Protein AF-A0A182E6F6-F1 (afdb_monomer_lite)

Sequence (422 aa):
MPRLDRLDDTMLRGAQLVMQIMAKKMELNANLDKERKRAGSVIAKDSIGNGGTGMGGGQQVHFQQFSHNAEKARKSKERNDWFTDLAHGKPLAVLARKPPFFRKKEDALEYLCDYKVPVARALWFLKLIAVGGQGCSSNVNKQKKSTNDQLASEFASLFTKYVKLMLNQMSDSAKLESNIVYTERWPHFVYICKHAYEDGMVEKQEFLMDLLDIFNDRFVQPIENRQNDKSSVHPLVHHGSGLASSSNESHYVTLFRLFLLFICQYTDQITQNLVLSKRCAFLVCHRLELYRDEAEEREGRSVDCAELFDDMQQCIHQRGIILTLCGMLYAILIDCPAALIWNKYEVSPGRPPTMLHQLCGSPLDHLPCPFESLPLPPGHGTERLQEFVQLRLSEVRRRSRACENKWSLNYAQKKGFGSFIF

Structure (mmCIF, N/CA/C/O backbone):
data_AF-A0A182E6F6-F1
#
_entry.id   AF-A0A182E6F6-F1
#
loop_
_atom_site.group_PDB
_atom_site.id
_atom_site.type_symbol
_atom_site.label_atom_id
_atom_site.label_alt_id
_atom_site.label_comp_id
_atom_site.label_asym_id
_atom_site.label_entity_id
_atom_site.label_seq_id
_atom_site.pdbx_PDB_ins_code
_atom_site.Cartn_x
_atom_site.Cartn_y
_atom_site.Cartn_z
_atom_site.occupancy
_atom_site.B_iso_or_equiv
_atom_site.auth_seq_id
_atom_site.auth_comp_id
_atom_site.auth_asym_id
_atom_site.auth_atom_id
_atom_site.pdbx_PDB_model_num
ATOM 1 N N . MET A 1 1 ? -5.085 3.936 -19.614 1.00 31.03 1 MET A N 1
ATOM 2 C CA . MET A 1 1 ? -6.059 4.660 -18.769 1.00 31.03 1 MET A CA 1
ATOM 3 C C . MET A 1 1 ? -6.921 3.673 -17.983 1.00 31.03 1 MET A C 1
ATOM 5 O O . MET A 1 1 ? -7.889 3.161 -18.547 1.00 31.03 1 MET A O 1
ATOM 9 N N . PRO A 1 2 ? -6.631 3.352 -16.711 1.00 33.97 2 PRO A N 1
ATOM 10 C CA . PRO A 1 2 ? -7.702 2.895 -15.840 1.00 33.97 2 PRO A CA 1
ATOM 11 C C . PRO A 1 2 ? -8.577 4.123 -15.556 1.00 33.97 2 PRO A C 1
ATOM 13 O O . PRO A 1 2 ? -8.155 5.041 -14.864 1.00 33.97 2 PRO A O 1
ATOM 16 N N . ARG A 1 3 ? -9.759 4.183 -16.179 1.00 34.84 3 ARG A N 1
ATOM 17 C CA . ARG A 1 3 ? -10.808 5.158 -15.832 1.00 34.84 3 ARG A CA 1
ATOM 18 C C . ARG A 1 3 ? -11.135 5.018 -14.338 1.00 34.84 3 ARG A C 1
ATOM 20 O O . ARG A 1 3 ? -11.041 3.896 -13.839 1.00 34.84 3 ARG A O 1
ATOM 27 N N . LEU A 1 4 ? -11.517 6.106 -13.660 1.00 37.75 4 LEU A N 1
ATOM 28 C CA . LEU A 1 4 ? -11.906 6.107 -12.236 1.00 37.75 4 LEU A CA 1
ATOM 29 C C . LEU A 1 4 ? -12.820 4.913 -11.888 1.00 37.75 4 LEU A C 1
ATOM 31 O O . LEU A 1 4 ? -12.527 4.183 -10.946 1.00 37.75 4 LEU A O 1
ATOM 35 N N . ASP A 1 5 ? -13.795 4.618 -12.755 1.00 39.81 5 ASP A N 1
ATOM 36 C CA . ASP A 1 5 ? -14.716 3.477 -12.634 1.00 39.81 5 ASP A CA 1
ATOM 37 C C . ASP A 1 5 ? -14.001 2.115 -12.515 1.00 39.81 5 ASP A C 1
ATOM 39 O O . ASP A 1 5 ? -14.335 1.286 -11.674 1.00 39.81 5 ASP A O 1
ATOM 43 N N . ARG A 1 6 ? -12.937 1.882 -13.302 1.00 44.50 6 ARG A N 1
ATOM 44 C CA . ARG A 1 6 ? -12.145 0.637 -13.229 1.00 44.50 6 ARG A CA 1
ATOM 45 C C . ARG A 1 6 ? -11.299 0.565 -11.965 1.00 44.50 6 ARG A C 1
ATOM 47 O O . ARG A 1 6 ? -10.934 -0.530 -11.533 1.00 44.50 6 ARG A O 1
ATOM 54 N N . LEU A 1 7 ? -10.929 1.716 -11.413 1.00 50.41 7 LEU A N 1
ATOM 55 C CA . LEU A 1 7 ? -10.145 1.814 -10.192 1.00 50.41 7 LEU A CA 1
ATOM 56 C C . LEU A 1 7 ? -11.027 1.484 -8.972 1.00 50.41 7 LEU A C 1
ATOM 58 O O . LEU A 1 7 ? -10.551 0.839 -8.043 1.00 50.41 7 LEU A O 1
ATOM 62 N N . ASP A 1 8 ? -12.316 1.846 -9.002 1.00 53.88 8 ASP A N 1
ATOM 63 C CA . ASP A 1 8 ? -13.315 1.484 -7.981 1.00 53.88 8 ASP A CA 1
ATOM 64 C C . ASP A 1 8 ? -13.581 -0.014 -8.004 1.00 53.88 8 ASP A C 1
ATOM 66 O O . ASP A 1 8 ? -13.442 -0.676 -6.977 1.00 53.88 8 ASP A O 1
ATOM 70 N N . ASP A 1 9 ? -13.806 -0.580 -9.191 1.00 50.84 9 ASP A N 1
ATOM 71 C CA . ASP A 1 9 ? -13.926 -2.029 -9.363 1.00 50.84 9 ASP A CA 1
ATOM 72 C C . ASP A 1 9 ? -12.675 -2.773 -8.880 1.00 50.84 9 ASP A C 1
ATOM 74 O O . ASP A 1 9 ? -12.748 -3.929 -8.477 1.00 50.84 9 ASP A O 1
ATOM 78 N N . THR A 1 10 ? -11.493 -2.156 -8.958 1.00 52.84 10 THR A N 1
ATOM 79 C CA . THR A 1 10 ? -10.233 -2.762 -8.499 1.00 52.84 10 THR A CA 1
ATOM 80 C C . THR A 1 10 ? -10.099 -2.702 -6.977 1.00 52.84 10 THR A C 1
ATOM 82 O O . THR A 1 10 ? -9.675 -3.686 -6.381 1.00 52.84 10 THR A O 1
ATOM 85 N N . MET A 1 11 ? -10.510 -1.605 -6.332 1.00 55.91 11 MET A N 1
ATOM 86 C CA . MET A 1 11 ? -10.570 -1.508 -4.864 1.00 55.91 11 MET A CA 1
ATOM 87 C C . MET A 1 11 ? -11.626 -2.441 -4.288 1.00 55.91 11 MET A C 1
ATOM 89 O O . MET A 1 11 ? -11.360 -3.160 -3.329 1.00 55.91 11 MET A O 1
ATOM 93 N N . LEU A 1 12 ? -12.798 -2.497 -4.922 1.00 57.78 12 LEU A N 1
ATOM 94 C CA . LEU A 1 12 ? -13.862 -3.415 -4.549 1.00 57.78 12 LEU A CA 1
ATOM 95 C C . LEU A 1 12 ? -13.424 -4.867 -4.760 1.00 57.78 12 LEU A C 1
ATOM 97 O O . LEU A 1 12 ? -13.657 -5.695 -3.888 1.00 57.78 12 LEU A O 1
ATOM 101 N N . ARG A 1 13 ? -12.698 -5.171 -5.846 1.00 53.06 13 ARG A N 1
ATOM 102 C CA . ARG A 1 13 ? -12.038 -6.473 -6.036 1.00 53.06 13 ARG A CA 1
ATOM 103 C C . ARG A 1 13 ? -10.941 -6.744 -5.015 1.00 53.06 13 ARG A C 1
ATOM 105 O O . ARG A 1 13 ? -10.780 -7.893 -4.641 1.00 53.06 13 ARG A O 1
ATOM 112 N N . GLY A 1 14 ? -10.214 -5.733 -4.540 1.00 48.81 14 GLY A N 1
ATOM 113 C CA . GLY A 1 14 ? -9.255 -5.844 -3.437 1.00 48.81 14 GLY A CA 1
ATOM 114 C C . GLY A 1 14 ? -9.943 -6.218 -2.125 1.00 48.81 14 GLY A C 1
ATOM 115 O O . GLY A 1 14 ? -9.532 -7.161 -1.454 1.00 48.81 14 GLY A O 1
ATOM 116 N N . ALA A 1 15 ? -11.059 -5.562 -1.815 1.00 53.12 15 ALA A N 1
ATOM 117 C CA . ALA A 1 15 ? -11.913 -5.899 -0.683 1.00 53.12 15 ALA A CA 1
ATOM 118 C C . ALA A 1 15 ? -12.568 -7.290 -0.838 1.00 53.12 15 ALA A C 1
ATOM 120 O O . ALA A 1 15 ? -12.644 -8.061 0.115 1.00 53.12 15 ALA A O 1
ATOM 121 N N . GLN A 1 16 ? -12.961 -7.677 -2.053 1.00 53.38 16 GLN A N 1
ATOM 122 C CA . GLN A 1 16 ? -13.435 -9.030 -2.365 1.00 53.38 16 GLN A CA 1
ATOM 123 C C . GLN A 1 16 ? -12.310 -10.071 -2.326 1.00 53.38 16 GLN A C 1
ATOM 125 O O . GLN A 1 16 ? -12.569 -11.210 -1.967 1.00 53.38 16 GLN A O 1
ATOM 130 N N . LEU A 1 17 ? -11.069 -9.712 -2.656 1.00 47.72 17 LEU A N 1
ATOM 131 C CA . LEU A 1 17 ? -9.882 -10.557 -2.512 1.00 47.72 17 LEU A CA 1
ATOM 132 C C . LEU A 1 17 ? -9.590 -10.811 -1.039 1.00 47.72 17 LEU A C 1
ATOM 134 O O . LEU A 1 17 ? -9.292 -11.944 -0.681 1.00 47.72 17 LEU A O 1
ATOM 138 N N . VAL A 1 18 ? -9.769 -9.805 -0.178 1.00 51.47 18 VAL A N 1
ATOM 139 C CA . VAL A 1 18 ? -9.805 -10.004 1.276 1.00 51.47 18 VAL A CA 1
ATOM 140 C C . VAL A 1 18 ? -10.916 -11.003 1.628 1.00 51.47 18 VAL A C 1
ATOM 142 O O . VAL A 1 18 ? -10.630 -11.988 2.299 1.00 51.47 18 VAL A O 1
ATOM 145 N N . MET A 1 19 ? -12.124 -10.884 1.059 1.00 53.41 19 MET A N 1
ATOM 146 C CA . MET A 1 19 ? -13.199 -11.885 1.234 1.00 53.41 19 MET A CA 1
ATOM 147 C C . MET A 1 19 ? -12.900 -13.281 0.654 1.00 53.41 19 MET A C 1
ATOM 149 O O . MET A 1 19 ? -13.344 -14.290 1.199 1.00 53.41 19 MET A O 1
ATOM 153 N N . GLN A 1 20 ? -12.113 -13.395 -0.412 1.00 46.31 20 GLN A N 1
ATOM 154 C CA . GLN A 1 20 ? -11.675 -14.678 -0.968 1.00 46.31 20 GLN A CA 1
ATOM 155 C C . GLN A 1 20 ? -10.553 -15.302 -0.132 1.00 46.31 20 GLN A C 1
ATOM 157 O O . GLN A 1 20 ? -10.552 -16.515 0.074 1.00 46.31 20 GLN A O 1
ATOM 162 N N . ILE A 1 21 ? -9.642 -14.490 0.414 1.00 50.59 21 ILE A N 1
ATOM 163 C CA . ILE A 1 21 ? -8.690 -14.905 1.452 1.00 50.59 21 ILE A CA 1
ATOM 164 C C . ILE A 1 21 ? -9.476 -15.407 2.674 1.00 50.59 21 ILE A C 1
ATOM 166 O O . ILE A 1 21 ? -9.147 -16.464 3.209 1.00 50.59 21 ILE A O 1
ATOM 170 N N . MET A 1 22 ? -10.572 -14.737 3.046 1.00 51.16 22 MET A N 1
ATOM 171 C CA . MET A 1 22 ? -11.484 -15.162 4.116 1.00 51.16 22 MET A CA 1
ATOM 172 C C . MET A 1 22 ? -12.169 -16.508 3.808 1.00 51.16 22 MET A C 1
ATOM 174 O O . MET A 1 22 ? -12.229 -17.371 4.683 1.00 51.16 22 MET A O 1
ATOM 178 N N . ALA A 1 23 ? -12.610 -16.749 2.567 1.00 47.72 23 ALA A N 1
ATOM 179 C CA . ALA A 1 23 ? -13.181 -18.034 2.148 1.00 47.72 23 ALA A CA 1
ATOM 180 C C . ALA A 1 23 ? -12.142 -19.171 2.145 1.00 47.72 23 ALA A C 1
ATOM 182 O O . ALA A 1 23 ? -12.396 -20.257 2.666 1.00 47.72 23 ALA A O 1
ATOM 183 N N . LYS A 1 24 ? -10.933 -18.900 1.642 1.00 49.34 24 LYS A N 1
ATOM 184 C CA . LYS A 1 24 ? -9.816 -19.855 1.625 1.00 49.34 24 LYS A CA 1
ATOM 185 C C . LYS A 1 24 ? -9.313 -20.178 3.039 1.00 49.34 24 LYS A C 1
ATOM 187 O O . LYS A 1 24 ? -8.861 -21.290 3.299 1.00 49.34 24 LYS A O 1
ATOM 192 N N . LYS A 1 25 ? -9.429 -19.239 3.985 1.00 48.53 25 LYS A N 1
ATOM 193 C CA . LYS A 1 25 ? -9.076 -19.442 5.400 1.00 48.53 25 LYS A CA 1
ATOM 194 C C . LYS A 1 25 ? -10.143 -20.176 6.210 1.00 48.53 25 LYS A C 1
ATOM 196 O O . LYS A 1 25 ? -9.765 -20.861 7.157 1.00 48.53 25 LYS A O 1
ATOM 201 N N . MET A 1 26 ? -11.427 -20.133 5.830 1.00 49.28 26 MET A N 1
ATOM 202 C CA . MET A 1 26 ? -12.425 -21.079 6.366 1.00 49.28 26 MET A CA 1
ATOM 203 C C . MET A 1 26 ? -12.014 -22.529 6.075 1.00 49.28 26 MET A C 1
ATOM 205 O O . MET A 1 26 ? -12.099 -23.390 6.949 1.00 49.28 26 MET A O 1
ATOM 209 N N . GLU A 1 27 ? -11.488 -22.779 4.876 1.00 48.47 27 GLU A N 1
ATOM 210 C CA . GLU A 1 27 ? -10.982 -24.089 4.464 1.00 48.47 27 GLU A CA 1
ATOM 211 C C . GLU A 1 27 ? -9.662 -24.445 5.177 1.00 48.47 27 GLU A C 1
ATOM 213 O O . GLU A 1 27 ? -9.492 -25.562 5.669 1.00 48.47 27 GLU A O 1
ATOM 218 N N . LEU A 1 28 ? -8.748 -23.475 5.322 1.00 41.91 28 LEU A N 1
ATOM 219 C CA . LEU A 1 28 ? -7.449 -23.672 5.975 1.00 41.91 28 LEU A CA 1
ATOM 220 C C . LEU A 1 28 ? -7.558 -23.881 7.497 1.00 41.91 28 LEU A C 1
ATOM 222 O O . LEU A 1 28 ? -6.877 -24.752 8.027 1.00 41.91 28 LEU A O 1
ATOM 226 N N . ASN A 1 29 ? -8.426 -23.148 8.206 1.00 46.50 29 ASN A N 1
ATOM 227 C CA . ASN A 1 29 ? -8.657 -23.342 9.646 1.00 46.50 29 ASN A CA 1
ATOM 228 C C . ASN A 1 29 ? -9.334 -24.690 9.938 1.00 46.50 29 ASN A C 1
ATOM 230 O O . ASN A 1 29 ? -8.956 -25.367 10.892 1.00 46.50 29 ASN A O 1
ATOM 234 N N . ALA A 1 30 ? -10.254 -25.134 9.074 1.00 52.47 30 ALA A N 1
ATOM 235 C CA . ALA A 1 30 ? -10.837 -26.475 9.151 1.00 52.47 30 ALA A CA 1
ATOM 236 C C . ALA A 1 30 ? -9.800 -27.592 8.917 1.00 52.47 30 ALA A C 1
ATOM 238 O O . ALA A 1 30 ? -9.973 -28.716 9.396 1.00 52.47 30 ALA A O 1
ATOM 239 N N . ASN A 1 31 ? -8.717 -27.293 8.193 1.00 44.78 31 ASN A N 1
ATOM 240 C CA . ASN A 1 31 ? -7.610 -28.214 7.947 1.00 44.78 31 ASN A CA 1
ATOM 241 C C . ASN A 1 31 ? -6.534 -28.151 9.048 1.00 44.78 31 ASN A C 1
ATOM 243 O O . ASN A 1 31 ? -6.074 -29.203 9.487 1.00 44.78 31 ASN A O 1
ATOM 247 N N . LEU A 1 32 ? -6.225 -26.970 9.593 1.00 43.25 32 LEU A N 1
ATOM 248 C CA . LEU A 1 32 ? -5.314 -26.779 10.731 1.00 43.25 32 LEU A CA 1
ATOM 249 C C . LEU A 1 32 ? -5.833 -27.442 12.017 1.00 43.25 32 LEU A C 1
ATOM 251 O O . LEU A 1 32 ? -5.044 -28.004 12.775 1.00 43.25 32 LEU A O 1
ATOM 255 N N . ASP A 1 33 ? -7.150 -27.470 12.244 1.00 46.50 33 ASP A N 1
ATOM 256 C CA . ASP A 1 33 ? -7.752 -28.227 13.354 1.00 46.50 33 ASP A CA 1
ATOM 257 C C . ASP A 1 33 ? -7.677 -29.753 13.160 1.00 46.50 33 ASP A C 1
ATOM 259 O O . ASP A 1 33 ? -7.657 -30.511 14.135 1.00 46.50 33 ASP A O 1
ATOM 263 N N . LYS A 1 34 ? -7.575 -30.232 11.912 1.00 48.44 34 LYS A N 1
ATOM 264 C CA . LYS A 1 34 ? -7.293 -31.649 11.609 1.00 48.44 34 LYS A CA 1
ATOM 265 C C . LYS A 1 34 ? -5.809 -31.974 11.781 1.00 48.44 34 LYS A C 1
ATOM 267 O O . LYS A 1 34 ? -5.474 -33.079 12.199 1.00 48.44 34 LYS A O 1
ATOM 272 N N . GLU A 1 35 ? -4.931 -31.020 11.495 1.00 42.53 35 GLU A N 1
ATOM 273 C CA . GLU A 1 35 ? -3.476 -31.162 11.599 1.00 42.53 35 GLU A CA 1
ATOM 274 C C . GLU A 1 35 ? -2.979 -31.084 13.049 1.00 42.53 35 GLU A C 1
ATOM 276 O O . GLU A 1 35 ? -2.151 -31.895 13.463 1.00 42.53 35 GLU A O 1
ATOM 281 N N . ARG A 1 36 ? -3.578 -30.218 13.881 1.00 44.41 36 ARG A N 1
ATOM 282 C CA . ARG A 1 36 ? -3.319 -30.141 15.334 1.00 44.41 36 ARG A CA 1
ATOM 283 C C . ARG A 1 36 ? -3.696 -31.420 16.088 1.00 44.41 36 ARG A C 1
ATOM 285 O O . ARG A 1 36 ? -3.118 -31.697 17.133 1.00 44.41 36 ARG A O 1
ATOM 292 N N . LYS A 1 37 ? -4.604 -32.234 15.536 1.00 45.50 37 LYS A N 1
ATOM 293 C CA . LYS A 1 37 ? -4.919 -33.585 16.039 1.00 45.50 37 LYS A CA 1
ATOM 294 C C . LYS A 1 37 ? -3.899 -34.650 15.613 1.00 45.50 37 LYS A C 1
ATOM 296 O O . LYS A 1 37 ? -3.848 -35.703 16.236 1.00 45.50 37 LYS A O 1
ATOM 301 N N . ARG A 1 38 ? -3.095 -34.396 14.573 1.00 45.12 38 ARG A N 1
ATOM 302 C CA . ARG A 1 38 ? -2.078 -35.332 14.053 1.00 45.12 38 ARG A CA 1
ATOM 303 C C . ARG A 1 38 ? -0.670 -35.044 14.578 1.00 45.12 38 ARG A C 1
ATOM 305 O O . ARG A 1 38 ? 0.098 -35.977 14.763 1.00 45.12 38 ARG A O 1
ATOM 312 N N . ALA A 1 39 ? -0.348 -33.786 14.874 1.00 40.03 39 ALA A N 1
ATOM 313 C CA . ALA A 1 39 ? 0.990 -33.358 15.296 1.00 40.03 39 ALA A CA 1
ATOM 314 C C . ALA A 1 39 ? 1.307 -33.573 16.796 1.00 40.03 39 ALA A C 1
ATOM 316 O O . ALA A 1 39 ? 2.372 -33.182 17.263 1.00 40.03 39 ALA A O 1
ATOM 317 N N . GLY A 1 40 ? 0.410 -34.207 17.563 1.00 36.62 40 GLY A N 1
ATOM 318 C CA . GLY A 1 40 ? 0.625 -34.559 18.975 1.00 36.62 40 GLY A CA 1
ATOM 319 C C . GLY A 1 40 ? 1.527 -35.779 19.211 1.00 36.62 40 GLY A C 1
ATOM 320 O O . GLY A 1 40 ? 1.598 -36.271 20.333 1.00 36.62 40 GLY A O 1
ATOM 321 N N . SER A 1 41 ? 2.195 -36.297 18.179 1.00 34.16 41 SER A N 1
ATOM 322 C CA . SER A 1 41 ? 3.108 -37.429 18.303 1.00 34.16 41 SER A CA 1
ATOM 323 C C . SER A 1 41 ? 4.366 -37.182 17.476 1.00 34.16 41 SER A C 1
ATOM 325 O O . SER A 1 41 ? 4.279 -36.886 16.289 1.00 34.16 41 SER A O 1
ATOM 327 N N . VAL A 1 42 ? 5.516 -37.379 18.125 1.00 29.48 42 VAL A N 1
ATOM 328 C CA . VAL A 1 42 ? 6.889 -37.408 17.589 1.00 29.48 42 VAL A CA 1
ATOM 329 C C . VAL A 1 42 ? 7.655 -36.072 17.619 1.00 29.48 42 VAL A C 1
ATOM 331 O O . VAL A 1 42 ? 7.742 -35.324 16.651 1.00 29.48 42 VAL A O 1
ATOM 334 N N . ILE A 1 43 ? 8.308 -35.842 18.764 1.00 27.64 43 ILE A N 1
ATOM 335 C CA . ILE A 1 43 ? 9.544 -35.058 18.909 1.00 27.64 43 ILE A CA 1
ATOM 336 C C . ILE A 1 43 ? 10.711 -36.061 18.942 1.00 27.64 43 ILE A C 1
ATOM 338 O O . ILE A 1 43 ? 10.630 -37.015 19.715 1.00 27.64 43 ILE A O 1
ATOM 342 N N . ALA A 1 44 ? 11.783 -35.827 18.166 1.00 27.27 44 ALA A N 1
ATOM 343 C CA . ALA A 1 44 ? 13.178 -35.693 18.643 1.00 27.27 44 ALA A CA 1
ATOM 344 C C . ALA A 1 44 ? 14.278 -36.121 17.631 1.00 27.27 44 ALA A C 1
ATOM 346 O O . ALA A 1 44 ? 14.199 -37.193 17.040 1.00 27.27 44 ALA A O 1
ATOM 347 N N . LYS A 1 45 ? 15.359 -35.311 17.636 1.00 26.38 45 LYS A N 1
ATOM 348 C CA . LYS A 1 45 ? 16.810 -35.602 17.473 1.00 26.38 45 LYS A CA 1
ATOM 349 C C . LYS A 1 45 ? 17.584 -35.330 16.158 1.00 26.38 45 LYS A C 1
ATOM 351 O O . LYS A 1 45 ? 17.470 -36.051 15.178 1.00 26.38 45 LYS A O 1
ATOM 356 N N . ASP A 1 46 ? 18.476 -34.332 16.302 1.00 23.94 46 ASP A N 1
ATOM 357 C CA . ASP A 1 46 ? 19.956 -34.331 16.172 1.00 23.94 46 ASP A CA 1
ATOM 358 C C . ASP A 1 46 ? 20.704 -34.249 14.807 1.00 23.94 46 ASP A C 1
ATOM 360 O O . ASP A 1 46 ? 20.802 -35.211 14.058 1.00 23.94 46 ASP A O 1
ATOM 364 N N . SER A 1 47 ? 21.376 -33.091 14.627 1.00 25.78 47 SER A N 1
ATOM 365 C CA . SER A 1 47 ? 22.849 -32.869 14.534 1.00 25.78 47 SER A CA 1
ATOM 366 C C . SER A 1 47 ? 23.715 -33.084 13.257 1.00 25.78 47 SER A C 1
ATOM 368 O O . SER A 1 47 ? 23.966 -34.203 12.839 1.00 25.78 47 SER A O 1
ATOM 370 N N . ILE A 1 48 ? 24.347 -31.961 12.836 1.00 25.80 48 ILE A N 1
ATOM 371 C CA . ILE A 1 48 ? 25.795 -31.656 12.574 1.00 25.80 48 ILE A CA 1
ATOM 372 C C . ILE A 1 48 ? 26.585 -32.252 11.367 1.00 25.80 48 ILE A C 1
ATOM 374 O O . ILE A 1 48 ? 26.718 -33.459 11.221 1.00 25.80 48 ILE A O 1
ATOM 378 N N . GLY A 1 49 ? 27.312 -31.352 10.659 1.00 24.33 49 GLY A N 1
ATOM 379 C CA . GLY A 1 49 ? 28.624 -31.560 9.978 1.00 24.33 49 GLY A CA 1
ATOM 380 C C . GLY A 1 49 ? 28.704 -30.904 8.577 1.00 24.33 49 GLY A C 1
ATOM 381 O O . GLY A 1 49 ? 27.945 -31.312 7.714 1.00 24.33 49 GLY A O 1
ATOM 382 N N . ASN A 1 50 ? 29.395 -29.790 8.267 1.00 25.73 50 ASN A N 1
ATOM 383 C CA . ASN A 1 50 ? 30.801 -29.310 8.334 1.00 25.73 50 ASN A CA 1
ATOM 384 C C . ASN A 1 50 ? 31.608 -29.460 7.011 1.00 25.73 50 ASN A C 1
ATOM 386 O O . ASN A 1 50 ? 31.783 -30.569 6.524 1.00 25.73 50 ASN A O 1
ATOM 390 N N . GLY A 1 51 ? 32.207 -28.346 6.540 1.00 24.38 51 GLY A N 1
ATOM 391 C CA . GLY A 1 51 ? 33.535 -28.303 5.889 1.00 24.38 51 GLY A CA 1
ATOM 392 C C . GLY A 1 51 ? 33.639 -27.988 4.380 1.00 24.38 51 GLY A C 1
ATOM 393 O O . GLY A 1 51 ? 33.130 -28.738 3.558 1.00 24.38 51 GLY A O 1
ATOM 394 N N . GLY A 1 52 ? 34.418 -26.950 4.014 1.00 24.75 52 GLY A N 1
ATOM 395 C CA . GLY A 1 52 ? 35.009 -26.806 2.666 1.00 24.75 52 GLY A CA 1
ATOM 396 C C . GLY A 1 52 ? 35.465 -25.391 2.254 1.00 24.75 52 GLY A C 1
ATOM 397 O O . GLY A 1 52 ? 34.648 -24.557 1.891 1.00 24.75 52 GLY A O 1
ATOM 398 N N . THR A 1 53 ? 36.776 -25.141 2.286 1.00 25.80 53 THR A N 1
ATOM 399 C CA . THR A 1 53 ? 37.533 -23.894 2.005 1.00 25.80 53 THR A CA 1
ATOM 400 C C . THR A 1 53 ? 37.891 -23.651 0.523 1.00 25.80 53 THR A C 1
ATOM 402 O O . THR A 1 53 ? 38.099 -24.615 -0.207 1.00 25.80 53 THR A O 1
ATOM 405 N N . GLY A 1 54 ? 38.136 -22.389 0.114 1.00 26.53 54 GLY A N 1
ATOM 406 C CA . GLY A 1 54 ? 38.861 -22.043 -1.132 1.00 26.53 54 GLY A CA 1
ATOM 407 C C . GLY A 1 54 ? 39.128 -20.533 -1.335 1.00 26.53 54 GLY A C 1
ATOM 408 O O . GLY A 1 54 ? 38.211 -19.731 -1.213 1.00 26.53 54 GLY A O 1
ATOM 409 N N . MET A 1 55 ? 40.385 -20.154 -1.618 1.00 26.81 55 MET A N 1
ATOM 410 C CA . MET A 1 55 ? 40.952 -18.784 -1.708 1.00 26.81 55 MET A CA 1
ATOM 411 C C . MET A 1 55 ? 41.075 -18.205 -3.143 1.00 26.81 55 MET A C 1
ATOM 413 O O . MET A 1 55 ? 41.214 -18.965 -4.095 1.00 26.81 55 MET A O 1
ATOM 417 N N . GLY A 1 56 ? 41.230 -16.864 -3.232 1.00 25.95 56 GLY A N 1
ATOM 418 C CA . GLY A 1 56 ? 41.958 -16.096 -4.282 1.00 25.95 56 GLY A CA 1
ATOM 419 C C . GLY A 1 56 ? 41.084 -15.088 -5.064 1.00 25.95 56 GLY A C 1
ATOM 420 O O . GLY A 1 56 ? 39.955 -15.424 -5.378 1.00 25.95 56 GLY A O 1
ATOM 421 N N . GLY A 1 57 ? 41.442 -13.848 -5.444 1.00 25.17 57 GLY A N 1
ATOM 422 C CA . GLY A 1 57 ? 42.625 -12.974 -5.328 1.00 25.17 57 GLY A CA 1
ATOM 423 C C . GLY A 1 57 ? 42.622 -11.908 -6.469 1.00 25.17 57 GLY A C 1
ATOM 424 O O . GLY A 1 57 ? 42.489 -12.304 -7.618 1.00 25.17 57 GLY A O 1
ATOM 425 N N . GLY A 1 58 ? 42.794 -10.600 -6.161 1.00 24.23 58 GLY A N 1
ATOM 426 C CA . GLY A 1 58 ? 43.143 -9.456 -7.071 1.00 24.23 58 GLY A CA 1
ATOM 427 C C . GLY A 1 58 ? 42.047 -8.910 -8.026 1.00 24.23 58 GLY A C 1
ATOM 428 O O . GLY A 1 58 ? 41.196 -9.669 -8.453 1.00 24.23 58 GLY A O 1
ATOM 429 N N . GLN A 1 59 ? 41.961 -7.638 -8.465 1.00 26.97 59 GLN A N 1
ATOM 430 C CA . GLN A 1 59 ? 42.782 -6.414 -8.363 1.00 26.97 59 GLN A CA 1
ATOM 431 C C . GLN A 1 59 ? 41.928 -5.191 -8.837 1.00 26.97 59 GLN A C 1
ATOM 433 O O . GLN A 1 59 ? 41.061 -5.345 -9.694 1.00 26.97 59 GLN A O 1
ATOM 438 N N . GLN A 1 60 ? 42.150 -3.983 -8.291 1.00 30.03 60 GLN A N 1
ATOM 439 C CA . GLN A 1 60 ? 41.456 -2.720 -8.646 1.00 30.03 60 GLN A CA 1
ATOM 440 C C . GLN A 1 60 ? 42.107 -1.985 -9.834 1.00 30.03 60 GLN A C 1
ATOM 442 O O . GLN A 1 60 ? 43.333 -1.944 -9.917 1.00 30.03 60 GLN A O 1
ATOM 447 N N . VAL A 1 61 ? 41.308 -1.285 -10.658 1.00 25.45 61 VAL A N 1
ATOM 448 C CA . VAL A 1 61 ? 41.788 -0.228 -11.576 1.00 25.45 61 VAL A CA 1
ATOM 449 C C . VAL A 1 61 ? 40.822 0.969 -11.592 1.00 25.45 61 VAL A C 1
ATOM 451 O O . VAL A 1 61 ? 39.612 0.816 -11.740 1.00 25.45 61 VAL A O 1
ATOM 454 N N . HIS A 1 62 ? 41.393 2.165 -11.439 1.00 26.73 62 HIS A N 1
ATOM 455 C CA . HIS A 1 62 ? 40.772 3.494 -11.462 1.00 26.73 62 HIS A CA 1
ATOM 456 C C . HIS A 1 62 ? 40.800 4.081 -12.889 1.00 26.73 62 HIS A C 1
ATOM 458 O O . HIS A 1 62 ? 41.820 3.946 -13.560 1.00 26.73 62 HIS A O 1
ATOM 464 N N . PHE A 1 63 ? 39.769 4.820 -13.336 1.00 24.41 63 PHE A N 1
ATOM 465 C CA . PHE A 1 63 ? 39.956 5.823 -14.402 1.00 24.41 63 PHE A CA 1
ATOM 466 C C . PHE A 1 63 ? 38.974 7.008 -14.357 1.00 24.41 63 PHE A C 1
ATOM 468 O O . PHE A 1 63 ? 37.806 6.882 -13.998 1.00 24.41 63 PHE A O 1
ATOM 475 N N . GLN A 1 64 ? 39.529 8.167 -14.714 1.00 24.89 64 GLN A N 1
ATOM 476 C CA . GLN A 1 64 ? 39.065 9.548 -14.556 1.00 24.89 64 GLN A CA 1
ATOM 477 C C . GLN A 1 64 ? 38.129 10.031 -15.692 1.00 24.89 64 GLN A C 1
ATOM 479 O O . GLN A 1 64 ? 38.113 9.481 -16.791 1.00 24.89 64 GLN A O 1
ATOM 484 N N . GLN A 1 65 ? 37.363 11.094 -15.405 1.00 27.73 65 GLN A N 1
ATOM 485 C CA . GLN A 1 65 ? 36.450 11.854 -16.286 1.00 27.73 65 GLN A CA 1
ATOM 486 C C . GLN A 1 65 ? 37.154 12.644 -17.412 1.00 27.73 65 GLN A C 1
ATOM 488 O O . GLN A 1 65 ? 38.271 13.089 -17.200 1.00 27.73 65 GLN A O 1
ATOM 493 N N . PHE A 1 66 ? 36.462 12.917 -18.540 1.00 24.83 66 PHE A N 1
ATOM 494 C CA . PHE A 1 66 ? 36.026 14.264 -19.008 1.00 24.83 66 PHE A CA 1
ATOM 495 C C . PHE A 1 66 ? 35.230 14.224 -20.349 1.00 24.83 66 PHE A C 1
ATOM 497 O O . PHE A 1 66 ? 35.206 13.213 -21.041 1.00 24.83 66 PHE A O 1
ATOM 504 N N . SER A 1 67 ? 34.588 15.359 -20.690 1.00 25.77 67 SER A N 1
ATOM 505 C CA . SER A 1 67 ? 33.698 15.706 -21.832 1.00 25.77 67 SER A CA 1
ATOM 506 C C . SER A 1 67 ? 32.188 15.478 -21.622 1.00 25.77 67 SER A C 1
ATOM 508 O O . SER A 1 67 ? 31.707 14.347 -21.542 1.00 25.77 67 SER A O 1
ATOM 510 N N . HIS A 1 68 ? 31.415 16.570 -21.478 1.00 40.03 68 HIS A N 1
ATOM 511 C CA . HIS A 1 68 ? 30.114 16.521 -20.792 1.00 40.03 68 HIS A CA 1
ATOM 512 C C . HIS A 1 68 ? 28.863 17.067 -21.502 1.00 40.03 68 HIS A C 1
ATOM 514 O O . HIS A 1 68 ? 27.823 16.994 -20.861 1.00 40.03 68 HIS A O 1
ATOM 520 N N . ASN A 1 69 ? 28.858 17.485 -22.777 1.00 42.66 69 ASN A N 1
ATOM 521 C CA . ASN A 1 69 ? 27.590 17.902 -23.428 1.00 42.66 69 ASN A CA 1
ATOM 522 C C . ASN A 1 69 ? 27.184 17.060 -24.657 1.00 42.66 69 ASN A C 1
ATOM 524 O O . ASN A 1 69 ? 26.128 16.431 -24.611 1.00 42.66 69 ASN A O 1
ATOM 528 N N . ALA A 1 70 ? 28.017 16.909 -25.693 1.00 31.02 70 ALA A N 1
ATOM 529 C CA . ALA A 1 70 ? 27.702 16.010 -26.821 1.00 31.02 70 ALA A CA 1
ATOM 530 C C . ALA A 1 70 ? 27.719 14.524 -26.410 1.00 31.02 70 ALA A C 1
ATOM 532 O O . ALA A 1 70 ? 26.850 13.744 -26.794 1.00 31.02 70 ALA A O 1
ATOM 533 N N . GLU A 1 71 ? 28.656 14.156 -25.532 1.00 41.47 71 GLU A N 1
ATOM 534 C CA . GLU A 1 71 ? 28.755 12.806 -24.977 1.00 41.47 71 GLU A CA 1
ATOM 535 C C . GLU A 1 71 ? 27.551 12.460 -24.092 1.00 41.47 71 GLU A C 1
ATOM 537 O O . GLU A 1 71 ? 27.128 11.313 -24.068 1.00 41.47 71 GLU A O 1
ATOM 542 N N . LYS A 1 72 ? 26.947 13.434 -23.392 1.00 44.59 72 LYS A N 1
ATOM 543 C CA . LYS A 1 72 ? 25.710 13.199 -22.626 1.00 44.59 72 LYS A CA 1
ATOM 544 C C . LYS A 1 72 ? 24.519 12.945 -23.550 1.00 44.59 72 LYS A C 1
ATOM 546 O O . LYS A 1 72 ? 23.741 12.040 -23.265 1.00 44.59 72 LYS A O 1
ATOM 551 N N . ALA A 1 73 ? 24.401 13.684 -24.654 1.00 34.53 73 ALA A N 1
ATOM 552 C CA . ALA A 1 73 ? 23.348 13.472 -25.647 1.00 34.53 73 ALA A CA 1
ATOM 553 C C . ALA A 1 73 ? 23.514 12.127 -26.378 1.00 34.53 73 ALA A C 1
ATOM 555 O O . ALA A 1 73 ? 22.553 11.366 -26.482 1.00 34.53 73 ALA A O 1
ATOM 556 N N . ARG A 1 74 ? 24.744 11.771 -26.782 1.00 46.00 74 ARG A N 1
ATOM 557 C CA . ARG A 1 74 ? 25.059 10.460 -27.376 1.00 46.00 74 ARG A CA 1
ATOM 558 C C . ARG A 1 74 ? 24.826 9.318 -26.388 1.00 46.00 74 ARG A C 1
ATOM 560 O O . ARG A 1 74 ? 24.160 8.353 -26.739 1.00 46.00 74 ARG A O 1
ATOM 567 N N . LYS A 1 75 ? 25.267 9.461 -25.132 1.00 60.06 75 LYS A N 1
ATOM 568 C CA . LYS A 1 75 ? 24.964 8.507 -24.049 1.00 60.06 75 LYS A CA 1
ATOM 569 C C . LYS A 1 75 ? 23.465 8.404 -23.774 1.00 60.06 75 LYS A C 1
ATOM 571 O O . LYS A 1 75 ? 22.999 7.333 -23.412 1.00 60.06 75 LYS A O 1
ATOM 576 N N . SER A 1 76 ? 22.692 9.477 -23.950 1.00 71.00 76 SER A N 1
ATOM 577 C CA . SER A 1 76 ? 21.231 9.408 -23.844 1.00 71.00 76 SER A CA 1
ATOM 578 C C . SER A 1 76 ? 20.615 8.641 -25.007 1.00 71.00 76 SER A C 1
ATOM 580 O O . SER A 1 76 ? 19.756 7.805 -24.763 1.00 71.00 76 SER A O 1
ATOM 582 N N . LYS A 1 77 ? 21.094 8.850 -26.240 1.00 79.81 77 LYS A N 1
ATOM 583 C CA . LYS A 1 77 ? 20.658 8.077 -27.410 1.00 79.81 77 LYS A CA 1
ATOM 584 C C . LYS A 1 77 ? 21.008 6.592 -27.277 1.00 79.81 77 LYS A C 1
ATOM 586 O O . LYS A 1 77 ? 20.127 5.760 -27.414 1.00 79.81 77 LYS A O 1
ATOM 591 N N . GLU A 1 78 ? 22.247 6.264 -26.908 1.00 84.00 78 GLU A N 1
ATOM 592 C CA . GLU A 1 78 ? 22.671 4.877 -26.666 1.00 84.00 78 GLU A CA 1
ATOM 593 C C . GLU A 1 78 ? 21.819 4.195 -25.585 1.00 84.00 78 GLU A C 1
ATOM 595 O O . GLU A 1 78 ? 21.476 3.024 -25.720 1.00 84.00 78 GLU A O 1
ATOM 600 N N . ARG A 1 79 ? 21.444 4.922 -24.523 1.00 87.31 79 ARG A N 1
ATOM 601 C CA . ARG A 1 79 ? 20.526 4.404 -23.498 1.00 87.31 79 ARG A CA 1
ATOM 602 C C . ARG A 1 79 ? 19.118 4.202 -24.046 1.00 87.31 79 ARG A C 1
ATOM 604 O O . ARG A 1 79 ? 18.537 3.153 -23.795 1.00 87.31 79 ARG A O 1
ATOM 611 N N . ASN A 1 80 ? 18.590 5.164 -24.796 1.00 89.19 80 ASN A N 1
ATOM 612 C CA . ASN A 1 80 ? 17.270 5.063 -25.415 1.00 89.19 80 ASN A CA 1
ATOM 613 C C . ASN A 1 80 ? 17.183 3.843 -26.342 1.00 89.19 80 ASN A C 1
ATOM 615 O O . ASN A 1 80 ? 16.261 3.038 -26.218 1.00 89.19 80 ASN A O 1
ATOM 619 N N . ASP A 1 81 ? 18.183 3.659 -27.203 1.00 93.44 81 ASP A N 1
ATOM 620 C CA . ASP A 1 81 ? 18.270 2.517 -28.114 1.00 93.44 81 ASP A CA 1
ATOM 621 C C . ASP A 1 81 ? 18.375 1.199 -27.324 1.00 93.44 81 ASP A C 1
ATOM 623 O O . ASP A 1 81 ? 17.676 0.232 -27.620 1.00 93.44 81 ASP A O 1
ATOM 627 N N . TRP A 1 82 ? 19.174 1.169 -26.249 1.00 95.06 82 TRP A N 1
ATOM 628 C CA . TRP A 1 82 ? 19.320 -0.019 -25.404 1.00 95.06 82 TRP A CA 1
ATOM 629 C C . TRP A 1 82 ? 18.018 -0.406 -24.686 1.00 95.06 82 TRP A C 1
ATOM 631 O O . TRP A 1 82 ? 17.677 -1.587 -24.637 1.00 95.06 82 TRP A O 1
ATOM 641 N N . PHE A 1 83 ? 17.261 0.556 -24.144 1.00 94.81 83 PHE A N 1
ATOM 642 C CA . PHE A 1 83 ? 15.970 0.268 -23.502 1.00 94.81 83 PHE A CA 1
ATOM 643 C C . PHE A 1 83 ? 14.867 -0.046 -24.512 1.00 94.81 83 PHE A C 1
ATOM 645 O O . PHE A 1 83 ? 14.008 -0.877 -24.222 1.00 94.81 83 PHE A O 1
ATOM 652 N N . THR A 1 84 ? 14.938 0.520 -25.718 1.00 96.31 84 THR A N 1
ATOM 653 C CA . THR A 1 84 ? 14.096 0.114 -26.849 1.00 96.31 84 THR A CA 1
ATOM 654 C C . THR A 1 84 ? 14.353 -1.351 -27.192 1.00 96.31 84 THR A C 1
ATOM 656 O O . THR A 1 84 ? 13.418 -2.145 -27.261 1.00 96.31 84 THR A O 1
ATOM 659 N N . ASP A 1 85 ? 15.615 -1.747 -27.330 1.00 97.00 85 ASP A N 1
ATOM 660 C CA . ASP A 1 85 ? 16.007 -3.136 -27.563 1.00 97.00 85 ASP A CA 1
ATOM 661 C C . ASP A 1 85 ? 15.588 -4.064 -26.406 1.00 97.00 85 ASP A C 1
ATOM 663 O O . ASP A 1 85 ? 15.149 -5.203 -26.624 1.00 97.00 85 ASP A O 1
ATOM 667 N N . LEU A 1 86 ? 15.716 -3.593 -25.158 1.00 96.44 86 LEU A N 1
ATOM 668 C CA . LEU A 1 86 ? 15.253 -4.326 -23.986 1.00 96.44 86 LEU A CA 1
ATOM 669 C C . LEU A 1 86 ? 13.735 -4.522 -24.049 1.00 96.44 86 LEU A C 1
ATOM 671 O O . LEU A 1 86 ? 13.290 -5.643 -23.833 1.00 96.44 86 LEU A O 1
ATOM 675 N N . ALA A 1 87 ? 12.944 -3.509 -24.389 1.00 95.31 87 ALA A N 1
ATOM 676 C CA . ALA A 1 87 ? 11.492 -3.628 -24.497 1.00 95.31 87 ALA A CA 1
ATOM 677 C C . ALA A 1 87 ? 11.057 -4.578 -25.629 1.00 95.31 87 ALA A C 1
ATOM 679 O O . ALA A 1 87 ? 10.196 -5.430 -25.416 1.00 95.31 87 ALA A O 1
ATOM 680 N N . HIS A 1 88 ? 11.712 -4.514 -26.793 1.00 95.94 88 HIS A N 1
ATOM 681 C CA . HIS A 1 88 ? 11.342 -5.269 -28.000 1.00 95.94 88 HIS A CA 1
ATOM 682 C C . HIS A 1 88 ? 11.943 -6.682 -28.089 1.00 95.94 88 HIS A C 1
ATOM 684 O O . HIS A 1 88 ? 11.948 -7.302 -29.151 1.00 95.94 88 HIS A O 1
ATOM 690 N N . GLY A 1 89 ? 12.446 -7.227 -26.980 1.00 93.25 89 GLY A N 1
ATOM 691 C CA . GLY A 1 89 ? 12.797 -8.647 -26.918 1.00 93.25 89 GLY A CA 1
ATOM 692 C C . GLY A 1 89 ? 14.179 -9.016 -27.460 1.00 93.25 89 GLY A C 1
ATOM 693 O O . GLY A 1 89 ? 14.451 -10.205 -27.624 1.00 93.25 89 GLY A O 1
ATOM 694 N N . LYS A 1 90 ? 15.095 -8.056 -27.671 1.00 96.31 90 LYS A N 1
ATOM 695 C CA . LYS A 1 90 ? 16.480 -8.371 -28.072 1.00 96.31 90 LYS A CA 1
ATOM 696 C C . LYS A 1 90 ? 17.110 -9.393 -27.107 1.00 96.31 90 LYS A C 1
ATOM 698 O O . LYS A 1 90 ? 16.862 -9.304 -25.896 1.00 96.31 90 LYS A O 1
ATOM 703 N N . PRO A 1 91 ? 17.911 -10.367 -27.580 1.00 97.06 91 PRO A N 1
ATOM 704 C CA . PRO A 1 91 ? 18.458 -11.404 -26.709 1.00 97.06 91 PRO A CA 1
ATOM 705 C C . PRO A 1 91 ? 19.247 -10.831 -25.524 1.00 97.06 91 PRO A C 1
ATOM 707 O O . PRO A 1 91 ? 20.140 -9.999 -25.697 1.00 97.06 91 PRO A O 1
ATOM 710 N N . LEU A 1 92 ? 18.943 -11.311 -24.313 1.00 94.44 92 LEU A N 1
ATOM 711 C CA . LEU A 1 92 ? 19.524 -10.799 -23.063 1.00 94.44 92 LEU A CA 1
ATOM 712 C C . LEU A 1 92 ? 21.053 -10.942 -23.023 1.00 94.44 92 LEU A C 1
ATOM 714 O O . LEU A 1 92 ? 21.746 -10.046 -22.551 1.00 94.44 92 LEU A O 1
ATOM 718 N N . ALA A 1 93 ? 21.594 -12.015 -23.609 1.00 93.50 93 ALA A N 1
ATOM 719 C CA . ALA A 1 93 ? 23.037 -12.232 -23.730 1.00 93.50 93 ALA A CA 1
ATOM 720 C C . ALA A 1 93 ? 23.748 -11.158 -24.578 1.00 93.50 93 ALA A C 1
ATOM 722 O O . ALA A 1 93 ? 24.915 -10.856 -24.341 1.00 93.50 93 ALA A O 1
ATOM 723 N N . VAL A 1 94 ? 23.055 -10.560 -25.555 1.00 93.38 94 VAL A N 1
ATOM 724 C CA . VAL A 1 94 ? 23.594 -9.448 -26.355 1.00 93.38 94 VAL A CA 1
ATOM 725 C C . VAL A 1 94 ? 23.573 -8.162 -25.534 1.00 93.38 94 VAL A C 1
ATOM 727 O O . VAL A 1 94 ? 24.567 -7.439 -25.498 1.00 93.38 94 VAL A O 1
ATOM 730 N N . LEU A 1 95 ? 22.467 -7.906 -24.831 1.00 92.06 95 LEU A N 1
ATOM 731 C CA . LEU A 1 95 ? 22.289 -6.721 -23.988 1.00 92.06 95 LEU A CA 1
ATOM 732 C C . LEU A 1 95 ? 23.257 -6.687 -22.796 1.00 92.06 95 LEU A C 1
ATOM 734 O O . LEU A 1 95 ? 23.753 -5.617 -22.442 1.00 92.06 95 LEU A O 1
ATOM 738 N N . ALA A 1 96 ? 23.579 -7.852 -22.226 1.00 90.31 96 ALA A N 1
ATOM 739 C CA . ALA A 1 96 ? 24.491 -8.005 -21.092 1.00 90.31 96 ALA A CA 1
ATOM 740 C C . ALA A 1 96 ? 25.934 -7.561 -21.379 1.00 90.31 96 ALA A C 1
ATOM 742 O O . ALA A 1 96 ? 26.685 -7.301 -20.445 1.00 90.31 96 ALA A O 1
ATOM 743 N N . ARG A 1 97 ? 26.338 -7.465 -22.655 1.00 89.12 97 ARG A N 1
ATOM 744 C CA . ARG A 1 97 ? 27.710 -7.081 -23.034 1.00 89.12 97 ARG A CA 1
ATOM 745 C C . ARG A 1 97 ? 28.024 -5.617 -22.737 1.00 89.12 97 ARG A C 1
ATOM 747 O O . ARG A 1 97 ? 29.173 -5.284 -22.471 1.00 89.12 97 ARG A O 1
ATOM 754 N N . LYS A 1 98 ? 27.022 -4.738 -22.828 1.00 86.81 98 LYS A N 1
ATOM 755 C CA . LYS A 1 98 ? 27.179 -3.293 -22.612 1.00 86.81 98 LYS A CA 1
ATOM 756 C C . LYS A 1 98 ? 25.930 -2.730 -21.920 1.00 86.81 98 LYS A C 1
ATOM 758 O O . LYS A 1 98 ? 25.154 -2.025 -22.568 1.00 86.81 98 LYS A O 1
ATOM 763 N N . PRO A 1 99 ? 25.688 -3.069 -20.640 1.00 86.44 99 PRO A N 1
ATOM 764 C CA . PRO A 1 99 ? 24.546 -2.537 -19.913 1.00 86.44 99 PRO A CA 1
ATOM 765 C C . PRO A 1 99 ? 24.718 -1.029 -19.659 1.00 86.44 99 PRO A C 1
ATOM 767 O O . PRO A 1 99 ? 25.841 -0.554 -19.459 1.00 86.44 99 PRO A O 1
ATOM 770 N N . PRO A 1 100 ? 23.623 -0.254 -19.655 1.00 86.25 100 PRO A N 1
ATOM 771 C CA . PRO A 1 100 ? 23.666 1.169 -19.364 1.00 86.25 100 PRO A CA 1
ATOM 772 C C . PRO A 1 100 ? 24.027 1.426 -17.897 1.00 86.25 100 PRO A C 1
ATOM 774 O O . PRO A 1 100 ? 23.538 0.758 -16.988 1.00 86.25 100 PRO A O 1
ATOM 777 N N . PHE A 1 101 ? 24.863 2.439 -17.668 1.00 83.44 101 PHE A N 1
ATOM 778 C CA . PHE A 1 101 ? 25.255 2.869 -16.328 1.00 83.44 101 PHE A CA 1
ATOM 779 C C . PHE A 1 101 ? 24.350 3.990 -15.807 1.00 83.44 101 PHE A C 1
ATOM 781 O O . PHE A 1 101 ? 24.054 4.956 -16.520 1.00 83.44 101 PHE A O 1
ATOM 788 N N . PHE A 1 102 ? 23.995 3.895 -14.526 1.00 81.06 102 PHE A N 1
ATOM 789 C CA . PHE A 1 102 ? 23.154 4.852 -13.823 1.00 81.06 102 PHE A CA 1
ATOM 790 C C . PHE A 1 102 ? 23.831 5.321 -12.536 1.00 81.06 102 PHE A C 1
ATOM 792 O O . PHE A 1 102 ? 24.221 4.511 -11.701 1.00 81.06 102 PHE A O 1
ATOM 799 N N . ARG A 1 103 ? 23.958 6.645 -12.369 1.00 80.19 103 ARG A N 1
ATOM 800 C CA . ARG A 1 103 ? 24.447 7.240 -11.111 1.00 80.19 103 ARG A CA 1
ATOM 801 C C . ARG A 1 103 ? 23.386 7.173 -10.016 1.00 80.19 103 ARG A C 1
ATOM 803 O O . ARG A 1 103 ? 23.711 6.909 -8.866 1.00 80.19 103 ARG A O 1
ATOM 810 N N . LYS A 1 104 ? 22.137 7.440 -10.393 1.00 83.81 104 LYS A N 1
ATOM 811 C CA . LYS A 1 104 ? 20.948 7.287 -9.559 1.00 83.81 104 LYS A CA 1
ATOM 812 C C . LYS A 1 104 ? 20.195 6.069 -10.068 1.00 83.81 104 LYS A C 1
ATOM 814 O O . LYS A 1 104 ? 19.849 6.023 -11.246 1.00 83.81 104 LYS A O 1
ATOM 819 N N . LYS A 1 105 ? 19.999 5.062 -9.219 1.00 85.12 105 LYS A N 1
ATOM 820 C CA . LYS A 1 105 ? 19.328 3.814 -9.618 1.00 85.12 105 LYS A CA 1
ATOM 821 C C . LYS A 1 105 ? 17.841 4.060 -9.945 1.00 85.12 105 LYS A C 1
ATOM 823 O O . LYS A 1 105 ? 17.260 3.308 -10.716 1.00 85.12 105 LYS A O 1
ATOM 828 N N . GLU A 1 106 ? 17.250 5.136 -9.425 1.00 89.75 106 GLU A N 1
ATOM 829 C CA . GLU A 1 106 ? 15.884 5.602 -9.700 1.00 89.75 106 GLU A CA 1
ATOM 830 C C . GLU A 1 106 ? 15.685 5.962 -11.177 1.00 89.75 106 GLU A C 1
ATOM 832 O O . GLU A 1 106 ? 14.657 5.623 -11.758 1.00 89.75 106 GLU A O 1
ATOM 837 N N . ASP A 1 107 ? 16.701 6.559 -11.812 1.00 88.44 107 ASP A N 1
ATOM 838 C CA . ASP A 1 107 ? 16.681 6.853 -13.247 1.00 88.44 107 ASP A CA 1
ATOM 839 C C . ASP A 1 107 ? 16.511 5.550 -14.053 1.00 88.44 107 ASP A C 1
ATOM 841 O O . ASP A 1 107 ? 15.860 5.531 -15.090 1.00 88.44 107 ASP A O 1
ATOM 845 N N . ALA A 1 108 ? 17.060 4.427 -13.577 1.00 91.31 108 ALA A N 1
ATOM 846 C CA . ALA A 1 108 ? 16.907 3.141 -14.251 1.00 91.31 108 ALA A CA 1
ATOM 847 C C . ALA A 1 108 ? 15.448 2.642 -14.208 1.00 91.31 108 ALA A C 1
ATOM 849 O O . ALA A 1 108 ? 14.960 2.097 -15.197 1.00 91.31 108 ALA A O 1
ATOM 850 N N . LEU A 1 109 ? 14.740 2.867 -13.092 1.00 94.25 109 LEU A N 1
ATOM 851 C CA . LEU A 1 109 ? 13.310 2.557 -12.958 1.00 94.25 109 LEU A CA 1
ATOM 852 C C . LEU A 1 109 ? 12.450 3.426 -13.881 1.00 94.25 109 LEU A C 1
ATOM 854 O O . LEU A 1 109 ? 11.487 2.928 -14.464 1.00 94.25 109 LEU A O 1
ATOM 858 N N . GLU A 1 110 ? 12.827 4.692 -14.063 1.00 92.06 110 GLU A N 1
ATOM 859 C CA . GLU A 1 110 ? 12.154 5.604 -14.988 1.00 92.06 110 GLU A CA 1
ATOM 860 C C . GLU A 1 110 ? 12.215 5.094 -16.432 1.00 92.06 110 GLU A C 1
ATOM 862 O O . GLU A 1 110 ? 11.177 4.989 -17.082 1.00 92.06 110 GLU A O 1
ATOM 867 N N . TYR A 1 111 ? 13.388 4.657 -16.904 1.00 93.69 111 TYR A N 1
ATOM 868 C CA . TYR A 1 111 ? 13.523 4.075 -18.246 1.00 93.69 111 TYR A CA 1
ATOM 869 C C . TYR A 1 111 ? 12.730 2.770 -18.401 1.00 93.69 111 TYR A C 1
ATOM 871 O O . TYR A 1 111 ? 12.117 2.546 -19.443 1.00 93.69 111 TYR A O 1
ATOM 879 N N . LEU A 1 112 ? 12.692 1.909 -17.378 1.00 95.31 112 LEU A N 1
ATOM 880 C CA . LEU A 1 112 ? 11.853 0.705 -17.427 1.00 95.31 112 LEU A CA 1
ATOM 881 C C . LEU A 1 112 ? 10.374 1.058 -17.644 1.00 95.31 112 LEU A C 1
ATOM 883 O O . LEU A 1 112 ? 9.696 0.401 -18.434 1.00 95.31 112 LEU A O 1
ATOM 887 N N . CYS A 1 113 ? 9.903 2.120 -16.987 1.00 92.75 113 CYS A N 1
ATOM 888 C CA . CYS A 1 113 ? 8.533 2.606 -17.104 1.00 92.75 113 CYS A CA 1
ATOM 889 C C . CYS A 1 113 ? 8.245 3.292 -18.441 1.00 92.75 113 CYS A C 1
ATOM 891 O O . CYS A 1 113 ? 7.226 2.992 -19.063 1.00 92.75 113 CYS A O 1
ATOM 893 N N . ASP A 1 114 ? 9.129 4.177 -18.896 1.00 90.81 114 ASP A N 1
ATOM 894 C CA . ASP A 1 114 ? 8.937 4.952 -20.126 1.00 90.81 114 ASP A CA 1
ATOM 895 C C . ASP A 1 114 ? 8.931 4.061 -21.369 1.00 90.81 114 ASP A C 1
ATOM 897 O O . ASP A 1 114 ? 8.111 4.245 -22.266 1.00 90.81 114 ASP A O 1
ATOM 901 N N . TYR A 1 115 ? 9.789 3.039 -21.388 1.00 94.62 115 TYR A N 1
ATOM 902 C CA . TYR A 1 115 ? 9.875 2.078 -22.490 1.00 94.62 115 TYR A CA 1
ATOM 903 C C . TYR A 1 115 ? 8.954 0.865 -22.313 1.00 94.62 115 TYR A C 1
ATOM 905 O O . TYR A 1 115 ? 8.991 -0.048 -23.136 1.00 94.62 115 TYR A O 1
ATOM 913 N N . LYS A 1 116 ? 8.127 0.837 -21.255 1.00 93.12 116 LYS A N 1
ATOM 914 C CA . LYS A 1 116 ? 7.154 -0.236 -20.973 1.00 93.12 116 LYS A CA 1
ATOM 915 C C . LYS A 1 116 ? 7.782 -1.629 -21.028 1.00 93.12 116 LYS A C 1
ATOM 917 O O . LYS A 1 116 ? 7.218 -2.564 -21.601 1.00 93.12 116 LYS A O 1
ATOM 922 N N . VAL A 1 117 ? 8.973 -1.759 -20.452 1.00 96.50 117 VAL A N 1
ATOM 923 C CA . VAL A 1 117 ? 9.764 -2.985 -20.540 1.00 96.50 117 VAL A CA 1
ATOM 924 C C . VAL A 1 117 ? 8.992 -4.158 -19.914 1.00 96.50 117 VAL A C 1
ATOM 926 O O . VAL A 1 117 ? 8.543 -4.053 -18.774 1.00 96.50 117 VAL A O 1
ATOM 929 N N . PRO A 1 118 ? 8.860 -5.316 -20.592 1.00 97.31 118 PRO A N 1
ATOM 930 C CA . PRO A 1 118 ? 8.185 -6.475 -20.011 1.00 97.31 118 PRO A CA 1
ATOM 931 C C . PRO A 1 118 ? 8.795 -6.882 -18.665 1.00 97.31 118 PRO A C 1
ATOM 933 O O . PRO A 1 118 ? 10.018 -6.972 -18.544 1.00 97.31 118 PRO A O 1
ATOM 936 N N . VAL A 1 119 ? 7.959 -7.188 -17.667 1.00 95.75 119 VAL A N 1
ATOM 937 C CA . VAL A 1 119 ? 8.396 -7.372 -16.268 1.00 95.75 119 VAL A CA 1
ATOM 938 C C . VAL A 1 119 ? 9.555 -8.344 -16.113 1.00 95.75 119 VAL A C 1
ATOM 940 O O . VAL A 1 119 ? 10.547 -7.995 -15.486 1.00 95.75 119 VAL A O 1
ATOM 943 N N . ALA A 1 120 ? 9.493 -9.528 -16.725 1.00 96.44 120 ALA A N 1
ATOM 944 C CA . ALA A 1 120 ? 10.574 -10.512 -16.621 1.00 96.44 120 ALA A CA 1
ATOM 945 C C . ALA A 1 120 ? 11.935 -9.942 -17.074 1.00 96.44 120 ALA A C 1
ATOM 947 O O . ALA A 1 120 ? 12.977 -10.236 -16.490 1.00 96.44 120 ALA A O 1
ATOM 948 N N . ARG A 1 121 ? 11.923 -9.075 -18.092 1.00 97.75 121 ARG A N 1
ATOM 949 C CA . ARG A 1 121 ? 13.116 -8.419 -18.639 1.00 97.75 121 ARG A CA 1
ATOM 950 C C . ARG A 1 121 ? 13.543 -7.225 -17.789 1.00 97.75 121 ARG A C 1
ATOM 952 O O . ARG A 1 121 ? 14.741 -7.004 -17.631 1.00 97.75 121 ARG A O 1
ATOM 959 N N . ALA A 1 122 ? 12.588 -6.510 -17.196 1.00 97.44 122 ALA A N 1
ATOM 960 C CA . ALA A 1 122 ? 12.849 -5.469 -16.209 1.00 97.44 122 ALA A CA 1
ATOM 961 C C . ALA A 1 122 ? 13.547 -6.043 -14.964 1.00 97.44 122 ALA A C 1
ATOM 963 O O . ALA A 1 122 ? 14.603 -5.548 -14.576 1.00 97.44 122 ALA A O 1
ATOM 964 N N . LEU A 1 123 ? 13.024 -7.137 -14.397 1.00 96.31 123 LEU A N 1
ATOM 965 C CA . LEU A 1 123 ? 13.630 -7.827 -13.254 1.00 96.31 123 LEU A CA 1
ATOM 966 C C . LEU A 1 123 ? 15.026 -8.350 -13.588 1.00 96.31 123 LEU A C 1
ATOM 968 O O . LEU A 1 123 ? 15.959 -8.159 -12.810 1.00 96.31 123 LEU A O 1
ATOM 972 N N . TRP A 1 124 ? 15.198 -8.956 -14.767 1.00 95.94 124 TRP A N 1
ATOM 973 C CA . TRP A 1 124 ? 16.516 -9.371 -15.242 1.00 95.94 124 TRP A CA 1
ATOM 974 C C . TRP A 1 124 ? 17.504 -8.200 -15.299 1.00 95.94 124 TRP A C 1
ATOM 976 O O . TRP A 1 124 ? 18.627 -8.324 -14.815 1.00 95.94 124 TRP A O 1
ATOM 986 N N . PHE A 1 125 ? 17.093 -7.057 -15.852 1.00 95.44 125 PHE A N 1
ATOM 987 C CA . PHE A 1 125 ? 17.953 -5.881 -15.945 1.00 95.44 125 PHE A CA 1
ATOM 988 C C . PHE A 1 125 ? 18.317 -5.332 -14.562 1.00 95.44 125 PHE A C 1
ATOM 990 O O . PHE A 1 125 ? 19.483 -5.030 -14.319 1.00 95.44 125 PHE A O 1
ATOM 997 N N . LEU A 1 126 ? 17.354 -5.258 -13.640 1.00 93.75 126 LEU A N 1
ATOM 998 C CA . LEU A 1 126 ? 17.603 -4.840 -12.262 1.00 93.75 126 LEU A CA 1
ATOM 999 C C . LEU A 1 126 ? 18.623 -5.761 -11.578 1.00 93.75 126 LEU A C 1
ATOM 1001 O O . LEU A 1 126 ? 19.593 -5.270 -11.000 1.00 93.75 126 LEU A O 1
ATOM 1005 N N . LYS A 1 127 ? 18.476 -7.086 -11.719 1.00 91.19 127 LYS A N 1
ATOM 1006 C CA . LYS A 1 127 ? 19.464 -8.067 -11.235 1.00 91.19 127 LYS A CA 1
ATOM 1007 C C . LYS A 1 127 ? 20.836 -7.846 -11.879 1.00 91.19 127 LYS A C 1
ATOM 1009 O O . LYS A 1 127 ? 21.849 -7.849 -11.182 1.00 91.19 127 LYS A O 1
ATOM 1014 N N . LEU A 1 128 ? 20.875 -7.596 -13.189 1.00 89.06 128 LEU A N 1
ATOM 1015 C CA . LEU A 1 128 ? 22.114 -7.344 -13.922 1.00 89.06 128 LEU A CA 1
ATOM 1016 C C . LEU A 1 128 ? 22.856 -6.112 -13.391 1.00 89.06 128 LEU A C 1
ATOM 1018 O O . LEU A 1 128 ? 24.061 -6.192 -13.187 1.00 89.06 128 LEU A O 1
ATOM 1022 N N . ILE A 1 129 ? 22.175 -4.989 -13.149 1.00 85.62 129 ILE A N 1
ATOM 1023 C CA . ILE A 1 129 ? 22.835 -3.770 -12.646 1.00 85.62 129 ILE A CA 1
ATOM 1024 C C . ILE A 1 129 ? 23.137 -3.820 -11.147 1.00 85.62 129 ILE A C 1
ATOM 1026 O O . ILE A 1 129 ? 24.012 -3.092 -10.688 1.00 85.62 129 ILE A O 1
ATOM 1030 N N . ALA A 1 130 ? 22.450 -4.672 -10.384 1.00 83.12 130 ALA A N 1
ATOM 1031 C CA . ALA A 1 130 ? 22.782 -4.924 -8.985 1.00 83.12 130 ALA A CA 1
ATOM 1032 C C . ALA A 1 130 ? 24.076 -5.735 -8.843 1.00 83.12 130 ALA A C 1
ATOM 1034 O O . ALA A 1 130 ? 24.894 -5.426 -7.984 1.00 83.12 130 ALA A O 1
ATOM 1035 N N . VAL A 1 131 ? 24.286 -6.725 -9.717 1.00 76.75 131 VAL A N 1
ATOM 1036 C CA . VAL A 1 131 ? 25.490 -7.574 -9.718 1.00 76.75 131 VAL A CA 1
ATOM 1037 C C . VAL A 1 131 ? 26.643 -6.936 -10.503 1.00 76.75 131 VAL A C 1
ATOM 1039 O O . VAL A 1 131 ? 27.797 -7.019 -10.097 1.00 76.75 131 VAL A O 1
ATOM 1042 N N . GLY A 1 132 ? 26.343 -6.292 -11.633 1.00 64.88 132 GLY A N 1
ATOM 1043 C CA . GLY A 1 132 ? 27.319 -5.660 -12.528 1.00 64.88 132 GLY A CA 1
ATOM 1044 C C . GLY A 1 132 ? 27.639 -4.197 -12.200 1.00 64.88 132 GLY A C 1
ATOM 1045 O O . GLY A 1 132 ? 28.551 -3.620 -12.792 1.00 64.88 132 GLY A O 1
ATOM 1046 N N . GLY A 1 133 ? 26.893 -3.574 -11.283 1.00 56.47 133 GLY A N 1
ATOM 1047 C CA . GLY A 1 133 ? 27.140 -2.220 -10.795 1.00 56.47 133 GLY A CA 1
ATOM 1048 C C . GLY A 1 133 ? 28.207 -2.204 -9.702 1.00 56.47 133 GLY A C 1
ATOM 1049 O O . GLY A 1 133 ? 28.180 -3.010 -8.778 1.00 56.47 133 GLY A O 1
ATOM 1050 N N . GLN A 1 134 ? 29.143 -1.260 -9.802 1.00 54.06 134 GLN A N 1
ATOM 1051 C CA . GLN A 1 134 ? 30.227 -0.997 -8.847 1.00 54.06 134 GLN A CA 1
ATOM 1052 C C . GLN A 1 134 ? 29.689 -0.635 -7.446 1.00 54.06 134 GLN A C 1
ATOM 1054 O O . GLN A 1 134 ? 29.621 0.536 -7.081 1.00 54.06 134 GLN A O 1
ATOM 1059 N N . GLY A 1 135 ? 29.275 -1.642 -6.678 1.00 45.81 135 GLY A N 1
ATOM 1060 C CA . GLY A 1 135 ? 28.653 -1.467 -5.364 1.00 45.81 135 GLY A CA 1
ATOM 1061 C C . GLY A 1 135 ? 28.787 -2.651 -4.410 1.00 45.81 135 GLY A C 1
ATOM 1062 O O . GLY A 1 135 ? 28.561 -2.468 -3.220 1.00 45.81 135 GLY A O 1
ATOM 1063 N N . CYS A 1 136 ? 29.262 -3.820 -4.853 1.00 46.06 136 CYS A N 1
ATOM 1064 C CA . CYS A 1 136 ? 29.706 -4.859 -3.921 1.00 46.06 136 CYS A CA 1
ATOM 1065 C C . CYS A 1 136 ? 31.105 -4.518 -3.364 1.00 46.06 136 CYS A C 1
ATOM 1067 O O . CYS A 1 136 ? 32.054 -5.283 -3.497 1.00 46.06 136 CYS A O 1
ATOM 1069 N N . SER A 1 137 ? 31.247 -3.358 -2.715 1.00 45.56 137 SER A N 1
ATOM 1070 C CA . SER A 1 137 ? 32.344 -3.120 -1.767 1.00 45.56 137 SER A CA 1
ATOM 1071 C C . SER A 1 137 ? 32.019 -3.847 -0.465 1.00 45.56 137 SER A C 1
ATOM 1073 O O . SER A 1 137 ? 31.867 -3.239 0.592 1.00 45.56 137 SER A O 1
ATOM 1075 N N . SER A 1 138 ? 31.888 -5.172 -0.520 1.00 45.00 138 SER A N 1
ATOM 1076 C CA . SER A 1 138 ? 31.947 -5.962 0.697 1.00 45.00 138 SER A CA 1
ATOM 1077 C C . SER A 1 138 ? 33.405 -5.968 1.143 1.00 45.00 138 SER A C 1
ATOM 1079 O O . SER A 1 138 ? 34.218 -6.747 0.648 1.00 45.00 138 SER A O 1
ATOM 1081 N N . ASN A 1 139 ? 33.746 -5.109 2.105 1.00 40.75 139 ASN A N 1
ATOM 1082 C CA . ASN A 1 139 ? 34.788 -5.451 3.065 1.00 40.75 139 ASN A CA 1
ATOM 1083 C C . ASN A 1 139 ? 34.279 -6.695 3.807 1.00 40.75 139 ASN A C 1
ATOM 1085 O O . ASN A 1 139 ? 33.617 -6.591 4.839 1.00 40.75 139 ASN A O 1
ATOM 1089 N N . VAL A 1 140 ? 34.559 -7.870 3.235 1.00 47.81 140 VAL A N 1
ATOM 1090 C CA . VAL A 1 140 ? 34.111 -9.202 3.688 1.00 47.81 140 VAL A CA 1
ATOM 1091 C C . VAL A 1 140 ? 34.468 -9.457 5.163 1.00 47.81 140 VAL A C 1
ATOM 1093 O O . VAL A 1 140 ? 33.866 -10.293 5.824 1.00 47.81 140 VAL A O 1
ATOM 1096 N N . ASN A 1 141 ? 35.369 -8.659 5.736 1.00 44.81 141 ASN A N 1
ATOM 1097 C CA . ASN A 1 141 ? 35.873 -8.841 7.090 1.00 44.81 141 ASN A CA 1
ATOM 1098 C C . ASN A 1 141 ? 34.978 -8.297 8.224 1.00 44.81 141 ASN A C 1
ATOM 1100 O O . ASN A 1 141 ? 35.400 -8.388 9.375 1.00 44.81 141 ASN A O 1
ATOM 1104 N N . LYS A 1 142 ? 33.778 -7.732 7.975 1.00 49.84 142 LYS A N 1
ATOM 1105 C CA . LYS A 1 142 ? 32.915 -7.208 9.070 1.00 49.84 142 LYS A CA 1
ATOM 1106 C C . LYS A 1 142 ? 31.388 -7.390 8.947 1.00 49.84 142 LYS A C 1
ATOM 1108 O O . LYS A 1 142 ? 30.677 -6.863 9.801 1.00 49.84 142 LYS A O 1
ATOM 1113 N N . GLN A 1 143 ? 30.839 -8.107 7.962 1.00 53.50 143 GLN A N 1
ATOM 1114 C CA . GLN A 1 143 ? 29.373 -8.193 7.799 1.00 53.50 143 GLN A CA 1
ATOM 1115 C C . GLN A 1 143 ? 28.779 -9.549 8.208 1.00 53.50 143 GLN A C 1
ATOM 1117 O O . GLN A 1 143 ? 29.199 -10.599 7.742 1.00 53.50 143 GLN A O 1
ATOM 1122 N N . LYS A 1 144 ? 27.755 -9.498 9.073 1.00 57.19 144 LYS A N 1
ATOM 1123 C CA . LYS A 1 144 ? 26.953 -10.645 9.542 1.00 57.19 144 LYS A CA 1
ATOM 1124 C C . LYS A 1 144 ? 25.817 -11.052 8.579 1.00 57.19 144 LYS A C 1
ATOM 1126 O O . LYS A 1 144 ? 25.134 -12.029 8.859 1.00 57.19 144 LYS A O 1
ATOM 1131 N N . LYS A 1 145 ? 25.566 -10.292 7.505 1.00 66.69 145 LYS A N 1
ATOM 1132 C CA . LYS A 1 145 ? 24.393 -10.419 6.617 1.00 66.69 145 LYS A CA 1
ATOM 1133 C C . LYS A 1 145 ? 24.835 -10.893 5.224 1.00 66.69 145 LYS A C 1
ATOM 1135 O O . LYS A 1 145 ? 25.887 -10.463 4.755 1.00 66.69 145 LYS A O 1
ATOM 1140 N N . SER A 1 146 ? 24.077 -11.799 4.598 1.00 83.25 146 SER A N 1
ATOM 1141 C CA . SER A 1 146 ? 24.417 -12.373 3.284 1.00 83.25 146 SER A CA 1
ATOM 1142 C C . SER A 1 146 ? 24.398 -11.302 2.187 1.00 83.25 146 SER A C 1
ATOM 1144 O O . SER A 1 146 ? 23.600 -10.366 2.249 1.00 83.25 146 SER A O 1
ATOM 1146 N N . THR A 1 147 ? 25.229 -11.450 1.148 1.00 83.88 147 THR A N 1
ATOM 1147 C CA . THR A 1 147 ? 25.228 -10.568 -0.037 1.00 83.88 147 THR A CA 1
ATOM 1148 C C . THR A 1 147 ? 23.836 -10.456 -0.660 1.00 83.88 147 THR A C 1
ATOM 1150 O O . THR A 1 147 ? 23.418 -9.363 -1.033 1.00 83.88 147 THR A O 1
ATOM 1153 N N . ASN A 1 148 ? 23.087 -11.561 -0.713 1.00 84.38 148 ASN A N 1
ATOM 1154 C CA . ASN A 1 148 ? 21.721 -11.560 -1.241 1.00 84.38 148 ASN A CA 1
ATOM 1155 C C . ASN A 1 148 ? 20.780 -10.702 -0.387 1.00 84.38 148 ASN A C 1
ATOM 1157 O O . ASN A 1 148 ? 20.008 -9.920 -0.934 1.00 84.38 148 ASN A O 1
ATOM 1161 N N . ASP A 1 149 ? 20.886 -10.786 0.939 1.00 87.25 149 ASP A N 1
ATOM 1162 C CA . ASP A 1 149 ? 20.042 -10.002 1.843 1.00 87.25 149 ASP A CA 1
ATOM 1163 C C . ASP A 1 149 ? 20.385 -8.504 1.781 1.00 87.25 149 ASP A C 1
ATOM 1165 O O . ASP A 1 149 ? 19.518 -7.656 1.991 1.00 87.25 149 ASP A O 1
ATOM 1169 N N . GLN A 1 150 ? 21.650 -8.164 1.507 1.00 88.69 150 GLN A N 1
ATOM 1170 C CA . GLN A 1 150 ? 22.076 -6.780 1.291 1.00 88.69 150 GLN A CA 1
ATOM 1171 C C . GLN A 1 150 ? 21.484 -6.216 -0.004 1.00 88.69 150 GLN A C 1
ATOM 1173 O O . GLN A 1 150 ? 20.946 -5.112 0.004 1.00 88.69 150 GLN A O 1
ATOM 1178 N N . LEU A 1 151 ? 21.530 -6.981 -1.100 1.00 90.25 151 LEU A N 1
ATOM 1179 C CA . LEU A 1 151 ? 20.907 -6.580 -2.363 1.00 90.25 151 LE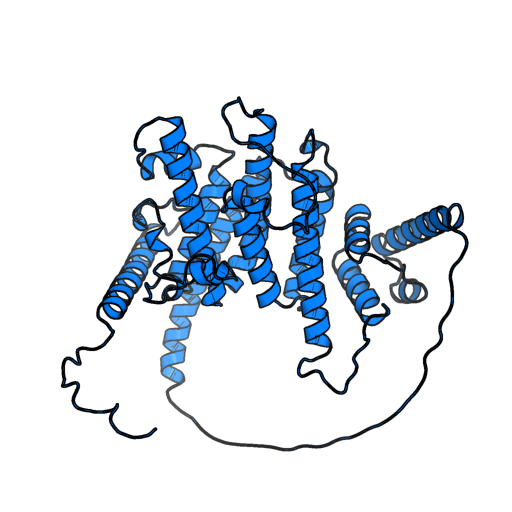U A CA 1
ATOM 1180 C C . LEU A 1 151 ? 19.388 -6.439 -2.221 1.00 90.25 151 LEU A C 1
ATOM 1182 O O . LEU A 1 151 ? 18.815 -5.475 -2.723 1.00 90.25 151 LEU A O 1
ATOM 1186 N N . ALA A 1 152 ? 18.745 -7.359 -1.497 1.00 93.00 152 ALA A N 1
ATOM 1187 C CA . ALA A 1 152 ? 17.310 -7.307 -1.244 1.00 93.00 152 ALA A CA 1
ATOM 1188 C C . ALA A 1 152 ? 16.899 -6.054 -0.449 1.00 93.00 152 ALA A C 1
ATOM 1190 O O . ALA A 1 152 ? 15.886 -5.424 -0.759 1.00 93.00 152 ALA A O 1
ATOM 1191 N N . SER A 1 153 ? 17.711 -5.663 0.537 1.00 93.06 153 SER A N 1
ATOM 1192 C CA . SER A 1 153 ? 17.545 -4.427 1.314 1.00 93.06 153 SER A CA 1
ATOM 1193 C C . SER A 1 153 ? 17.764 -3.174 0.451 1.00 93.06 153 SER A C 1
ATOM 1195 O O . SER A 1 153 ? 16.947 -2.254 0.457 1.00 93.06 153 SER A O 1
ATOM 1197 N N . GLU A 1 154 ? 18.792 -3.160 -0.408 1.00 92.75 154 GLU A N 1
ATOM 1198 C CA . GLU A 1 154 ? 19.003 -2.059 -1.360 1.00 92.75 154 GLU A CA 1
ATOM 1199 C C . GLU A 1 154 ? 17.832 -1.884 -2.335 1.00 92.75 154 GLU A C 1
ATOM 1201 O O . GLU A 1 154 ? 17.464 -0.752 -2.656 1.00 92.75 154 GLU A O 1
ATOM 1206 N N . PHE A 1 155 ? 17.241 -2.981 -2.813 1.00 95.00 155 PHE A N 1
ATOM 1207 C CA . PHE A 1 155 ? 16.057 -2.923 -3.667 1.00 95.00 155 PHE A CA 1
ATOM 1208 C C . PHE A 1 155 ? 14.812 -2.453 -2.914 1.00 95.00 155 PHE A C 1
ATOM 1210 O O . PHE A 1 155 ? 14.048 -1.673 -3.485 1.00 95.00 155 PHE A O 1
ATOM 1217 N N . ALA A 1 156 ? 14.629 -2.863 -1.653 1.00 96.44 156 ALA A N 1
ATOM 1218 C CA . ALA A 1 156 ? 13.557 -2.351 -0.799 1.00 96.44 156 ALA A CA 1
ATOM 1219 C C . ALA A 1 156 ? 13.626 -0.822 -0.706 1.00 96.44 156 ALA A C 1
ATOM 1221 O O . ALA A 1 156 ? 12.677 -0.144 -1.103 1.00 96.44 156 ALA A O 1
ATOM 1222 N N . SER A 1 157 ? 14.793 -0.294 -0.322 1.00 95.88 157 SER A N 1
ATOM 1223 C CA . SER A 1 157 ? 15.042 1.146 -0.219 1.00 95.88 157 SER A CA 1
ATOM 1224 C C . SER A 1 157 ? 14.896 1.876 -1.560 1.00 95.88 157 SER A C 1
ATOM 1226 O O . SER A 1 157 ? 14.288 2.945 -1.640 1.00 95.88 157 SER A O 1
ATOM 1228 N N . LEU A 1 158 ? 15.417 1.301 -2.651 1.00 96.00 158 LEU A N 1
ATOM 1229 C CA . LEU A 1 158 ? 15.296 1.882 -3.989 1.00 96.00 158 LEU A CA 1
ATOM 1230 C C . LEU A 1 158 ? 13.827 2.036 -4.402 1.00 96.00 158 LEU A C 1
ATOM 1232 O O . LEU A 1 158 ? 13.428 3.082 -4.918 1.00 96.00 158 LEU A O 1
ATOM 1236 N N . PHE A 1 159 ? 13.021 0.999 -4.186 1.00 97.94 159 PHE A N 1
ATOM 1237 C CA . PHE A 1 159 ? 11.625 0.993 -4.601 1.00 97.94 159 PHE A CA 1
ATOM 1238 C C . PHE A 1 159 ? 10.782 1.929 -3.745 1.00 97.94 159 PHE A C 1
ATOM 1240 O O . PHE A 1 159 ? 9.997 2.699 -4.297 1.00 97.94 159 PHE A O 1
ATOM 1247 N N . THR A 1 160 ? 10.962 1.928 -2.424 1.00 97.50 160 THR A N 1
ATOM 1248 C CA . THR A 1 160 ? 10.208 2.808 -1.517 1.00 97.50 160 THR A CA 1
ATOM 1249 C C . THR A 1 160 ? 10.571 4.274 -1.749 1.00 97.50 160 THR A C 1
ATOM 1251 O O . THR A 1 160 ? 9.691 5.139 -1.783 1.00 97.50 160 THR A O 1
ATOM 1254 N N . LYS A 1 161 ? 11.843 4.570 -2.042 1.00 96.75 161 LYS A N 1
ATOM 1255 C CA . LYS A 1 161 ? 12.281 5.906 -2.463 1.00 96.75 161 LYS A CA 1
ATOM 1256 C C . LYS A 1 161 ? 11.661 6.337 -3.791 1.00 96.75 161 LYS A C 1
ATOM 1258 O O . LYS A 1 161 ? 11.251 7.491 -3.919 1.00 96.75 161 LYS A O 1
ATOM 1263 N N . TYR A 1 162 ? 11.549 5.432 -4.763 1.00 97.19 162 TYR A N 1
ATOM 1264 C CA . TYR A 1 162 ? 10.893 5.744 -6.032 1.00 97.19 162 TYR A CA 1
ATOM 1265 C C . TYR A 1 162 ? 9.382 5.960 -5.862 1.00 97.19 162 TYR A C 1
ATOM 1267 O O . TYR A 1 162 ? 8.847 6.904 -6.436 1.00 97.19 162 TYR A O 1
ATOM 1275 N N . VAL A 1 163 ? 8.708 5.198 -4.988 1.00 97.50 163 VAL A N 1
ATOM 1276 C CA . VAL A 1 163 ? 7.307 5.462 -4.597 1.00 97.50 163 VAL A CA 1
ATOM 1277 C C . VAL A 1 163 ? 7.159 6.887 -4.054 1.00 97.50 163 VAL A C 1
ATOM 1279 O O . VAL A 1 163 ? 6.300 7.628 -4.531 1.00 97.50 163 VAL A O 1
ATOM 1282 N N . LYS A 1 164 ? 8.018 7.303 -3.109 1.00 95.94 164 LYS A N 1
ATOM 1283 C CA . LYS A 1 164 ? 8.021 8.677 -2.565 1.00 95.94 164 LYS A CA 1
ATOM 1284 C C . LYS A 1 164 ? 8.210 9.721 -3.672 1.00 95.94 164 LYS A C 1
ATOM 1286 O O . LYS A 1 164 ? 7.451 10.684 -3.739 1.00 95.94 164 LYS A O 1
ATOM 1291 N N . LEU A 1 165 ? 9.177 9.506 -4.567 1.00 94.25 165 LEU A N 1
ATOM 1292 C CA . LEU A 1 165 ? 9.448 10.399 -5.697 1.00 94.25 165 LEU A CA 1
ATOM 1293 C C . LEU A 1 165 ? 8.219 10.558 -6.604 1.00 94.25 165 LEU A C 1
ATOM 1295 O O . LEU A 1 165 ? 7.831 11.682 -6.914 1.00 94.25 165 LEU A O 1
ATOM 1299 N N . MET A 1 166 ? 7.592 9.450 -7.003 1.00 94.31 166 MET A N 1
ATOM 1300 C CA . MET A 1 166 ? 6.425 9.462 -7.886 1.00 94.31 166 MET A CA 1
ATOM 1301 C C . MET A 1 166 ? 5.227 10.152 -7.233 1.00 94.31 166 MET A C 1
ATOM 1303 O O . MET A 1 166 ? 4.553 10.958 -7.872 1.00 94.31 166 MET A O 1
ATOM 1307 N N . LEU A 1 167 ? 4.974 9.878 -5.949 1.00 94.31 167 LEU A N 1
ATOM 1308 C CA . LEU A 1 167 ? 3.902 10.525 -5.197 1.00 94.31 167 LEU A CA 1
ATOM 1309 C C . LEU A 1 167 ? 4.111 12.041 -5.079 1.00 94.31 167 LEU A C 1
ATOM 1311 O O . LEU A 1 167 ? 3.134 12.783 -5.165 1.00 94.31 167 LEU A O 1
ATOM 1315 N N . ASN A 1 168 ? 5.351 12.506 -4.913 1.00 91.19 168 ASN A N 1
ATOM 1316 C CA . ASN A 1 168 ? 5.669 13.937 -4.891 1.00 91.19 168 ASN A CA 1
ATOM 1317 C C . ASN A 1 168 ? 5.482 14.569 -6.277 1.00 91.19 168 ASN A C 1
ATOM 1319 O O . ASN A 1 168 ? 4.752 15.543 -6.408 1.00 91.19 168 ASN A O 1
ATOM 1323 N N . GLN A 1 169 ? 6.019 13.949 -7.333 1.00 89.00 169 GLN A N 1
ATOM 1324 C CA . GLN A 1 169 ? 5.863 14.436 -8.711 1.00 89.00 169 GLN A CA 1
ATOM 1325 C C . GLN A 1 169 ? 4.398 14.538 -9.153 1.00 89.00 169 GLN A C 1
ATOM 1327 O O . GLN A 1 169 ? 4.045 15.428 -9.925 1.00 89.00 169 GLN A O 1
ATOM 1332 N N . MET A 1 170 ? 3.540 13.621 -8.697 1.00 90.75 170 MET A N 1
ATOM 1333 C CA . MET A 1 170 ? 2.105 13.708 -8.956 1.00 90.75 170 MET A CA 1
ATOM 1334 C C . MET A 1 170 ? 1.418 14.776 -8.092 1.00 90.75 170 MET A C 1
ATOM 1336 O O . MET A 1 170 ? 0.502 15.433 -8.576 1.00 90.75 170 MET A O 1
ATOM 1340 N N . SER A 1 171 ? 1.866 14.969 -6.846 1.00 87.81 171 SER A N 1
ATOM 1341 C CA . SER A 1 171 ? 1.345 16.001 -5.936 1.00 87.81 171 SER A CA 1
ATOM 1342 C C . SER A 1 171 ? 1.599 17.415 -6.448 1.00 87.81 171 SER A C 1
ATOM 1344 O O . SER A 1 171 ? 0.707 18.253 -6.385 1.00 87.81 171 SER A O 1
ATOM 1346 N N . ASP A 1 172 ? 2.797 17.657 -6.984 1.00 86.50 172 ASP A N 1
ATOM 1347 C CA . ASP A 1 172 ? 3.250 18.974 -7.452 1.00 86.50 172 ASP A CA 1
ATOM 1348 C C . ASP A 1 172 ? 2.732 19.311 -8.862 1.00 86.50 172 ASP A C 1
ATOM 1350 O O . ASP A 1 172 ? 3.065 20.342 -9.449 1.00 86.50 172 ASP A O 1
ATOM 1354 N N . SER A 1 173 ? 1.932 18.420 -9.450 1.00 85.62 173 SER A N 1
ATOM 1355 C CA . SER A 1 173 ? 1.403 18.596 -10.793 1.00 85.62 173 SER A CA 1
ATOM 1356 C C . SER A 1 173 ? 0.265 19.607 -10.817 1.00 85.62 173 SER A C 1
ATOM 1358 O O . SER A 1 173 ? -0.655 19.522 -10.012 1.00 85.62 173 SER A O 1
ATOM 1360 N N . ALA A 1 174 ? 0.264 20.504 -11.806 1.00 86.56 174 ALA A N 1
ATOM 1361 C CA . ALA A 1 174 ? -0.860 21.415 -12.028 1.00 86.56 174 ALA A CA 1
ATOM 1362 C C . ALA A 1 174 ? -2.135 20.679 -12.480 1.00 86.56 174 ALA A C 1
ATOM 1364 O O . ALA A 1 174 ? -3.239 21.086 -12.134 1.00 86.56 174 ALA A O 1
ATOM 1365 N N . LYS A 1 175 ? -1.984 19.596 -13.255 1.00 87.50 175 LYS A N 1
ATOM 1366 C CA . LYS A 1 175 ? -3.096 18.775 -13.743 1.00 87.50 175 LYS A CA 1
ATOM 1367 C C . LYS A 1 175 ? -2.704 17.303 -13.771 1.00 87.50 175 LYS A C 1
ATOM 1369 O O . LYS A 1 175 ? -1.925 16.881 -14.634 1.00 87.50 175 LYS A O 1
ATOM 1374 N N . LEU A 1 176 ? -3.279 16.522 -12.859 1.00 85.50 176 LEU A N 1
ATOM 1375 C CA . LEU A 1 176 ? -2.909 15.125 -12.659 1.00 85.50 176 LEU A CA 1
ATOM 1376 C C . LEU A 1 176 ? -3.111 14.259 -13.913 1.00 85.50 176 LEU A C 1
ATOM 1378 O O . LEU A 1 176 ? -2.256 13.429 -14.213 1.00 85.50 176 LEU A O 1
ATOM 1382 N N . GLU A 1 177 ? -4.159 14.486 -14.714 1.00 85.38 177 GLU A N 1
ATOM 1383 C CA . GLU A 1 177 ? -4.424 13.675 -15.916 1.00 85.38 177 GLU A CA 1
ATOM 1384 C C . GLU A 1 177 ? -3.406 13.892 -17.042 1.00 85.38 177 GLU A C 1
ATOM 1386 O O . GLU A 1 177 ? -3.347 13.102 -17.980 1.00 85.38 177 GLU A O 1
ATOM 1391 N N . SER A 1 178 ? -2.615 14.964 -16.971 1.00 87.19 178 SER A N 1
ATOM 1392 C CA . SER A 1 178 ? -1.521 15.229 -17.913 1.00 87.19 178 SER A CA 1
ATOM 1393 C C . SER A 1 178 ? -0.165 14.729 -17.410 1.00 87.19 178 SER A C 1
ATOM 1395 O O . SER A 1 178 ? 0.824 14.756 -18.142 1.00 87.19 178 SER A O 1
ATOM 1397 N N . ASN A 1 179 ? -0.100 14.275 -16.156 1.00 88.62 179 ASN A N 1
ATOM 1398 C CA . ASN A 1 179 ? 1.138 13.853 -15.533 1.00 88.62 179 ASN A CA 1
ATOM 1399 C C . ASN A 1 179 ? 1.525 12.439 -15.991 1.00 88.62 179 ASN A C 1
ATOM 1401 O O . ASN A 1 179 ? 0.856 11.465 -15.649 1.00 88.62 179 ASN A O 1
ATOM 1405 N N . ILE A 1 180 ? 2.654 12.316 -16.696 1.00 89.94 180 ILE A N 1
ATOM 1406 C CA . ILE A 1 180 ? 3.174 11.029 -17.193 1.00 89.94 180 ILE A CA 1
ATOM 1407 C C . ILE A 1 180 ? 3.413 10.002 -16.076 1.00 89.94 180 ILE A C 1
ATOM 1409 O O . ILE A 1 180 ? 3.283 8.796 -16.292 1.00 89.94 180 ILE A O 1
ATOM 1413 N N . VAL A 1 181 ? 3.734 10.457 -14.862 1.00 91.12 181 VAL A N 1
ATOM 1414 C CA . VAL A 1 181 ? 3.904 9.581 -13.700 1.00 91.12 181 VAL A CA 1
ATOM 1415 C C . VAL A 1 181 ? 2.581 8.909 -13.362 1.00 91.12 181 VAL A C 1
ATOM 1417 O O . VAL A 1 181 ? 2.550 7.696 -13.187 1.00 91.12 181 VAL A O 1
ATOM 1420 N N . TYR A 1 182 ? 1.494 9.679 -13.336 1.00 89.44 182 TYR A N 1
ATOM 1421 C CA . TYR A 1 182 ? 0.151 9.183 -13.056 1.00 89.44 182 TYR A CA 1
ATOM 1422 C C . TYR A 1 182 ? -0.385 8.297 -14.186 1.00 89.44 182 TYR A C 1
ATOM 1424 O O . TYR A 1 182 ? -0.854 7.185 -13.937 1.00 89.44 182 TYR A O 1
ATOM 1432 N N . THR A 1 183 ? -0.303 8.764 -15.434 1.00 86.25 183 THR A N 1
ATOM 1433 C CA . THR A 1 183 ? -0.951 8.094 -16.569 1.00 86.25 183 THR A CA 1
ATOM 1434 C C . THR A 1 183 ? -0.189 6.869 -17.057 1.00 86.25 183 THR A C 1
ATOM 1436 O O . THR A 1 183 ? -0.810 5.876 -17.442 1.00 86.25 183 THR A O 1
ATOM 1439 N N . GLU A 1 184 ? 1.146 6.918 -17.024 1.00 84.88 184 GLU A N 1
ATOM 1440 C CA . GLU A 1 184 ? 1.996 5.938 -17.694 1.00 84.88 184 GLU A CA 1
ATOM 1441 C C . GLU A 1 184 ? 2.946 5.196 -16.750 1.00 84.88 184 GLU A C 1
ATOM 1443 O O . GLU A 1 184 ? 3.020 3.964 -16.822 1.00 84.88 184 GLU A O 1
ATOM 1448 N N . ARG A 1 185 ? 3.689 5.894 -15.883 1.00 90.50 185 ARG A N 1
ATOM 1449 C CA . ARG A 1 185 ? 4.766 5.251 -15.108 1.00 90.50 185 ARG A CA 1
ATOM 1450 C C . ARG A 1 185 ? 4.239 4.458 -13.917 1.00 90.50 185 ARG A C 1
ATOM 1452 O O . ARG A 1 185 ? 4.641 3.313 -13.741 1.00 90.50 185 ARG A O 1
ATOM 1459 N N . TRP A 1 186 ? 3.318 5.019 -13.132 1.00 94.44 186 TRP A N 1
ATOM 1460 C CA . TRP A 1 186 ? 2.780 4.396 -11.916 1.00 94.44 186 TRP A CA 1
ATOM 1461 C C . TRP A 1 186 ? 2.165 3.017 -12.176 1.00 94.44 186 TRP A C 1
ATOM 1463 O O . TRP A 1 186 ? 2.591 2.063 -11.522 1.00 94.44 186 TRP A O 1
ATOM 1473 N N . PRO A 1 187 ? 1.260 2.837 -13.162 1.00 90.44 187 PRO A N 1
ATOM 1474 C CA . PRO A 1 187 ? 0.667 1.524 -13.415 1.00 90.44 187 PRO A CA 1
ATOM 1475 C C . PRO A 1 187 ? 1.705 0.454 -13.773 1.00 90.44 187 PRO A C 1
ATOM 1477 O O . PRO A 1 187 ? 1.578 -0.698 -13.365 1.00 90.44 187 PRO A O 1
ATOM 1480 N N . HIS A 1 188 ? 2.743 0.831 -14.525 1.00 91.88 188 HIS A N 1
ATOM 1481 C CA . HIS A 1 188 ? 3.794 -0.097 -14.930 1.00 91.88 188 HIS A CA 1
ATOM 1482 C C . HIS A 1 188 ? 4.744 -0.421 -13.772 1.00 91.88 188 HIS A C 1
ATOM 1484 O O . HIS A 1 188 ? 5.053 -1.589 -13.525 1.00 91.88 188 HIS A O 1
ATOM 1490 N N . PHE A 1 189 ? 5.153 0.603 -13.020 1.00 96.50 189 PHE A N 1
ATOM 1491 C CA . PHE A 1 189 ? 6.011 0.455 -11.853 1.00 96.50 189 PHE A CA 1
ATOM 1492 C C . PHE A 1 189 ? 5.381 -0.451 -10.793 1.00 96.50 189 PHE A C 1
ATOM 1494 O O . PHE A 1 189 ? 6.057 -1.350 -10.301 1.00 96.50 189 PHE A O 1
ATOM 1501 N N . VAL A 1 190 ? 4.090 -0.277 -10.483 1.00 93.31 190 VAL A N 1
ATOM 1502 C CA . VAL A 1 190 ? 3.368 -1.133 -9.524 1.00 93.31 190 VAL A CA 1
ATOM 1503 C C . VAL A 1 190 ? 3.491 -2.611 -9.904 1.00 93.31 190 VAL A C 1
ATOM 1505 O O . VAL A 1 190 ? 3.747 -3.451 -9.042 1.00 93.31 190 VAL A O 1
ATOM 1508 N N . TYR A 1 191 ? 3.382 -2.927 -11.196 1.00 92.62 191 TYR A N 1
ATOM 1509 C CA . TYR A 1 191 ? 3.469 -4.298 -11.690 1.00 92.62 191 TYR A CA 1
ATOM 1510 C C . TYR A 1 191 ? 4.896 -4.869 -11.578 1.00 92.62 191 TYR A C 1
ATOM 1512 O O . TYR A 1 191 ? 5.064 -5.996 -11.110 1.00 92.62 191 TYR A O 1
ATOM 1520 N N . ILE A 1 192 ? 5.928 -4.082 -11.915 1.00 96.25 192 ILE A N 1
ATOM 1521 C CA . ILE A 1 192 ? 7.341 -4.453 -11.692 1.00 96.25 192 ILE A CA 1
ATOM 1522 C C . ILE A 1 192 ? 7.608 -4.683 -10.201 1.00 96.25 192 ILE A C 1
ATOM 1524 O O . ILE A 1 192 ? 8.185 -5.702 -9.825 1.00 96.25 192 ILE A O 1
ATOM 1528 N N . CYS A 1 193 ? 7.175 -3.745 -9.359 1.00 97.00 193 CYS A N 1
ATOM 1529 C CA . CYS A 1 193 ? 7.389 -3.762 -7.919 1.00 97.00 193 CYS A CA 1
ATOM 1530 C C . CYS A 1 193 ? 6.785 -5.019 -7.281 1.00 97.00 193 CYS A C 1
ATOM 1532 O O . CYS A 1 193 ? 7.466 -5.728 -6.540 1.00 97.00 193 CYS A O 1
ATOM 1534 N N . LYS A 1 194 ? 5.546 -5.357 -7.659 1.00 94.50 194 LYS A N 1
ATOM 1535 C CA . LYS A 1 194 ? 4.851 -6.556 -7.188 1.00 94.50 194 LYS A CA 1
ATOM 1536 C C . LYS A 1 194 ? 5.598 -7.845 -7.545 1.00 94.50 194 LYS A C 1
ATOM 1538 O O . LYS A 1 194 ? 5.806 -8.682 -6.672 1.00 94.50 194 LYS A O 1
ATOM 1543 N N . HIS A 1 195 ? 6.060 -7.984 -8.788 1.00 96.50 195 HIS A N 1
ATOM 1544 C CA . HIS A 1 195 ? 6.773 -9.195 -9.213 1.00 96.50 195 HIS A CA 1
ATOM 1545 C C . HIS A 1 195 ? 8.162 -9.305 -8.590 1.00 96.50 195 HIS A C 1
ATOM 1547 O O . HIS A 1 195 ? 8.575 -10.395 -8.224 1.00 96.50 195 HIS A O 1
ATOM 1553 N N . ALA A 1 196 ? 8.881 -8.196 -8.430 1.00 96.88 196 ALA A N 1
ATOM 1554 C CA . ALA A 1 196 ? 10.154 -8.186 -7.712 1.00 96.88 196 ALA A CA 1
ATOM 1555 C C . ALA A 1 196 ? 9.989 -8.604 -6.240 1.00 96.88 196 ALA A C 1
ATOM 1557 O O . ALA A 1 196 ? 10.822 -9.336 -5.708 1.00 96.88 196 ALA A O 1
ATOM 1558 N N . TYR A 1 197 ? 8.906 -8.163 -5.590 1.00 96.50 197 TYR A N 1
ATOM 1559 C CA . TYR A 1 197 ? 8.566 -8.572 -4.229 1.00 96.50 197 TYR A CA 1
ATOM 1560 C C . TYR A 1 197 ? 8.278 -10.082 -4.139 1.00 96.50 197 TYR A C 1
ATOM 1562 O 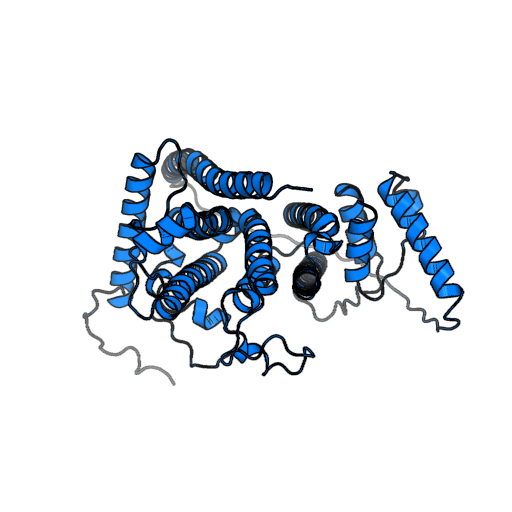O . TYR A 1 197 ? 8.734 -10.752 -3.212 1.00 96.50 197 TYR A O 1
ATOM 1570 N N . GLU A 1 198 ? 7.541 -10.636 -5.105 1.00 94.56 198 GLU A N 1
ATOM 1571 C CA . GLU A 1 198 ? 7.214 -12.069 -5.165 1.00 94.56 198 GLU A CA 1
ATOM 1572 C C . GLU A 1 198 ? 8.417 -12.946 -5.541 1.00 94.56 198 GLU A C 1
ATOM 1574 O O . GLU A 1 198 ? 8.573 -14.033 -4.989 1.00 94.56 198 GLU A O 1
ATOM 1579 N N . ASP A 1 199 ? 9.301 -12.446 -6.404 1.00 92.75 199 ASP A N 1
ATOM 1580 C CA . ASP A 1 199 ? 10.551 -13.092 -6.828 1.00 92.75 199 ASP A CA 1
ATOM 1581 C C . ASP A 1 199 ? 11.640 -13.071 -5.734 1.00 92.75 199 ASP A C 1
ATOM 1583 O O . ASP A 1 199 ? 12.705 -13.663 -5.897 1.00 92.75 199 ASP A O 1
ATOM 1587 N N . GLY A 1 200 ? 11.391 -12.400 -4.602 1.00 93.38 200 GLY A N 1
ATOM 1588 C CA . GLY A 1 200 ? 12.335 -12.307 -3.484 1.00 93.38 200 GLY A CA 1
ATOM 1589 C C . GLY A 1 200 ? 13.493 -11.336 -3.727 1.00 93.38 200 GLY A C 1
ATOM 1590 O O . GLY A 1 200 ? 14.480 -11.366 -2.998 1.00 93.38 200 GLY A O 1
ATOM 1591 N N . MET A 1 201 ? 13.379 -10.453 -4.727 1.00 94.69 201 MET A N 1
ATOM 1592 C CA . MET A 1 201 ? 14.372 -9.401 -4.984 1.00 94.69 201 MET A CA 1
ATOM 1593 C C . MET A 1 201 ? 14.363 -8.298 -3.928 1.00 94.69 201 MET A C 1
ATOM 1595 O O . MET A 1 201 ? 15.277 -7.485 -3.906 1.00 94.69 201 MET A O 1
ATOM 1599 N N . VAL A 1 202 ? 13.314 -8.226 -3.116 1.00 95.75 202 VAL A N 1
ATOM 1600 C CA . VAL A 1 202 ? 13.071 -7.158 -2.150 1.00 95.75 202 VAL A CA 1
ATOM 1601 C C . VAL A 1 202 ? 12.986 -7.776 -0.761 1.00 95.75 202 VAL A C 1
ATOM 1603 O O . VAL A 1 202 ? 12.269 -8.759 -0.563 1.00 95.75 202 VAL A O 1
ATOM 1606 N N . GLU A 1 203 ? 13.692 -7.193 0.208 1.00 95.94 203 GLU A N 1
ATOM 1607 C CA . GLU A 1 203 ? 13.528 -7.576 1.610 1.00 95.94 203 GLU A CA 1
ATOM 1608 C C . GLU A 1 203 ? 12.117 -7.165 2.054 1.00 95.94 203 GLU A C 1
ATOM 1610 O O . GLU A 1 203 ? 11.752 -5.987 2.050 1.00 95.94 203 GLU A O 1
ATOM 1615 N N . LYS A 1 204 ? 11.286 -8.166 2.358 1.00 95.50 204 LYS A N 1
ATOM 1616 C CA . LYS A 1 204 ? 9.840 -7.989 2.507 1.00 95.50 204 LYS A CA 1
ATOM 1617 C C . LYS A 1 204 ? 9.462 -7.152 3.722 1.00 95.50 204 LYS A C 1
ATOM 1619 O O . LYS A 1 204 ? 8.504 -6.385 3.643 1.00 95.50 204 LYS A O 1
ATOM 1624 N N . GLN A 1 205 ? 10.143 -7.340 4.848 1.00 94.88 205 GLN A N 1
ATOM 1625 C CA . GLN A 1 205 ? 9.800 -6.674 6.097 1.00 94.88 205 GLN A CA 1
ATOM 1626 C C . GLN A 1 205 ? 10.175 -5.190 6.045 1.00 94.88 205 GLN A C 1
ATOM 1628 O O . GLN A 1 205 ? 9.337 -4.353 6.360 1.00 94.88 205 GLN A O 1
ATOM 1633 N N . GLU A 1 206 ? 11.392 -4.867 5.618 1.00 95.06 206 GLU A N 1
ATOM 1634 C CA . GLU A 1 206 ? 11.905 -3.511 5.417 1.00 95.06 206 GLU A CA 1
ATOM 1635 C C . GLU A 1 206 ? 11.034 -2.749 4.420 1.00 95.06 206 GLU A C 1
ATOM 1637 O O . GLU A 1 206 ? 10.542 -1.668 4.730 1.00 95.06 206 GLU A O 1
ATOM 1642 N N . PHE A 1 207 ? 10.730 -3.363 3.274 1.00 98.25 207 PHE A N 1
ATOM 1643 C CA . PHE A 1 207 ? 9.861 -2.759 2.271 1.00 98.25 207 PHE A CA 1
ATOM 1644 C C . PHE A 1 207 ? 8.480 -2.392 2.829 1.00 98.25 207 PHE A C 1
ATOM 1646 O O . PHE A 1 207 ? 8.006 -1.276 2.629 1.00 98.25 207 PHE A O 1
ATOM 1653 N N . LEU A 1 208 ? 7.826 -3.305 3.554 1.00 98.12 208 LEU A N 1
ATOM 1654 C CA . LEU A 1 208 ? 6.508 -3.030 4.130 1.00 98.12 208 LEU A CA 1
ATOM 1655 C C . LEU A 1 208 ? 6.569 -2.023 5.284 1.00 98.12 208 LEU A C 1
ATOM 1657 O O . LEU A 1 208 ? 5.642 -1.228 5.428 1.00 98.12 208 LEU A O 1
ATOM 1661 N N . MET A 1 209 ? 7.645 -2.015 6.077 1.00 96.06 209 MET A N 1
ATOM 1662 C CA . MET A 1 209 ? 7.859 -0.987 7.100 1.00 96.06 209 MET A CA 1
ATOM 1663 C C . MET A 1 209 ? 7.955 0.406 6.475 1.00 96.06 209 MET A C 1
ATOM 1665 O O . MET A 1 209 ? 7.254 1.308 6.933 1.00 96.06 209 MET A O 1
ATOM 1669 N N . ASP A 1 210 ? 8.736 0.547 5.405 1.00 97.44 210 ASP A N 1
ATOM 1670 C CA . ASP A 1 210 ? 8.891 1.795 4.657 1.00 97.44 210 ASP A CA 1
ATOM 1671 C C . ASP A 1 210 ? 7.576 2.248 4.007 1.00 97.44 210 ASP A C 1
ATOM 1673 O O . ASP A 1 210 ? 7.274 3.442 3.976 1.00 97.44 210 ASP A O 1
ATOM 1677 N N . LEU A 1 211 ? 6.766 1.319 3.480 1.00 98.06 211 LEU A N 1
ATOM 1678 C CA . LEU A 1 211 ? 5.441 1.664 2.958 1.00 98.06 211 LEU A CA 1
ATOM 1679 C C . LEU A 1 211 ? 4.523 2.193 4.066 1.00 98.06 211 LEU A C 1
ATOM 1681 O O . LEU A 1 211 ? 3.801 3.160 3.840 1.00 98.06 211 LEU A O 1
ATOM 1685 N N . LEU A 1 212 ? 4.557 1.611 5.266 1.00 97.38 212 LEU A N 1
ATOM 1686 C CA . LEU A 1 212 ? 3.791 2.130 6.403 1.00 97.38 212 LEU A CA 1
ATOM 1687 C C . LEU A 1 212 ? 4.316 3.492 6.879 1.00 97.38 212 LEU A C 1
ATOM 1689 O O . LEU A 1 212 ? 3.516 4.327 7.295 1.00 97.38 212 LEU A O 1
ATOM 1693 N N . ASP A 1 213 ? 5.618 3.759 6.753 1.00 95.69 213 ASP A N 1
ATOM 1694 C CA . ASP A 1 213 ? 6.177 5.094 6.997 1.00 95.69 213 ASP A CA 1
ATOM 1695 C C . ASP A 1 213 ? 5.666 6.105 5.962 1.00 95.69 213 ASP A C 1
ATOM 1697 O O . ASP A 1 213 ? 5.216 7.185 6.330 1.00 95.69 213 ASP A O 1
ATOM 1701 N N . ILE A 1 214 ? 5.609 5.740 4.674 1.00 96.00 214 ILE A N 1
ATOM 1702 C CA . ILE A 1 214 ? 4.979 6.581 3.639 1.00 96.00 214 ILE A CA 1
ATOM 1703 C C . ILE A 1 214 ? 3.505 6.834 3.964 1.00 96.00 214 ILE A C 1
ATOM 1705 O O . ILE A 1 214 ? 3.033 7.961 3.800 1.00 96.00 214 ILE A O 1
ATOM 1709 N N . PHE A 1 215 ? 2.779 5.806 4.420 1.00 96.38 215 PHE A N 1
ATOM 1710 C CA . PHE A 1 215 ? 1.379 5.951 4.808 1.00 96.38 215 PHE A CA 1
ATOM 1711 C C . PHE A 1 215 ? 1.245 6.985 5.936 1.00 96.38 215 PHE A C 1
ATOM 1713 O O . PHE A 1 215 ? 0.513 7.968 5.798 1.00 96.38 215 PHE A O 1
ATOM 1720 N N . ASN A 1 216 ? 2.017 6.797 7.006 1.00 94.06 216 ASN A N 1
ATOM 1721 C CA . ASN A 1 216 ? 2.058 7.701 8.144 1.00 94.06 216 ASN A CA 1
ATOM 1722 C C . ASN A 1 216 ? 2.391 9.133 7.717 1.00 94.06 216 ASN A C 1
ATOM 1724 O O . ASN A 1 216 ? 1.600 10.046 7.930 1.00 94.06 216 ASN A O 1
ATOM 1728 N N . ASP A 1 217 ? 3.538 9.325 7.077 1.00 90.88 217 ASP A N 1
ATOM 1729 C CA . ASP A 1 217 ? 4.100 10.649 6.828 1.00 90.88 217 ASP A CA 1
ATOM 1730 C C . ASP A 1 217 ? 3.256 11.451 5.843 1.00 90.88 217 ASP A C 1
ATOM 1732 O O . ASP A 1 217 ? 3.156 12.673 5.968 1.00 90.88 217 ASP A O 1
ATOM 1736 N N . ARG A 1 218 ? 2.652 10.778 4.853 1.00 89.88 218 ARG A N 1
ATOM 1737 C CA . ARG A 1 218 ? 1.947 11.440 3.753 1.00 89.88 218 ARG A CA 1
ATOM 1738 C C . ARG A 1 218 ? 0.454 11.621 3.998 1.00 89.88 218 ARG A C 1
ATOM 1740 O O . ARG A 1 218 ? -0.091 12.618 3.526 1.00 89.88 218 ARG A O 1
ATOM 1747 N N . PHE A 1 219 ? -0.191 10.679 4.684 1.00 92.31 219 PHE A N 1
ATOM 1748 C CA . PHE A 1 219 ? -1.654 10.628 4.760 1.00 92.31 219 PHE A CA 1
ATOM 1749 C C . PHE A 1 219 ? -2.218 10.646 6.181 1.00 92.31 219 PHE A C 1
ATOM 1751 O O . PHE A 1 219 ? -3.426 10.812 6.321 1.00 92.31 219 PHE A O 1
ATOM 1758 N N . VAL A 1 220 ? -1.384 10.502 7.214 1.00 89.88 220 VAL A N 1
ATOM 1759 C CA . VAL A 1 220 ? -1.836 10.488 8.614 1.00 89.88 220 VAL A CA 1
ATOM 1760 C C . VAL A 1 220 ? -1.249 11.652 9.418 1.00 89.88 220 VAL A C 1
ATOM 1762 O O . VAL A 1 220 ? -1.983 12.347 10.103 1.00 89.88 220 VAL A O 1
ATOM 1765 N N . GLN A 1 221 ? 0.056 11.910 9.336 1.00 79.50 221 GLN A N 1
ATOM 1766 C CA . GLN A 1 221 ? 0.687 12.998 10.086 1.00 79.50 221 GLN A CA 1
ATOM 1767 C C . GLN A 1 221 ? 0.256 14.385 9.571 1.00 79.50 221 GLN A C 1
ATOM 1769 O O . GLN A 1 221 ? 0.278 14.608 8.352 1.00 79.50 221 GLN A O 1
ATOM 1774 N N . PRO A 1 222 ? -0.036 15.343 10.477 1.00 57.31 222 PRO A N 1
ATOM 1775 C CA . PRO A 1 222 ? -0.248 16.744 10.124 1.00 57.31 222 PRO A CA 1
ATOM 1776 C C . PRO A 1 222 ? 0.981 17.339 9.422 1.00 57.31 222 PRO A C 1
ATOM 1778 O O . PRO A 1 222 ? 2.125 17.074 9.800 1.00 57.31 222 PRO A O 1
ATOM 1781 N N . ILE A 1 223 ? 0.752 18.175 8.407 1.00 47.88 223 ILE A N 1
ATOM 1782 C CA . ILE A 1 223 ? 1.805 18.759 7.553 1.00 47.88 223 ILE A CA 1
ATOM 1783 C C . ILE A 1 223 ? 2.824 19.586 8.364 1.00 47.88 223 ILE A C 1
ATOM 1785 O O . ILE A 1 223 ? 4.002 19.626 8.005 1.00 47.88 223 ILE A O 1
ATOM 1789 N N . GLU A 1 224 ? 2.407 20.188 9.481 1.00 42.81 224 GLU A N 1
ATOM 1790 C CA . GLU A 1 224 ? 3.236 21.067 10.320 1.00 42.81 224 GLU A CA 1
ATOM 1791 C C . GLU A 1 224 ? 4.482 20.371 10.902 1.00 42.81 224 GLU A C 1
ATOM 1793 O O . GLU A 1 224 ? 5.547 20.981 10.995 1.00 42.81 224 GLU A O 1
ATOM 1798 N N . ASN A 1 225 ? 4.419 19.063 11.174 1.00 40.59 225 ASN A N 1
ATOM 1799 C CA . ASN A 1 225 ? 5.562 18.298 11.689 1.00 40.59 225 ASN A CA 1
ATOM 1800 C C . ASN A 1 225 ? 6.659 18.019 10.638 1.00 40.59 225 ASN A C 1
ATOM 1802 O O . ASN A 1 225 ? 7.737 17.540 10.996 1.00 40.59 225 ASN A O 1
ATOM 1806 N N . ARG A 1 226 ? 6.442 18.334 9.349 1.00 48.59 226 ARG A N 1
ATOM 1807 C CA . ARG A 1 226 ? 7.425 18.086 8.271 1.00 48.59 226 ARG A CA 1
ATOM 1808 C C . ARG A 1 226 ? 8.543 19.133 8.184 1.00 48.59 226 ARG A C 1
ATOM 1810 O O . ARG A 1 226 ? 9.541 18.890 7.514 1.00 48.59 226 ARG A O 1
ATOM 1817 N N . GLN A 1 227 ? 8.411 20.286 8.846 1.00 39.94 227 GLN A N 1
ATOM 1818 C CA . GLN A 1 227 ? 9.378 21.394 8.737 1.00 39.94 227 GLN A CA 1
ATOM 1819 C C . GLN A 1 227 ? 10.656 21.216 9.574 1.00 39.94 227 GLN A C 1
ATOM 1821 O O . GLN A 1 227 ? 11.644 21.909 9.329 1.00 39.94 227 GLN A O 1
ATOM 1826 N N . ASN A 1 228 ? 10.684 20.274 10.523 1.00 36.62 228 ASN A N 1
ATOM 1827 C CA . ASN A 1 228 ? 11.855 20.061 11.380 1.00 36.62 228 ASN A CA 1
ATOM 1828 C C . ASN A 1 228 ? 12.947 19.172 10.759 1.00 36.62 228 ASN A C 1
ATOM 1830 O O . ASN A 1 228 ? 14.060 19.136 11.287 1.00 36.62 228 ASN A O 1
ATOM 1834 N N . ASP A 1 229 ? 12.688 18.515 9.624 1.00 37.44 229 ASP A N 1
ATOM 1835 C CA . ASP A 1 229 ? 13.685 17.687 8.939 1.00 37.44 229 ASP A CA 1
ATOM 1836 C C . ASP A 1 229 ? 14.368 18.471 7.801 1.00 37.44 229 ASP A C 1
ATOM 1838 O O . ASP A 1 229 ? 13.955 18.466 6.640 1.00 37.44 229 ASP A O 1
ATOM 1842 N N . LYS A 1 230 ? 15.445 19.191 8.146 1.00 37.44 230 LYS A N 1
ATOM 1843 C CA . LYS A 1 230 ? 16.226 20.082 7.255 1.00 37.44 230 LYS A CA 1
ATOM 1844 C C . LYS A 1 230 ? 16.958 19.370 6.097 1.00 37.44 230 LYS A C 1
ATOM 1846 O O . LYS A 1 230 ? 17.797 19.982 5.440 1.00 37.44 230 LYS A O 1
ATOM 1851 N N . SER A 1 231 ? 16.669 18.096 5.836 1.00 39.50 231 SER A N 1
ATOM 1852 C CA . SER A 1 231 ? 17.233 17.317 4.727 1.00 39.50 231 SER A CA 1
ATOM 1853 C C . SER A 1 231 ? 16.349 17.289 3.469 1.00 39.50 231 SER A C 1
ATOM 1855 O O . SER A 1 231 ? 16.824 16.891 2.404 1.00 39.50 231 SER A O 1
ATOM 1857 N N . SER A 1 232 ? 15.100 17.766 3.549 1.00 33.03 232 SER A N 1
ATOM 1858 C CA . SER A 1 232 ? 14.179 17.845 2.408 1.00 33.03 232 SER A CA 1
ATOM 1859 C C . SER A 1 232 ? 13.711 19.284 2.197 1.00 33.03 232 SER A C 1
ATOM 1861 O O . SER A 1 232 ? 13.056 19.891 3.036 1.00 33.03 232 SER A O 1
ATOM 1863 N N . VAL A 1 233 ? 14.119 19.858 1.073 1.00 35.59 233 VAL A N 1
ATOM 1864 C CA . VAL A 1 233 ? 13.923 21.266 0.735 1.00 35.59 233 VAL A CA 1
ATOM 1865 C C . VAL A 1 233 ? 12.499 21.519 0.204 1.00 35.59 233 VAL A C 1
ATOM 1867 O O . VAL A 1 233 ? 12.094 20.900 -0.775 1.00 35.59 233 VAL A O 1
ATOM 1870 N N . HIS A 1 234 ? 11.850 22.526 0.805 1.00 35.41 234 HIS A N 1
ATOM 1871 C CA . HIS A 1 234 ? 10.737 23.379 0.336 1.00 35.41 234 HIS A CA 1
ATOM 1872 C C . HIS A 1 234 ? 9.259 22.952 0.527 1.00 35.41 234 HIS A C 1
ATOM 1874 O O . HIS A 1 234 ? 8.939 21.771 0.614 1.00 35.41 234 HIS A O 1
ATOM 1880 N N . PRO A 1 235 ? 8.357 23.949 0.713 1.00 35.72 235 PRO A N 1
ATOM 1881 C CA . PRO A 1 235 ? 7.237 23.876 1.637 1.00 35.72 235 PRO A CA 1
ATOM 1882 C C . PRO A 1 235 ? 5.915 23.682 0.896 1.00 35.72 235 PRO A C 1
ATOM 1884 O O . PRO A 1 235 ? 5.549 24.491 0.044 1.00 35.72 235 PRO A O 1
ATOM 1887 N N . LEU A 1 236 ? 5.156 22.656 1.275 1.00 37.84 236 LEU A N 1
ATOM 1888 C CA . LEU A 1 236 ? 3.751 22.565 0.902 1.00 37.84 236 LEU A CA 1
ATOM 1889 C C . LEU A 1 236 ? 2.878 22.995 2.085 1.00 37.84 236 LEU A C 1
ATOM 1891 O O . LEU A 1 236 ? 2.791 22.297 3.087 1.00 37.84 236 LEU A O 1
ATOM 1895 N N . VAL A 1 237 ? 2.203 24.123 1.864 1.00 43.12 237 VAL A N 1
ATOM 1896 C CA . VAL A 1 237 ? 0.940 24.572 2.470 1.00 43.12 237 VAL A CA 1
ATOM 1897 C C . VAL A 1 237 ? 0.997 25.090 3.916 1.00 43.12 237 VAL A C 1
ATOM 1899 O O . VAL A 1 237 ? 0.876 24.346 4.884 1.00 43.12 237 VAL A O 1
ATOM 1902 N N . HIS A 1 238 ? 1.056 26.422 4.036 1.00 28.56 238 HIS A N 1
ATOM 1903 C CA . HIS A 1 238 ? 0.463 27.151 5.159 1.00 28.56 238 HIS A CA 1
ATOM 1904 C C . HIS A 1 238 ? -1.030 26.787 5.251 1.00 28.56 238 HIS A C 1
ATOM 1906 O O . HIS A 1 238 ? -1.801 27.183 4.379 1.00 28.56 238 HIS A O 1
ATOM 1912 N N . HIS A 1 239 ? -1.443 26.062 6.291 1.00 43.53 239 HIS A N 1
ATOM 1913 C CA . HIS A 1 239 ? -2.853 25.940 6.666 1.00 43.53 239 HIS A CA 1
ATOM 1914 C C . HIS A 1 239 ? -3.169 27.020 7.699 1.00 43.53 239 HIS A C 1
ATOM 1916 O O . HIS A 1 239 ? -3.161 26.800 8.901 1.00 43.53 239 HIS A O 1
ATOM 1922 N N . GLY A 1 240 ? -3.400 28.228 7.199 1.00 28.02 240 GLY A N 1
ATOM 1923 C CA . GLY A 1 240 ? -4.020 29.304 7.953 1.00 28.02 240 GLY A CA 1
ATOM 1924 C C . GLY A 1 240 ? -5.056 29.949 7.054 1.00 28.02 240 GLY A C 1
ATOM 1925 O O . GLY A 1 240 ? -4.682 30.669 6.137 1.00 28.02 240 GLY A O 1
ATOM 1926 N N . SER A 1 241 ? -6.333 29.643 7.300 1.00 31.45 241 SER A N 1
ATOM 1927 C CA . SER A 1 241 ? -7.500 30.419 6.863 1.00 31.45 241 SER A CA 1
ATOM 1928 C C . SER A 1 241 ? -7.407 31.011 5.444 1.00 31.45 241 SER A C 1
ATOM 1930 O O . SER A 1 241 ? -7.143 32.201 5.268 1.00 31.45 241 SER A O 1
ATOM 1932 N N . GLY A 1 242 ? -7.695 30.205 4.423 1.00 28.08 242 GLY A N 1
ATOM 1933 C CA . GLY A 1 242 ? -7.865 30.714 3.063 1.00 28.08 242 GLY A CA 1
ATOM 1934 C C . GLY A 1 242 ? -8.057 29.604 2.041 1.00 28.08 242 GLY A C 1
ATOM 1935 O O . GLY A 1 242 ? -7.075 29.033 1.586 1.00 28.08 242 GLY A O 1
ATOM 1936 N N . LEU A 1 243 ? -9.324 29.312 1.721 1.00 35.25 243 LEU A N 1
ATOM 1937 C CA . LEU A 1 243 ? -9.828 28.625 0.519 1.00 35.25 243 LEU A CA 1
ATOM 1938 C C . LEU A 1 243 ? -8.768 27.822 -0.258 1.00 35.25 243 LEU A C 1
ATOM 1940 O O . LEU A 1 243 ? -8.148 28.328 -1.197 1.00 35.25 243 LEU A O 1
ATOM 1944 N N . ALA A 1 244 ? -8.588 26.552 0.109 1.00 37.03 244 ALA A N 1
ATOM 1945 C CA . ALA A 1 244 ? -7.853 25.620 -0.732 1.00 37.03 244 ALA A CA 1
ATOM 1946 C C . ALA A 1 244 ? -8.517 25.564 -2.118 1.00 37.03 244 ALA A C 1
ATOM 1948 O O . ALA A 1 244 ? -9.734 25.423 -2.241 1.00 37.03 244 ALA A O 1
ATOM 1949 N N . SER A 1 245 ? -7.712 25.675 -3.175 1.00 44.62 245 SER A N 1
ATOM 1950 C CA . SER A 1 245 ? -8.155 25.337 -4.527 1.00 44.62 245 SER A CA 1
ATOM 1951 C C . SER A 1 245 ? -8.687 23.900 -4.519 1.00 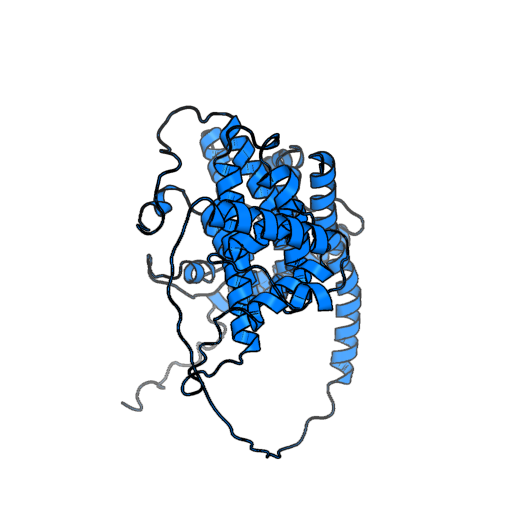44.62 245 SER A C 1
ATOM 1953 O O . SER A 1 245 ? -7.948 22.988 -4.137 1.00 44.62 245 SER A O 1
ATOM 1955 N N . SER A 1 246 ? -9.919 23.683 -4.988 1.00 55.56 246 SER A N 1
ATOM 1956 C CA . SER A 1 246 ? -10.541 22.354 -5.124 1.00 55.56 246 SER A CA 1
ATOM 1957 C C . SER A 1 246 ? -9.659 21.341 -5.874 1.00 55.56 246 SER A C 1
ATOM 1959 O O . SER A 1 246 ? -9.772 20.132 -5.672 1.00 55.56 246 SER A O 1
ATOM 1961 N N . SER A 1 247 ? -8.717 21.823 -6.696 1.00 56.69 247 SER A N 1
ATOM 1962 C CA . SER A 1 247 ? -7.729 20.996 -7.393 1.00 56.69 247 SER A CA 1
ATOM 1963 C C . SER A 1 247 ? -6.799 20.234 -6.443 1.00 56.69 247 SER A C 1
ATOM 1965 O O . SER A 1 247 ? -6.544 19.051 -6.659 1.00 56.69 247 SER A O 1
ATOM 1967 N N . ASN A 1 248 ? -6.302 20.867 -5.377 1.00 63.34 248 ASN A N 1
ATOM 1968 C CA . ASN A 1 248 ? -5.273 20.272 -4.517 1.00 63.34 248 ASN A CA 1
ATOM 1969 C C . ASN A 1 248 ? -5.855 19.182 -3.612 1.00 63.34 248 ASN A C 1
ATOM 1971 O O . ASN A 1 248 ? -5.230 18.140 -3.409 1.00 63.34 248 ASN A O 1
ATOM 1975 N N . GLU A 1 249 ? -7.081 19.389 -3.138 1.00 70.38 249 GLU A N 1
ATOM 1976 C CA . GLU A 1 249 ? -7.846 18.386 -2.399 1.00 70.38 249 GLU A CA 1
ATOM 1977 C C . GLU A 1 249 ? -8.158 17.169 -3.288 1.00 70.38 249 GLU A C 1
ATOM 1979 O O . GLU A 1 249 ? -7.925 16.023 -2.895 1.00 70.38 249 GLU A O 1
ATOM 1984 N N . SER A 1 250 ? -8.560 17.403 -4.545 1.00 75.06 250 SER A N 1
ATOM 1985 C CA . SER A 1 250 ? -8.819 16.324 -5.509 1.00 75.06 250 SER A CA 1
ATOM 1986 C C . SER A 1 250 ? -7.572 15.476 -5.815 1.00 75.06 250 SER A C 1
ATOM 1988 O O . SER A 1 250 ? -7.654 14.246 -5.940 1.00 75.06 250 SER A O 1
ATOM 1990 N N . HIS A 1 251 ? -6.391 16.108 -5.871 1.00 84.31 251 HIS A N 1
ATOM 1991 C CA . HIS A 1 251 ? -5.119 15.411 -6.036 1.00 84.31 251 HIS A CA 1
ATOM 1992 C C . HIS A 1 251 ? -4.803 14.564 -4.804 1.00 84.31 251 HIS A C 1
ATOM 1994 O O . HIS A 1 251 ? -4.451 13.395 -4.953 1.00 84.31 251 HIS A O 1
ATOM 2000 N N . TYR A 1 252 ? -4.970 15.103 -3.593 1.00 89.12 252 TYR A N 1
ATOM 2001 C CA . TYR A 1 252 ? -4.726 14.353 -2.360 1.00 89.12 252 TYR A CA 1
ATOM 2002 C C . TYR A 1 252 ? -5.551 13.061 -2.309 1.00 89.12 252 TYR A C 1
ATOM 2004 O O . TYR A 1 252 ? -4.974 11.979 -2.157 1.00 89.12 252 TYR A O 1
ATOM 2012 N N . VAL A 1 253 ? -6.869 13.157 -2.521 1.00 88.94 253 VAL A N 1
ATOM 2013 C CA . VAL A 1 253 ? -7.784 12.004 -2.490 1.00 88.94 253 VAL A CA 1
ATOM 2014 C C . VAL A 1 253 ? -7.381 10.963 -3.534 1.00 88.94 253 VAL A C 1
ATOM 2016 O O . VAL A 1 253 ? -7.274 9.774 -3.226 1.00 88.94 253 VAL A O 1
ATOM 2019 N N . THR A 1 254 ? -7.06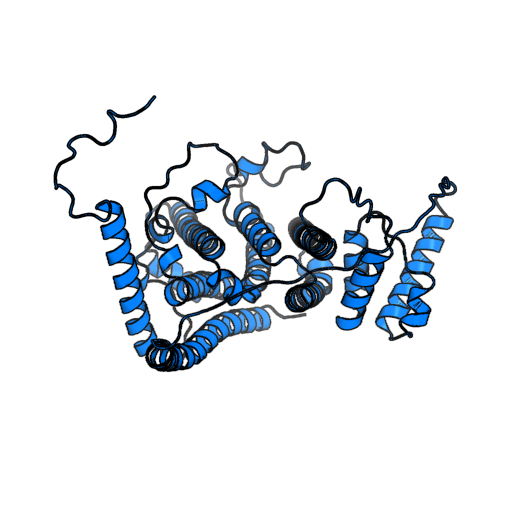5 11.399 -4.757 1.00 90.25 254 THR A N 1
ATOM 2020 C CA . THR A 1 254 ? -6.632 10.495 -5.832 1.00 90.25 254 THR A CA 1
ATOM 2021 C C . THR A 1 254 ? -5.322 9.788 -5.489 1.00 90.25 254 THR A C 1
ATOM 2023 O O . THR A 1 254 ? -5.191 8.580 -5.683 1.00 90.25 254 THR A O 1
ATOM 2026 N N . LEU A 1 255 ? -4.344 10.510 -4.943 1.00 92.25 255 LEU A N 1
ATOM 2027 C CA . LEU A 1 255 ? -3.044 9.946 -4.587 1.00 92.25 255 LEU A CA 1
ATOM 2028 C C . LEU A 1 255 ? -3.141 8.998 -3.396 1.00 92.25 255 LEU A C 1
ATOM 2030 O O . LEU A 1 255 ? -2.457 7.974 -3.382 1.00 92.25 255 LEU A O 1
ATOM 2034 N N . PHE A 1 256 ? -4.007 9.301 -2.429 1.00 93.81 256 PHE A N 1
ATOM 2035 C CA . PHE A 1 256 ? -4.280 8.392 -1.326 1.00 93.81 256 PHE A CA 1
ATOM 2036 C C . PHE A 1 256 ? -4.909 7.098 -1.829 1.00 93.81 256 PHE A C 1
ATOM 2038 O O . PHE A 1 256 ? -4.458 6.009 -1.483 1.00 93.81 256 PHE A O 1
ATOM 2045 N N . ARG A 1 257 ? -5.866 7.212 -2.749 1.00 90.38 257 ARG A N 1
ATOM 2046 C CA . ARG A 1 257 ? -6.507 6.072 -3.398 1.00 90.38 257 ARG A CA 1
ATOM 2047 C C . ARG A 1 257 ? -5.516 5.184 -4.157 1.00 90.38 257 ARG A C 1
ATOM 2049 O O . ARG A 1 257 ? -5.541 3.966 -3.993 1.00 90.38 257 ARG A O 1
ATOM 2056 N N . LEU A 1 258 ? -4.617 5.777 -4.949 1.00 91.81 258 LEU A N 1
ATOM 2057 C CA . LEU A 1 258 ? -3.551 5.044 -5.650 1.00 91.81 258 LEU A CA 1
ATOM 2058 C C . LEU A 1 258 ? -2.611 4.330 -4.679 1.00 91.81 258 LEU A C 1
ATOM 2060 O O . LEU A 1 258 ? -2.248 3.176 -4.907 1.00 91.81 258 LEU A O 1
ATOM 2064 N N . PHE A 1 259 ? -2.209 5.016 -3.611 1.00 95.81 259 PHE A N 1
ATOM 2065 C CA . PHE A 1 259 ? -1.312 4.459 -2.612 1.00 95.81 259 PHE A CA 1
ATOM 2066 C C . PHE A 1 259 ? -1.971 3.312 -1.833 1.00 95.81 259 PHE A C 1
ATOM 2068 O O . PHE A 1 259 ? -1.355 2.260 -1.674 1.00 95.81 259 PHE A O 1
ATOM 2075 N N . LEU A 1 260 ? -3.233 3.465 -1.418 1.00 93.69 260 LEU A N 1
ATOM 2076 C CA . LEU A 1 260 ? -3.987 2.404 -0.750 1.00 93.69 260 LEU A CA 1
ATOM 2077 C C . LEU A 1 260 ? -4.131 1.162 -1.632 1.00 93.69 260 LEU A C 1
ATOM 2079 O O . LEU A 1 260 ? -3.895 0.051 -1.169 1.00 93.69 260 LEU A O 1
ATOM 2083 N N . LEU A 1 261 ? -4.431 1.349 -2.918 1.00 88.88 261 LEU A N 1
ATOM 2084 C CA . LEU A 1 261 ? -4.462 0.266 -3.905 1.00 88.88 261 LEU A CA 1
ATOM 2085 C C . LEU A 1 261 ? -3.121 -0.440 -4.084 1.00 88.88 261 LEU A C 1
ATOM 2087 O O . LEU A 1 261 ? -3.060 -1.620 -4.430 1.00 88.88 261 LEU A O 1
ATOM 2091 N N . PHE A 1 262 ? -2.030 0.294 -3.915 1.00 94.38 262 PHE A N 1
ATOM 2092 C CA . PHE A 1 262 ? -0.701 -0.275 -3.992 1.00 94.38 262 PHE A CA 1
ATOM 2093 C C . PHE A 1 262 ? -0.374 -1.089 -2.738 1.00 94.38 262 PHE A C 1
ATOM 2095 O O . PHE A 1 262 ? -0.004 -2.256 -2.855 1.00 94.38 262 PHE A O 1
ATOM 2102 N N . ILE A 1 263 ? -0.562 -0.522 -1.544 1.00 94.94 263 ILE A N 1
ATOM 2103 C CA . ILE A 1 263 ? -0.218 -1.198 -0.287 1.00 94.94 263 ILE A CA 1
ATOM 2104 C C . ILE A 1 263 ? -1.147 -2.387 0.015 1.00 94.94 263 ILE A C 1
ATOM 2106 O O . ILE A 1 263 ? -0.685 -3.397 0.548 1.00 94.94 263 ILE A O 1
ATOM 2110 N N . CYS A 1 264 ? -2.425 -2.337 -0.389 1.00 90.38 264 CYS A N 1
ATOM 2111 C CA . CYS A 1 264 ? -3.374 -3.426 -0.135 1.00 90.38 264 CYS A CA 1
ATOM 2112 C C . CYS A 1 264 ? -3.023 -4.726 -0.885 1.00 90.38 264 CYS A C 1
ATOM 2114 O O . CYS A 1 264 ? -3.465 -5.806 -0.498 1.00 90.38 264 CYS A O 1
ATOM 2116 N N . GLN A 1 265 ? -2.173 -4.666 -1.919 1.00 91.12 265 GLN A N 1
ATOM 2117 C CA . GLN A 1 265 ? -1.640 -5.858 -2.601 1.00 91.12 265 GLN A CA 1
ATOM 2118 C C . GLN A 1 265 ? -0.723 -6.709 -1.708 1.00 91.12 265 GLN A C 1
ATOM 2120 O O . GLN A 1 265 ? -0.362 -7.832 -2.079 1.00 91.12 265 GLN A O 1
ATOM 2125 N N . TYR A 1 266 ? -0.334 -6.173 -0.549 1.00 94.19 266 TYR A N 1
ATOM 2126 C CA . TYR A 1 266 ? 0.531 -6.820 0.428 1.00 94.19 266 TYR A CA 1
ATOM 2127 C C . TYR A 1 266 ? -0.188 -7.133 1.746 1.00 94.19 266 TYR A C 1
ATOM 2129 O O . TYR A 1 266 ? 0.463 -7.572 2.692 1.00 94.19 266 TYR A O 1
ATOM 2137 N N . THR A 1 267 ? -1.516 -6.960 1.823 1.00 90.31 267 THR A N 1
ATOM 2138 C CA . THR A 1 267 ? -2.287 -7.179 3.060 1.00 90.31 267 THR A CA 1
ATOM 2139 C C . THR A 1 267 ? -2.076 -8.574 3.646 1.00 90.31 267 THR A C 1
ATOM 2141 O O . THR A 1 267 ? -1.857 -8.685 4.846 1.00 90.31 267 THR A O 1
ATOM 2144 N N . ASP A 1 268 ? -2.033 -9.631 2.828 1.00 87.81 268 ASP A N 1
ATOM 2145 C CA . ASP A 1 268 ? -1.745 -10.990 3.317 1.00 87.81 268 ASP A CA 1
ATOM 2146 C C . ASP A 1 268 ? -0.403 -11.060 4.072 1.00 87.81 268 ASP A C 1
ATOM 2148 O O . ASP A 1 268 ? -0.334 -11.561 5.192 1.00 87.81 268 ASP A O 1
ATOM 2152 N N . GLN A 1 269 ? 0.649 -10.454 3.521 1.00 93.75 269 GLN A N 1
ATOM 2153 C CA . GLN A 1 269 ? 1.975 -10.433 4.142 1.00 93.75 269 GLN A CA 1
ATOM 2154 C C . GLN A 1 269 ? 2.013 -9.535 5.388 1.00 93.75 269 GLN A C 1
ATOM 2156 O O . GLN A 1 269 ? 2.657 -9.883 6.376 1.00 93.75 269 GLN A O 1
ATOM 2161 N N . ILE A 1 270 ? 1.277 -8.416 5.380 1.00 95.81 270 ILE A N 1
ATOM 2162 C CA . ILE A 1 270 ? 1.097 -7.558 6.560 1.00 95.81 270 ILE A CA 1
ATOM 2163 C C . ILE A 1 270 ? 0.440 -8.358 7.691 1.00 95.81 270 ILE A C 1
ATOM 2165 O O . ILE A 1 270 ? 0.956 -8.350 8.809 1.00 95.81 270 ILE A O 1
ATOM 2169 N N . THR A 1 271 ? -0.639 -9.097 7.404 1.00 93.88 271 THR A N 1
ATOM 2170 C CA . THR A 1 271 ? -1.373 -9.894 8.406 1.00 93.88 271 THR A CA 1
ATOM 2171 C C . THR A 1 271 ? -0.571 -11.060 8.984 1.00 93.88 271 THR A C 1
ATOM 2173 O O . THR A 1 271 ? -0.827 -11.502 10.100 1.00 93.88 271 THR A O 1
ATOM 2176 N N . GLN A 1 272 ? 0.443 -11.548 8.271 1.00 93.25 272 GLN A N 1
ATOM 2177 C CA . GLN A 1 272 ? 1.321 -12.616 8.758 1.00 93.25 272 GLN A CA 1
ATOM 2178 C C . GLN A 1 272 ? 2.395 -12.115 9.737 1.00 93.25 272 GLN A C 1
ATOM 2180 O O . GLN A 1 272 ? 3.066 -12.922 10.380 1.00 93.25 272 GLN A O 1
ATOM 2185 N N . ASN A 1 273 ? 2.556 -10.798 9.894 1.00 95.50 273 ASN A N 1
ATOM 2186 C CA . ASN A 1 273 ? 3.540 -10.199 10.787 1.00 95.50 273 ASN A CA 1
ATOM 2187 C C . ASN A 1 273 ? 2.857 -9.313 11.836 1.00 95.50 273 ASN A C 1
ATOM 2189 O O . ASN A 1 273 ? 2.223 -8.310 11.511 1.00 95.50 273 ASN A O 1
ATOM 2193 N N . LEU A 1 274 ? 3.044 -9.654 13.114 1.00 95.25 274 LEU A N 1
ATOM 2194 C CA . LEU A 1 274 ? 2.405 -8.961 14.235 1.00 95.25 274 LEU A CA 1
ATOM 2195 C C . LEU A 1 274 ? 2.739 -7.463 14.292 1.00 95.25 274 LEU A C 1
ATOM 2197 O O . LEU A 1 274 ? 1.859 -6.646 14.558 1.00 95.25 274 LEU A O 1
ATOM 2201 N N . VAL A 1 275 ? 4.000 -7.099 14.042 1.00 95.69 275 VAL A N 1
ATOM 2202 C CA . VAL A 1 275 ? 4.459 -5.706 14.114 1.00 95.69 275 VAL A CA 1
ATOM 2203 C C . VAL A 1 275 ? 3.867 -4.903 12.959 1.00 95.69 275 VAL A C 1
ATOM 2205 O O . VAL A 1 275 ? 3.278 -3.852 13.197 1.00 95.69 275 VAL A O 1
ATOM 2208 N N . LEU A 1 276 ? 3.947 -5.417 11.726 1.00 97.00 276 LEU A N 1
ATOM 2209 C CA . LEU A 1 276 ? 3.350 -4.765 10.553 1.00 97.00 276 LEU A CA 1
ATOM 2210 C C . LEU A 1 276 ? 1.833 -4.619 10.704 1.00 97.00 276 LEU A C 1
ATOM 2212 O O . LEU A 1 276 ? 1.298 -3.542 10.455 1.00 97.00 276 LEU A O 1
ATOM 2216 N N . SER A 1 277 ? 1.154 -5.669 11.170 1.00 97.38 277 SER A N 1
ATOM 2217 C CA . SER A 1 277 ? -0.287 -5.654 11.435 1.00 97.38 277 SER A CA 1
ATOM 2218 C C . SER A 1 277 ? -0.672 -4.589 12.455 1.00 97.38 277 SER A C 1
ATOM 2220 O O . SER A 1 277 ? -1.606 -3.830 12.217 1.00 97.38 277 SER A O 1
ATOM 2222 N N . LYS A 1 278 ? 0.054 -4.488 13.576 1.00 97.00 278 LYS A N 1
ATOM 2223 C CA . LYS A 1 278 ? -0.259 -3.513 14.631 1.00 97.00 278 LYS A CA 1
ATOM 2224 C C . LYS A 1 278 ? -0.072 -2.080 14.148 1.00 97.00 278 LYS A C 1
ATOM 2226 O O . LYS A 1 278 ? -0.964 -1.259 14.336 1.00 97.00 278 LYS A O 1
ATOM 2231 N N . ARG A 1 279 ? 1.036 -1.807 13.454 1.00 96.62 279 ARG A N 1
ATOM 2232 C CA . ARG A 1 279 ? 1.287 -0.500 12.833 1.00 96.62 279 ARG A CA 1
ATOM 2233 C C . ARG A 1 279 ? 0.231 -0.147 11.793 1.00 96.62 279 ARG A C 1
ATOM 2235 O O . ARG A 1 279 ? -0.281 0.964 11.790 1.00 96.62 279 ARG A O 1
ATOM 2242 N N . CYS A 1 280 ? -0.099 -1.090 10.914 1.00 97.50 280 CYS A N 1
ATOM 2243 C CA . CYS A 1 280 ? -1.100 -0.881 9.878 1.00 97.50 280 CYS A CA 1
ATOM 2244 C C . CYS A 1 280 ? -2.477 -0.596 10.484 1.00 97.50 280 CYS A C 1
ATOM 2246 O O . CYS A 1 280 ? -3.107 0.378 10.087 1.00 97.50 280 CYS A O 1
ATOM 2248 N N . ALA A 1 281 ? -2.900 -1.371 11.488 1.00 97.06 281 ALA A N 1
ATOM 2249 C CA . ALA A 1 281 ? -4.142 -1.121 12.213 1.00 97.06 281 ALA A CA 1
ATOM 2250 C C . ALA A 1 281 ? -4.150 0.266 12.864 1.00 97.06 281 ALA A C 1
ATOM 2252 O O . ALA A 1 281 ? -5.133 0.983 12.725 1.00 97.06 281 ALA A O 1
ATOM 2253 N N . PHE A 1 282 ? -3.052 0.669 13.514 1.00 96.38 282 PHE A N 1
ATOM 2254 C CA . PHE A 1 282 ? -2.936 1.995 14.125 1.00 96.38 282 PHE A CA 1
ATOM 2255 C C . PHE A 1 282 ? -3.125 3.106 13.085 1.00 96.38 282 PHE A C 1
ATOM 2257 O O . PHE A 1 282 ? -3.938 4.003 13.282 1.00 96.38 282 PHE A O 1
ATOM 2264 N N . LEU A 1 283 ? -2.421 3.022 11.952 1.00 96.94 283 LEU A N 1
ATOM 2265 C CA . LEU A 1 283 ? -2.508 4.020 10.882 1.00 96.94 283 LEU A CA 1
ATOM 2266 C C . LEU A 1 283 ? -3.893 4.067 10.235 1.00 96.94 283 LEU A C 1
ATOM 2268 O O . LEU A 1 283 ? -4.374 5.148 9.910 1.00 96.94 283 LEU A O 1
ATOM 2272 N N . VAL A 1 284 ? -4.544 2.914 10.071 1.00 96.94 284 VAL A N 1
ATOM 2273 C CA . VAL A 1 284 ? -5.921 2.840 9.574 1.00 96.94 284 VAL A CA 1
ATOM 2274 C C . VAL A 1 284 ? -6.886 3.495 10.562 1.00 96.94 284 VAL A C 1
ATOM 2276 O O . VAL A 1 284 ? -7.624 4.387 10.154 1.00 96.94 284 VAL A O 1
ATOM 2279 N N . CYS A 1 285 ? -6.863 3.111 11.843 1.00 96.00 285 CYS A N 1
ATOM 2280 C CA . CYS A 1 285 ? -7.740 3.689 12.865 1.00 96.00 285 CYS A CA 1
ATOM 2281 C C . CYS A 1 285 ? -7.547 5.202 12.981 1.00 96.00 285 CYS A C 1
ATOM 2283 O O . CYS A 1 285 ? -8.519 5.943 12.915 1.00 96.00 285 CYS A O 1
ATOM 2285 N N . HIS A 1 286 ? -6.300 5.668 13.047 1.00 94.38 286 HIS A N 1
ATOM 2286 C CA . HIS A 1 286 ? -6.013 7.093 13.162 1.00 94.38 286 HIS A CA 1
ATOM 2287 C C . HIS A 1 286 ? -6.387 7.870 11.887 1.00 94.38 286 HIS A C 1
ATOM 2289 O O . HIS A 1 286 ? -6.848 9.002 11.958 1.00 94.38 286 HIS A O 1
ATOM 2295 N N . ARG A 1 287 ? -6.291 7.265 10.694 1.00 95.00 287 ARG A N 1
ATOM 2296 C CA . ARG A 1 287 ? -6.817 7.898 9.474 1.00 95.00 287 ARG A CA 1
ATOM 2297 C C . ARG A 1 287 ? -8.344 8.012 9.486 1.00 95.00 287 ARG A C 1
ATOM 2299 O O . ARG A 1 287 ? -8.870 9.000 8.979 1.00 95.00 287 ARG A O 1
ATOM 2306 N N . LEU A 1 288 ? -9.047 7.020 10.035 1.00 94.56 288 LEU A N 1
ATOM 2307 C CA . LEU A 1 288 ? -10.500 7.085 10.231 1.00 94.56 288 LEU A CA 1
ATOM 2308 C C . LEU A 1 288 ? -10.871 8.161 11.256 1.00 94.56 288 LEU A C 1
ATOM 2310 O O . LEU A 1 288 ? -11.813 8.911 11.028 1.00 94.56 288 LEU A O 1
ATOM 2314 N N . GLU A 1 289 ? -10.101 8.274 12.337 1.00 93.06 289 GLU A N 1
ATOM 2315 C CA . GLU A 1 289 ? -10.231 9.338 13.336 1.00 93.06 289 GLU A CA 1
ATOM 2316 C C . GLU A 1 289 ? -10.114 10.725 12.701 1.00 93.06 289 GLU A C 1
ATOM 2318 O O . GLU A 1 289 ? -11.006 11.550 12.852 1.00 93.06 289 GLU A O 1
ATOM 2323 N N . LEU A 1 290 ? -9.089 10.939 11.877 1.00 92.50 290 LEU A N 1
ATOM 2324 C CA . LEU A 1 290 ? -8.906 12.207 11.177 1.00 92.50 290 LEU A CA 1
ATOM 2325 C C . LEU A 1 290 ? -10.052 12.522 10.199 1.00 92.50 290 LEU A C 1
ATOM 2327 O O . LEU A 1 290 ? -10.342 13.689 9.977 1.00 92.50 290 LEU A O 1
ATOM 2331 N N . TYR A 1 291 ? -10.722 11.522 9.606 1.00 92.81 291 TYR A N 1
ATOM 2332 C CA . TYR A 1 291 ? -11.924 11.790 8.801 1.00 92.81 291 TYR A CA 1
ATOM 2333 C C . TYR A 1 291 ? -13.085 12.315 9.645 1.00 92.81 291 TYR A C 1
ATOM 2335 O O . TYR A 1 291 ? -13.796 13.206 9.181 1.00 92.81 291 TYR A O 1
ATOM 2343 N N . ARG A 1 292 ? -13.266 11.783 10.863 1.00 93.00 292 ARG A N 1
ATOM 2344 C CA . ARG A 1 292 ? -14.228 12.329 11.828 1.00 93.00 292 ARG A CA 1
ATOM 2345 C C . ARG A 1 292 ? -13.841 13.760 12.178 1.00 93.00 292 ARG A C 1
ATOM 2347 O O . ARG A 1 292 ? -14.668 14.646 12.015 1.00 93.00 292 ARG A O 1
ATOM 2354 N N . ASP A 1 293 ? -12.596 13.991 12.585 1.00 90.38 293 ASP A N 1
ATOM 2355 C CA . ASP A 1 293 ? -12.141 15.310 13.037 1.00 90.38 293 ASP A CA 1
ATOM 2356 C C . ASP A 1 293 ? -12.284 16.374 11.926 1.00 90.38 293 ASP A C 1
ATOM 2358 O O . ASP A 1 293 ? -12.807 17.461 12.165 1.00 90.38 293 ASP A O 1
ATOM 2362 N N . GLU A 1 294 ? -11.922 16.042 10.679 1.00 90.06 294 GLU A N 1
ATOM 2363 C CA . GLU A 1 294 ? -12.112 16.918 9.511 1.00 90.06 294 GLU A CA 1
ATOM 2364 C C . GLU A 1 294 ? -13.596 17.188 9.196 1.00 90.06 294 GLU A C 1
ATOM 2366 O O . GLU A 1 294 ? -13.923 18.235 8.631 1.00 90.06 294 GLU A O 1
ATOM 2371 N N . ALA A 1 295 ? -14.497 16.242 9.482 1.00 89.56 295 ALA A N 1
ATOM 2372 C CA . ALA A 1 295 ? -15.937 16.425 9.304 1.00 89.56 295 ALA A CA 1
ATOM 2373 C C . ALA A 1 295 ? -16.528 17.303 10.418 1.00 89.56 295 ALA A C 1
ATOM 2375 O O . ALA A 1 295 ? -17.291 18.224 10.128 1.00 89.56 295 ALA A O 1
ATOM 2376 N N . GLU A 1 296 ? -16.120 17.083 11.669 1.00 92.44 296 GLU A N 1
ATOM 2377 C CA . GLU A 1 296 ? -16.528 17.903 12.813 1.00 92.44 296 GLU A CA 1
ATOM 2378 C C . GLU A 1 296 ? -16.065 19.358 12.663 1.00 92.44 296 GLU A C 1
ATOM 2380 O O . GLU A 1 296 ? -16.831 20.280 12.947 1.00 92.44 296 GLU A O 1
ATOM 2385 N N . GLU A 1 297 ? -14.853 19.584 12.143 1.00 90.94 297 GLU A N 1
ATOM 2386 C CA . GLU A 1 297 ? -14.353 20.927 11.828 1.00 90.94 297 GLU A CA 1
ATOM 2387 C C . GLU A 1 297 ? -15.187 21.607 10.730 1.00 90.94 297 GLU A C 1
ATOM 2389 O O . GLU A 1 297 ? -15.528 22.786 10.847 1.00 90.94 297 GLU A O 1
ATOM 2394 N N . ARG A 1 298 ? -15.563 20.866 9.678 1.00 89.56 298 ARG A N 1
ATOM 2395 C CA . ARG A 1 298 ? -16.389 21.384 8.574 1.00 89.56 298 ARG A CA 1
ATOM 2396 C C . ARG A 1 298 ? -17.811 21.733 9.007 1.00 89.56 298 ARG A C 1
ATOM 2398 O O . ARG A 1 298 ? -18.368 22.713 8.516 1.00 89.56 298 ARG A O 1
ATOM 2405 N N . GLU A 1 299 ? -18.402 20.942 9.895 1.00 90.75 299 GLU A N 1
ATOM 2406 C CA . GLU A 1 299 ? -19.784 21.132 10.343 1.00 90.75 299 GLU A CA 1
ATOM 2407 C C . GLU A 1 299 ? -19.909 21.997 11.604 1.00 90.75 299 GLU A C 1
ATOM 2409 O O . GLU A 1 299 ? -21.003 22.466 11.926 1.00 90.75 299 GLU A O 1
ATOM 2414 N N . GLY A 1 300 ? -18.808 22.220 12.328 1.00 92.06 300 GLY A N 1
ATOM 2415 C CA . GLY A 1 300 ? -18.786 22.971 13.584 1.00 92.06 300 GLY A CA 1
ATOM 2416 C C . GLY A 1 300 ? -19.538 22.282 14.729 1.00 92.06 300 GLY A C 1
ATOM 2417 O O . GLY A 1 300 ? -19.930 22.936 15.697 1.00 92.06 300 GLY A O 1
ATOM 2418 N N . ARG A 1 301 ? -19.781 20.973 14.615 1.00 92.94 301 ARG A N 1
ATOM 2419 C CA . ARG A 1 301 ? -20.510 20.148 15.587 1.00 92.94 301 ARG A CA 1
ATOM 2420 C C . ARG A 1 301 ? -19.967 18.726 15.578 1.00 92.94 301 ARG A C 1
ATOM 2422 O O . ARG A 1 301 ? -19.295 18.331 14.633 1.00 92.94 301 ARG A O 1
ATOM 2429 N N . SER A 1 302 ? -20.320 17.948 16.598 1.00 92.44 302 SER A N 1
ATOM 2430 C CA . SER A 1 302 ? -20.006 16.520 16.584 1.00 92.44 302 SER A CA 1
ATOM 2431 C C . SER A 1 302 ? -20.798 15.791 15.493 1.00 92.44 302 SER A C 1
ATOM 2433 O O . SER A 1 302 ? -21.972 16.107 15.242 1.00 92.44 302 SER A O 1
ATOM 2435 N N . VAL A 1 303 ? -20.132 14.836 14.846 1.00 93.00 303 VAL A N 1
ATOM 2436 C CA . VAL A 1 303 ? -20.632 14.072 13.697 1.00 93.00 303 VAL A CA 1
ATOM 2437 C C . VAL A 1 303 ? -20.812 12.609 14.095 1.00 93.00 303 VAL A C 1
ATOM 2439 O O . VAL A 1 303 ? -19.948 12.020 14.749 1.00 93.00 303 VAL A O 1
ATOM 2442 N N . ASP A 1 304 ? -21.926 12.001 13.682 1.00 93.44 304 ASP A N 1
ATOM 2443 C CA . ASP A 1 304 ? -22.098 10.556 13.818 1.00 93.44 304 ASP A CA 1
ATOM 2444 C C . ASP A 1 304 ? -21.192 9.836 12.811 1.00 93.44 304 ASP A C 1
ATOM 2446 O O . ASP A 1 304 ? -21.313 9.992 11.597 1.00 93.44 304 ASP A O 1
ATOM 2450 N N . CYS A 1 305 ? -20.267 9.029 13.323 1.00 91.81 305 CYS A N 1
ATOM 2451 C CA . CYS A 1 305 ? -19.311 8.300 12.498 1.00 91.81 305 CYS A CA 1
ATOM 2452 C C . CYS A 1 305 ? -19.979 7.256 11.598 1.00 91.81 305 CYS A C 1
ATOM 2454 O O . CYS A 1 305 ? -19.434 6.948 10.540 1.00 91.81 305 CYS A O 1
ATOM 2456 N N . ALA A 1 306 ? -21.130 6.705 12.000 1.00 89.12 306 ALA A N 1
ATOM 2457 C CA . ALA A 1 306 ? -21.871 5.773 11.156 1.00 89.12 306 ALA A CA 1
ATOM 2458 C C . ALA A 1 306 ? -22.425 6.487 9.913 1.00 89.12 306 ALA A C 1
ATOM 2460 O O . ALA A 1 306 ? -22.175 6.043 8.795 1.00 89.12 306 ALA A O 1
ATOM 2461 N N . GLU A 1 307 ? -23.083 7.635 10.111 1.00 91.38 307 GLU A N 1
ATOM 2462 C CA . GLU A 1 307 ? -23.593 8.489 9.030 1.00 91.38 307 GLU A CA 1
ATOM 2463 C C . GLU A 1 307 ? -22.454 8.977 8.121 1.00 91.38 307 GLU A C 1
ATOM 2465 O O . GLU A 1 307 ? -22.513 8.799 6.905 1.00 91.38 307 GLU A O 1
ATOM 2470 N N . LEU A 1 308 ? -21.354 9.466 8.708 1.00 93.81 308 LEU A N 1
ATOM 2471 C CA . LEU A 1 308 ? -20.169 9.892 7.959 1.00 93.81 308 LEU A CA 1
ATOM 2472 C C . LEU A 1 308 ? -19.629 8.779 7.051 1.00 93.81 308 LEU A C 1
ATOM 2474 O O . LEU A 1 308 ? -19.324 9.009 5.881 1.00 93.81 308 LEU A O 1
ATOM 2478 N N . PHE A 1 309 ? -19.477 7.561 7.574 1.00 93.62 309 PHE A N 1
ATOM 2479 C CA . PHE A 1 309 ? -18.943 6.450 6.790 1.00 93.62 309 PHE A CA 1
ATOM 2480 C C . PHE A 1 309 ? -19.927 5.929 5.739 1.00 93.62 309 PHE A C 1
ATOM 2482 O O . PHE A 1 309 ? -19.483 5.435 4.697 1.00 93.62 309 PHE A O 1
ATOM 2489 N N . ASP A 1 310 ? -21.233 6.058 5.962 1.00 91.62 310 ASP A N 1
ATOM 2490 C CA . ASP A 1 310 ? -22.251 5.771 4.951 1.00 91.62 310 ASP A CA 1
ATOM 2491 C C . ASP A 1 310 ? -22.226 6.806 3.816 1.00 91.62 310 ASP A C 1
ATOM 2493 O O . ASP A 1 310 ? -22.239 6.423 2.642 1.00 91.62 310 ASP A O 1
ATOM 2497 N N . ASP A 1 311 ? -22.051 8.090 4.123 1.00 92.50 311 ASP A N 1
ATOM 2498 C CA . ASP A 1 311 ? -21.868 9.140 3.114 1.00 92.50 311 ASP A CA 1
ATOM 2499 C C . ASP A 1 311 ? -20.597 8.914 2.284 1.00 92.50 311 ASP A C 1
ATOM 2501 O O . ASP A 1 311 ? -20.610 8.978 1.046 1.00 92.50 311 ASP A O 1
ATOM 2505 N N . MET A 1 312 ? -19.491 8.549 2.942 1.00 92.56 312 MET A N 1
ATOM 2506 C CA . MET A 1 312 ? -18.246 8.187 2.258 1.00 92.56 312 MET A CA 1
ATOM 2507 C C . MET A 1 312 ? -18.432 6.986 1.319 1.00 92.56 312 MET A C 1
ATOM 2509 O O . MET A 1 312 ? -17.828 6.952 0.244 1.00 92.56 312 MET A O 1
ATOM 2513 N N . GLN A 1 313 ? -19.258 6.000 1.688 1.00 89.81 313 GLN A N 1
ATOM 2514 C CA . GLN A 1 313 ? -19.580 4.854 0.830 1.00 89.81 313 GLN A CA 1
ATOM 2515 C C . GLN A 1 313 ? -20.432 5.238 -0.384 1.00 89.81 313 GLN A C 1
ATOM 2517 O O . GLN A 1 313 ? -20.312 4.602 -1.434 1.00 89.81 313 GLN A O 1
ATOM 2522 N N . GLN A 1 314 ? -21.284 6.254 -0.262 1.00 90.12 314 GLN A N 1
ATOM 2523 C CA . GLN A 1 314 ? -22.107 6.753 -1.365 1.00 90.12 314 GLN A CA 1
ATOM 2524 C C . GLN A 1 314 ? -21.297 7.636 -2.330 1.00 90.12 314 GLN A C 1
ATOM 2526 O O . GLN A 1 314 ? -21.597 7.703 -3.524 1.00 90.12 314 GLN A O 1
ATOM 2531 N N . CYS A 1 315 ? -20.217 8.256 -1.851 1.00 88.06 315 CYS A N 1
ATOM 2532 C CA . CYS A 1 315 ? -19.326 9.081 -2.658 1.00 88.06 315 CYS A CA 1
ATOM 2533 C C . CYS A 1 315 ? -18.359 8.248 -3.523 1.00 88.06 315 CYS A C 1
ATOM 2535 O O . CYS A 1 315 ? -17.470 7.567 -3.013 1.00 88.06 315 CYS A O 1
ATOM 2537 N N . ILE A 1 316 ? -18.431 8.377 -4.856 1.00 84.19 316 ILE A N 1
ATOM 2538 C CA . ILE A 1 316 ? -17.559 7.648 -5.807 1.00 84.19 316 ILE A CA 1
ATOM 2539 C C . ILE A 1 316 ? -16.052 7.876 -5.577 1.00 84.19 316 ILE A C 1
ATOM 2541 O O . ILE A 1 316 ? -15.225 7.011 -5.861 1.00 84.19 316 ILE A O 1
ATOM 2545 N N . HIS A 1 317 ? -15.666 9.032 -5.037 1.00 82.44 317 HIS A N 1
ATOM 2546 C CA . HIS A 1 317 ? -14.260 9.356 -4.800 1.00 82.44 317 HIS A CA 1
ATOM 2547 C C . HIS A 1 317 ? -13.714 8.739 -3.506 1.00 82.44 317 HIS A C 1
ATOM 2549 O O . HIS A 1 317 ? -12.518 8.453 -3.433 1.00 82.44 317 HIS A O 1
ATOM 2555 N N . GLN A 1 318 ? -14.578 8.502 -2.516 1.00 87.75 318 GLN A N 1
ATOM 2556 C CA . GLN A 1 318 ? -14.199 8.070 -1.168 1.00 87.75 318 GLN A CA 1
ATOM 2557 C C . GLN A 1 318 ? -14.579 6.615 -0.874 1.00 87.75 318 GLN A C 1
ATOM 2559 O O . GLN A 1 318 ? -13.893 5.964 -0.086 1.00 87.75 318 GLN A O 1
ATOM 2564 N N . ARG A 1 319 ? -15.582 6.060 -1.565 1.00 88.88 319 ARG A N 1
ATOM 2565 C CA . ARG A 1 319 ? -16.085 4.694 -1.369 1.00 88.88 319 ARG A CA 1
ATOM 2566 C C . ARG A 1 319 ? -14.977 3.648 -1.378 1.00 88.88 319 ARG A C 1
ATOM 2568 O O . ARG A 1 319 ? -14.893 2.813 -0.482 1.00 88.88 319 ARG A O 1
ATOM 2575 N N . GLY A 1 320 ? -14.107 3.687 -2.385 1.00 85.81 320 GLY A N 1
ATOM 2576 C CA . GLY A 1 320 ? -12.993 2.747 -2.477 1.00 85.81 320 GLY A CA 1
ATOM 2577 C C . GLY A 1 320 ? -12.010 2.873 -1.307 1.00 85.81 320 GLY A C 1
ATOM 2578 O O . GLY A 1 320 ? -11.514 1.861 -0.810 1.00 85.81 320 GLY A O 1
ATOM 2579 N N . ILE A 1 321 ? -11.757 4.101 -0.842 1.00 91.25 321 ILE A N 1
ATOM 2580 C CA . ILE A 1 321 ? -10.844 4.402 0.268 1.00 91.25 321 ILE A CA 1
ATOM 2581 C C . ILE A 1 321 ? -11.394 3.820 1.568 1.00 91.25 321 ILE A C 1
ATOM 2583 O O . ILE A 1 321 ? -10.705 3.015 2.197 1.00 91.25 321 ILE A O 1
ATOM 2587 N N . ILE A 1 322 ? -12.634 4.166 1.933 1.00 93.19 322 ILE A N 1
ATOM 2588 C CA . ILE A 1 322 ? -13.238 3.721 3.194 1.00 93.19 322 ILE A CA 1
ATOM 2589 C C . ILE A 1 322 ? -13.352 2.193 3.241 1.00 93.19 322 ILE A C 1
ATOM 2591 O O . ILE A 1 322 ? -12.892 1.571 4.196 1.00 93.19 322 ILE A O 1
ATOM 2595 N N . LEU A 1 323 ? -13.820 1.560 2.158 1.00 90.25 323 LEU A N 1
ATOM 2596 C CA . LEU A 1 323 ? -13.923 0.099 2.085 1.00 90.25 323 LEU A CA 1
ATOM 2597 C C . LEU A 1 323 ? -12.555 -0.597 2.146 1.00 90.25 323 LEU A C 1
ATOM 2599 O O . LEU A 1 323 ? -12.456 -1.697 2.687 1.00 90.25 323 LEU A O 1
ATOM 2603 N N . THR A 1 324 ? -11.494 0.019 1.615 1.00 90.06 324 THR A N 1
ATOM 2604 C CA . THR A 1 324 ? -10.142 -0.560 1.671 1.00 90.06 324 THR A CA 1
ATOM 2605 C C . THR A 1 324 ? -9.541 -0.429 3.065 1.00 90.06 324 THR A C 1
ATOM 2607 O O . THR A 1 324 ? -8.991 -1.404 3.570 1.00 90.06 324 THR A O 1
ATOM 2610 N N . LEU A 1 325 ? -9.685 0.730 3.716 1.00 94.44 325 LEU A N 1
ATOM 2611 C CA . LEU A 1 325 ? -9.249 0.939 5.099 1.00 94.44 325 LEU A CA 1
ATOM 2612 C C . LEU A 1 325 ? -9.944 -0.048 6.047 1.00 94.44 325 LEU A C 1
ATOM 2614 O O . LEU A 1 325 ? -9.274 -0.821 6.733 1.00 94.44 325 LEU A O 1
ATOM 2618 N N . CYS A 1 326 ? -11.278 -0.100 6.013 1.00 92.81 326 CYS A N 1
ATOM 2619 C CA . CYS A 1 326 ? -12.059 -1.043 6.811 1.00 92.81 326 CYS A CA 1
ATOM 2620 C C . CYS A 1 326 ? -11.712 -2.495 6.457 1.00 92.81 326 CYS A C 1
ATOM 2622 O O . CYS A 1 326 ? -11.475 -3.303 7.350 1.00 92.81 326 CYS A O 1
ATOM 2624 N N . GLY A 1 327 ? -11.582 -2.827 5.168 1.00 88.81 327 GLY A N 1
ATOM 2625 C CA . GLY A 1 327 ? -11.192 -4.162 4.710 1.00 88.81 327 GLY A CA 1
ATOM 2626 C C . GLY A 1 327 ? -9.826 -4.618 5.234 1.00 88.81 327 GLY A C 1
ATOM 2627 O O . GLY A 1 327 ? -9.686 -5.761 5.668 1.00 88.81 327 GLY A O 1
ATOM 2628 N N . MET A 1 328 ? -8.824 -3.733 5.260 1.00 92.25 328 MET A N 1
ATOM 2629 C CA . MET A 1 328 ? -7.517 -4.023 5.864 1.00 92.25 328 MET A CA 1
ATOM 2630 C C . MET A 1 328 ? -7.637 -4.277 7.371 1.00 92.25 328 MET A C 1
ATOM 2632 O O . MET A 1 328 ? -7.008 -5.201 7.887 1.00 92.25 328 MET A O 1
ATOM 2636 N N . LEU A 1 329 ? -8.473 -3.508 8.073 1.00 93.00 329 LEU A N 1
ATOM 2637 C CA . LEU A 1 329 ? -8.693 -3.685 9.506 1.00 93.00 329 LEU A CA 1
ATOM 2638 C C . LEU A 1 329 ? -9.442 -4.994 9.824 1.00 93.00 329 LEU A C 1
ATOM 2640 O O . LEU A 1 329 ? -9.052 -5.709 10.749 1.00 93.00 329 LEU A O 1
ATOM 2644 N N . TYR A 1 330 ? -10.443 -5.365 9.019 1.00 91.00 330 TYR A N 1
ATOM 2645 C CA . TYR A 1 330 ? -11.100 -6.675 9.092 1.00 91.00 330 TYR A CA 1
ATOM 2646 C C . TYR A 1 330 ? -10.116 -7.822 8.836 1.00 91.00 330 TYR A C 1
ATOM 2648 O O . TYR A 1 330 ? -10.116 -8.798 9.587 1.00 91.00 330 TYR A O 1
ATOM 2656 N N . ALA A 1 331 ? -9.240 -7.702 7.831 1.00 88.50 331 ALA A N 1
ATOM 2657 C CA . ALA A 1 331 ? -8.205 -8.702 7.568 1.00 88.50 331 ALA A CA 1
ATOM 2658 C C . ALA A 1 331 ? -7.291 -8.889 8.791 1.00 88.50 331 ALA A C 1
ATOM 2660 O O . ALA A 1 331 ? -7.05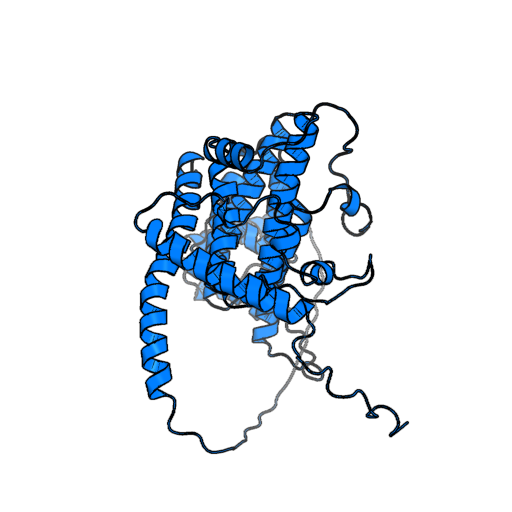8 -10.016 9.224 1.00 88.50 331 ALA A O 1
ATOM 2661 N N . ILE A 1 332 ? -6.844 -7.792 9.413 1.00 93.19 332 ILE A N 1
ATOM 2662 C CA . ILE A 1 332 ? -6.020 -7.838 10.628 1.00 93.19 332 ILE A CA 1
ATOM 2663 C C . ILE A 1 332 ? -6.779 -8.473 11.798 1.00 93.19 332 ILE A C 1
ATOM 2665 O O . ILE A 1 332 ? -6.214 -9.327 12.475 1.00 93.19 332 ILE A O 1
ATOM 2669 N N . LEU A 1 333 ? -8.050 -8.128 12.029 1.00 91.50 333 LEU A N 1
ATOM 2670 C CA . LEU A 1 333 ? -8.861 -8.752 13.083 1.00 91.50 333 LEU A CA 1
ATOM 2671 C C . LEU A 1 333 ? -8.956 -10.277 12.912 1.00 91.50 333 LEU A C 1
ATOM 2673 O O . LEU A 1 333 ? -8.913 -11.022 13.892 1.00 91.50 333 LEU A O 1
ATOM 2677 N N . ILE A 1 334 ? -9.108 -10.740 11.674 1.00 85.56 334 ILE A N 1
ATOM 2678 C CA . ILE A 1 334 ? -9.303 -12.154 11.348 1.00 85.56 334 ILE A CA 1
ATOM 2679 C C . ILE A 1 334 ? -7.989 -12.935 11.446 1.00 85.56 334 ILE A C 1
ATOM 2681 O O . ILE A 1 334 ? -7.956 -14.015 12.046 1.00 85.56 334 ILE A O 1
ATOM 2685 N N . ASP A 1 335 ? -6.923 -12.381 10.874 1.00 85.31 335 ASP A N 1
ATOM 2686 C CA . ASP A 1 335 ? -5.664 -13.082 10.623 1.00 85.31 335 ASP A CA 1
ATOM 2687 C C . ASP A 1 335 ? -4.598 -12.823 11.682 1.00 85.31 335 ASP A C 1
ATOM 2689 O O . ASP A 1 335 ? -3.805 -13.708 12.004 1.00 85.31 335 ASP A O 1
ATOM 2693 N N . CYS A 1 336 ? -4.605 -11.625 12.261 1.00 92.94 336 CYS A N 1
ATOM 2694 C CA . CYS A 1 336 ? -3.675 -11.204 13.297 1.00 92.94 336 CYS A CA 1
ATOM 2695 C C . CYS A 1 336 ? -4.392 -10.472 14.446 1.00 92.94 336 CYS A C 1
ATOM 2697 O O . CYS A 1 336 ? -4.002 -9.356 14.798 1.00 92.94 336 CYS A O 1
ATOM 2699 N N . PRO A 1 337 ? -5.407 -11.077 15.101 1.00 91.81 337 PRO A N 1
ATOM 2700 C CA . PRO A 1 337 ? -6.143 -10.420 16.188 1.00 91.81 337 PRO A CA 1
ATOM 2701 C C . PRO A 1 337 ? -5.225 -9.950 17.324 1.00 91.81 337 PRO A C 1
ATOM 2703 O O . PRO A 1 337 ? -5.526 -8.979 18.011 1.00 91.81 337 PRO A O 1
ATOM 2706 N N . ALA A 1 338 ? -4.069 -10.600 17.501 1.00 92.44 338 ALA A N 1
ATOM 2707 C CA . ALA A 1 338 ? -3.060 -10.206 18.477 1.00 92.44 338 ALA A CA 1
ATOM 2708 C C . ALA A 1 338 ? -2.520 -8.778 18.275 1.00 92.44 338 ALA A C 1
ATOM 2710 O O . ALA A 1 338 ? -2.133 -8.139 19.252 1.00 92.44 338 ALA A O 1
ATOM 2711 N N . ALA A 1 339 ? -2.527 -8.260 17.044 1.00 95.56 339 ALA A N 1
ATOM 2712 C CA . ALA A 1 339 ? -2.114 -6.893 16.737 1.00 95.56 339 ALA A CA 1
ATOM 2713 C C . ALA A 1 339 ? -3.030 -5.844 17.391 1.00 95.56 339 ALA A C 1
ATOM 2715 O O . ALA A 1 339 ? -2.564 -4.785 17.820 1.00 95.56 339 ALA A O 1
ATOM 2716 N N . LEU A 1 340 ? -4.319 -6.172 17.522 1.00 95.44 340 LEU A N 1
ATOM 2717 C CA . LEU A 1 340 ? -5.364 -5.307 18.074 1.00 95.44 340 LEU A CA 1
ATOM 2718 C C . LEU A 1 340 ? -5.482 -5.399 19.600 1.00 95.44 340 LEU A C 1
ATOM 2720 O O . LEU A 1 340 ? -6.320 -4.730 20.192 1.00 95.44 340 LEU A O 1
ATOM 2724 N N . ILE A 1 341 ? -4.683 -6.247 20.252 1.00 94.00 341 ILE A N 1
ATOM 2725 C CA . ILE A 1 341 ? -4.727 -6.387 21.708 1.00 94.00 341 ILE A CA 1
ATOM 2726 C C . ILE A 1 341 ? -4.043 -5.183 22.349 1.00 94.00 341 ILE A C 1
ATOM 2728 O O . ILE A 1 341 ? -2.928 -4.801 21.965 1.00 94.00 341 ILE A O 1
ATOM 2732 N N . TRP A 1 342 ? -4.712 -4.622 23.353 1.00 93.19 342 TRP A N 1
ATOM 2733 C CA . TRP A 1 342 ? -4.156 -3.560 24.172 1.00 93.19 342 TRP A CA 1
ATOM 2734 C C . TRP A 1 342 ? -2.894 -4.025 24.897 1.00 93.19 342 TRP A C 1
ATOM 2736 O O . TRP A 1 342 ? -2.811 -5.146 25.407 1.00 93.19 342 TRP A O 1
ATOM 2746 N N . ASN A 1 343 ? -1.906 -3.144 24.979 1.00 87.38 343 ASN A N 1
ATOM 2747 C CA . ASN A 1 343 ? -0.695 -3.404 25.732 1.00 87.38 343 ASN A CA 1
ATOM 2748 C C . ASN A 1 343 ? -0.251 -2.154 26.498 1.00 87.38 343 ASN A C 1
ATOM 2750 O O . ASN A 1 343 ? -0.455 -1.034 26.043 1.00 87.38 343 ASN A O 1
ATOM 2754 N N . LYS A 1 344 ? 0.408 -2.368 27.640 1.00 83.06 344 LYS A N 1
ATOM 2755 C CA . LYS A 1 344 ? 0.881 -1.301 28.534 1.00 83.06 344 LYS A CA 1
ATOM 2756 C C . LYS A 1 344 ? 2.241 -0.715 28.120 1.00 83.06 344 LYS A C 1
ATOM 2758 O O . LYS A 1 344 ? 2.957 -0.167 28.953 1.00 83.06 344 LYS A O 1
ATOM 2763 N N . TYR A 1 345 ? 2.686 -0.927 26.884 1.00 82.19 345 TYR A N 1
ATOM 2764 C CA . TYR A 1 345 ? 3.933 -0.314 26.446 1.00 82.19 345 TYR A CA 1
ATOM 2765 C C . TYR A 1 345 ? 3.720 1.194 26.327 1.00 82.19 345 TYR A C 1
ATOM 2767 O O . TYR A 1 345 ? 2.757 1.643 25.710 1.00 82.19 345 TYR A O 1
ATOM 2775 N N . GLU A 1 346 ? 4.616 1.957 26.939 1.00 78.19 346 GLU A N 1
ATOM 2776 C CA . GLU A 1 346 ? 4.620 3.413 26.899 1.00 78.19 346 GLU A CA 1
ATOM 2777 C C . GLU A 1 346 ? 5.974 3.873 26.367 1.00 78.19 346 GLU A C 1
ATOM 2779 O O . GLU A 1 346 ? 7.030 3.342 26.724 1.00 78.19 346 GLU A O 1
ATOM 2784 N N . VAL A 1 347 ? 5.935 4.878 25.501 1.00 81.38 347 VAL A N 1
ATOM 27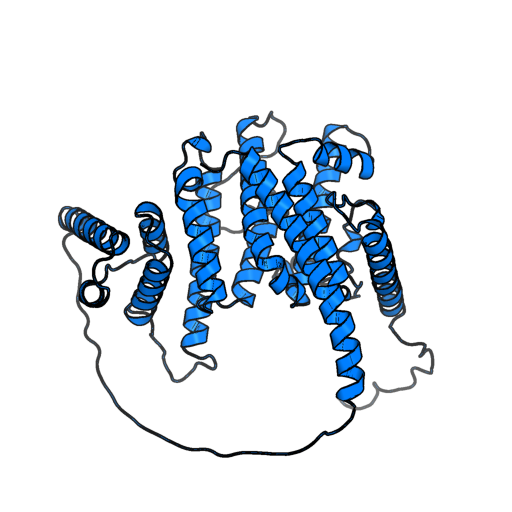85 C CA . VAL A 1 347 ? 7.114 5.490 24.895 1.00 81.38 347 VAL A CA 1
ATOM 2786 C C . VAL A 1 347 ? 7.086 6.956 25.274 1.00 81.38 347 VAL A C 1
ATOM 2788 O O . VAL A 1 347 ? 6.055 7.614 25.135 1.00 81.38 347 VAL A O 1
ATOM 2791 N N . SER A 1 348 ? 8.208 7.470 25.775 1.00 77.19 348 SER A N 1
ATOM 2792 C CA . SER A 1 348 ? 8.329 8.888 26.104 1.00 77.19 348 SER A CA 1
ATOM 2793 C C . SER A 1 348 ? 8.032 9.749 24.868 1.00 77.19 348 SER A C 1
ATOM 2795 O O . SER A 1 348 ? 8.522 9.420 23.785 1.00 77.19 348 SER A O 1
ATOM 2797 N N . PRO A 1 349 ? 7.264 10.844 25.009 1.00 70.69 349 PRO A N 1
ATOM 2798 C CA . PRO A 1 349 ? 6.910 11.700 23.882 1.00 70.69 349 PRO A CA 1
ATOM 2799 C C . PRO A 1 349 ? 8.166 12.242 23.186 1.00 70.69 349 PRO A C 1
ATOM 2801 O O . PRO A 1 349 ? 9.153 12.581 23.838 1.00 70.69 349 PRO A O 1
ATOM 2804 N N . GLY A 1 350 ? 8.133 12.305 21.852 1.00 66.12 350 GLY A N 1
ATOM 2805 C CA . GLY A 1 350 ? 9.236 12.829 21.038 1.00 66.12 350 GLY A CA 1
ATOM 2806 C C . GLY A 1 350 ? 10.423 11.876 20.860 1.00 66.12 350 GLY A C 1
ATOM 2807 O O . GLY A 1 350 ? 11.448 12.285 20.315 1.00 66.12 350 GLY A O 1
ATOM 2808 N N . ARG A 1 351 ? 10.317 10.610 21.291 1.00 69.44 351 ARG A N 1
ATOM 2809 C CA . ARG A 1 351 ? 11.376 9.615 21.090 1.00 69.44 351 ARG A CA 1
ATOM 2810 C C . ARG A 1 351 ? 11.261 8.963 19.702 1.00 69.44 351 ARG A C 1
ATOM 2812 O O . ARG A 1 351 ? 10.297 8.238 19.459 1.00 69.44 351 ARG A O 1
ATOM 2819 N N . PRO A 1 352 ? 12.244 9.140 18.800 1.00 64.75 352 PRO A N 1
ATOM 2820 C CA . PRO A 1 352 ? 12.280 8.381 17.558 1.00 64.75 352 PRO A CA 1
ATOM 2821 C C . PRO A 1 352 ? 12.629 6.899 17.821 1.00 64.75 352 PRO A C 1
ATOM 2823 O O . PRO A 1 352 ? 13.331 6.596 18.793 1.00 64.75 352 PRO A O 1
ATOM 2826 N N . PRO A 1 353 ? 12.208 5.970 16.941 1.00 72.25 353 PRO A N 1
ATOM 2827 C CA . PRO A 1 353 ? 11.363 6.194 15.765 1.00 72.25 353 PRO A CA 1
ATOM 2828 C C . PRO A 1 353 ? 9.873 6.328 16.128 1.00 72.25 353 PRO A C 1
ATOM 2830 O O . PRO A 1 353 ? 9.384 5.654 17.033 1.00 72.25 353 PRO A O 1
ATOM 2833 N N . THR A 1 354 ? 9.136 7.153 15.373 1.00 73.19 354 THR A N 1
ATOM 2834 C CA . THR A 1 354 ? 7.678 7.393 15.524 1.00 73.19 354 THR A CA 1
ATOM 2835 C C . THR A 1 354 ? 6.858 6.103 15.533 1.00 73.19 354 THR A C 1
ATOM 2837 O O . THR A 1 354 ? 5.852 6.002 16.232 1.00 73.19 354 THR A O 1
ATOM 2840 N N . MET A 1 355 ? 7.347 5.078 14.832 1.00 80.00 355 MET A N 1
ATOM 2841 C CA . MET A 1 355 ? 6.830 3.714 14.859 1.00 80.00 355 MET A CA 1
ATOM 2842 C C . MET A 1 355 ? 6.586 3.164 16.270 1.00 80.00 355 MET A C 1
ATOM 2844 O O . MET A 1 355 ? 5.632 2.417 16.455 1.00 80.00 355 MET A O 1
ATOM 2848 N N . LEU A 1 356 ? 7.418 3.494 17.263 1.00 80.75 356 LEU A N 1
ATOM 2849 C CA . LEU A 1 356 ? 7.266 2.930 18.607 1.00 80.75 356 LEU A CA 1
ATOM 2850 C C . LEU A 1 356 ? 5.942 3.344 19.255 1.00 80.75 356 LEU A C 1
ATOM 2852 O O . LEU A 1 356 ? 5.303 2.513 19.893 1.00 80.75 356 LEU A O 1
ATOM 2856 N N . HIS A 1 357 ? 5.496 4.583 19.033 1.00 83.69 357 HIS A N 1
ATOM 2857 C CA . HIS A 1 357 ? 4.194 5.047 19.515 1.00 83.69 357 HIS A CA 1
ATOM 2858 C C . HIS A 1 357 ? 3.037 4.279 18.865 1.00 83.69 357 HIS A C 1
ATOM 2860 O O . HIS A 1 357 ? 2.064 3.961 19.539 1.00 83.69 357 HIS A O 1
ATOM 2866 N N . GLN A 1 358 ? 3.185 3.885 17.596 1.00 87.81 358 GLN A N 1
ATOM 2867 C CA . GLN A 1 358 ? 2.197 3.081 16.861 1.00 87.81 358 GLN A CA 1
ATOM 2868 C C . GLN A 1 358 ? 2.067 1.644 17.410 1.00 87.81 358 GLN A C 1
ATOM 2870 O O . GLN A 1 358 ? 1.167 0.904 17.016 1.00 87.81 358 GLN A O 1
ATOM 2875 N N . LEU A 1 359 ? 2.986 1.214 18.285 1.00 88.31 359 LEU A N 1
ATOM 2876 C CA . LEU A 1 359 ? 2.976 -0.104 18.926 1.00 88.31 359 LEU A CA 1
ATOM 2877 C C . LEU A 1 359 ? 2.436 -0.065 20.365 1.00 88.31 359 LEU A C 1
ATOM 2879 O O . LEU A 1 359 ? 2.252 -1.123 20.971 1.00 88.31 359 LEU A O 1
ATOM 2883 N N . CYS A 1 360 ? 2.165 1.117 20.915 1.00 87.00 360 CYS A N 1
ATOM 2884 C CA . CYS A 1 360 ? 1.605 1.288 22.253 1.00 87.00 360 CYS A CA 1
ATOM 2885 C C . CYS A 1 360 ? 0.086 1.065 22.257 1.00 87.00 360 CYS A C 1
ATOM 2887 O O . CYS A 1 360 ? -0.574 1.242 21.235 1.00 87.00 360 CYS A O 1
ATOM 2889 N N . GLY A 1 361 ? -0.471 0.674 23.406 1.00 88.62 361 GLY A N 1
ATOM 2890 C CA . GLY A 1 361 ? -1.921 0.568 23.587 1.00 88.62 361 GLY A CA 1
ATOM 2891 C C . GLY A 1 361 ? -2.610 -0.415 22.635 1.00 88.62 361 GLY A C 1
ATOM 2892 O O . GLY A 1 361 ? -2.015 -1.399 22.153 1.00 88.62 361 GLY A O 1
ATOM 2893 N N . SER A 1 362 ? -3.895 -0.174 22.395 1.00 92.44 362 SER A N 1
ATOM 2894 C CA . SER A 1 362 ? -4.647 -0.826 21.331 1.00 92.44 362 SER A CA 1
ATOM 2895 C C . SER A 1 362 ? -4.798 0.136 20.153 1.00 92.44 362 SER A C 1
ATOM 2897 O O . SER A 1 362 ? -5.245 1.261 20.345 1.00 92.44 362 SER A O 1
ATOM 2899 N N . PRO A 1 363 ? -4.537 -0.298 18.908 1.00 93.81 363 PRO A N 1
ATOM 2900 C CA . PRO A 1 363 ? -4.937 0.464 17.727 1.00 93.81 363 PRO A CA 1
ATOM 2901 C C . PRO A 1 363 ? -6.420 0.860 17.723 1.00 93.81 363 PRO A C 1
ATOM 2903 O O . PRO A 1 363 ? -6.784 1.868 17.130 1.00 93.81 363 PRO A O 1
ATOM 2906 N N . LEU A 1 364 ? -7.279 0.065 18.373 1.00 94.44 364 LEU A N 1
ATOM 2907 C CA . LEU A 1 364 ? -8.716 0.324 18.446 1.00 94.44 364 LEU A CA 1
ATOM 2908 C C . LEU A 1 364 ? -9.073 1.499 19.364 1.00 94.44 364 LEU A C 1
ATOM 2910 O O . LEU A 1 364 ? -10.184 2.001 19.256 1.00 94.44 364 LEU A O 1
ATOM 2914 N N . ASP A 1 365 ? -8.149 1.958 20.214 1.00 90.62 365 ASP A N 1
ATOM 2915 C CA . ASP A 1 365 ? -8.354 3.139 21.065 1.00 90.62 365 ASP A CA 1
ATOM 2916 C C . ASP A 1 365 ? -8.483 4.424 20.221 1.00 90.62 365 ASP A C 1
ATOM 2918 O O . ASP A 1 365 ? -9.093 5.392 20.661 1.00 90.62 365 ASP A O 1
ATOM 2922 N N . HIS A 1 366 ? -7.951 4.406 18.992 1.00 90.31 366 HIS A N 1
ATOM 2923 C CA . HIS A 1 366 ? -8.051 5.484 18.001 1.00 90.31 366 HIS A CA 1
ATOM 2924 C C . HIS A 1 366 ? -9.216 5.302 17.022 1.00 90.31 366 HIS A C 1
ATOM 2926 O O . HIS A 1 366 ? -9.348 6.066 16.071 1.00 90.31 366 HIS A O 1
ATOM 2932 N N . LEU A 1 367 ? -10.027 4.250 17.160 1.00 93.19 367 LEU A N 1
ATOM 2933 C CA . LEU A 1 367 ? -11.136 4.035 16.239 1.00 93.19 367 LEU A CA 1
ATOM 2934 C C . LEU A 1 367 ? -12.304 4.959 16.631 1.00 93.19 367 LEU A C 1
ATOM 2936 O O . LEU A 1 367 ? -12.770 4.882 17.768 1.00 93.19 367 LEU A O 1
ATOM 2940 N N . PRO A 1 368 ? -12.821 5.807 15.722 1.00 92.25 368 PRO A N 1
ATOM 2941 C CA . PRO A 1 368 ? -13.804 6.830 16.085 1.00 92.25 368 PRO A CA 1
ATOM 2942 C C . PRO A 1 368 ? -15.215 6.274 16.342 1.00 92.25 368 PRO A C 1
ATOM 2944 O O . PRO A 1 368 ? -16.085 6.997 16.814 1.00 92.25 368 PRO A O 1
ATOM 2947 N N . CYS A 1 369 ? -15.451 4.993 16.052 1.00 91.81 369 CYS A N 1
ATOM 2948 C CA . CYS A 1 369 ? -16.712 4.296 16.285 1.00 91.81 369 CYS A CA 1
ATOM 2949 C C . CYS A 1 369 ? -16.457 2.851 16.750 1.00 91.81 369 CYS A C 1
ATOM 2951 O O . CYS A 1 369 ? -15.329 2.358 16.639 1.00 91.81 369 CYS A O 1
ATOM 2953 N N . PRO A 1 370 ? -17.478 2.135 17.257 1.00 90.62 370 PRO A N 1
ATOM 2954 C CA . PRO A 1 370 ? -17.366 0.703 17.504 1.00 90.62 370 PRO A CA 1
ATOM 2955 C C . PRO A 1 370 ? -16.953 -0.054 16.238 1.00 90.62 370 PRO A C 1
ATOM 2957 O O . PRO A 1 370 ? -17.429 0.232 15.144 1.00 90.62 370 PRO A O 1
ATOM 2960 N N . PHE A 1 371 ? -16.102 -1.069 16.390 1.00 89.56 371 PHE A N 1
ATOM 2961 C CA . PHE A 1 371 ? -15.596 -1.858 15.262 1.00 89.56 371 PHE A CA 1
ATOM 2962 C C . PHE A 1 371 ? -16.721 -2.492 14.432 1.00 89.56 371 PHE A C 1
ATOM 2964 O O . PHE A 1 371 ? -16.630 -2.613 13.214 1.00 89.56 371 PHE A O 1
ATOM 2971 N N . GLU A 1 372 ? -17.788 -2.912 15.103 1.00 85.12 372 GLU A N 1
ATOM 2972 C CA . GLU A 1 372 ? -18.977 -3.499 14.498 1.00 85.12 372 GLU A CA 1
ATOM 2973 C C . GLU A 1 372 ? -19.718 -2.549 13.552 1.00 85.12 372 GLU A C 1
ATOM 2975 O O . GLU A 1 372 ? -20.408 -3.026 12.655 1.00 85.12 372 GLU A O 1
ATOM 2980 N N . SER A 1 373 ? -19.565 -1.237 13.742 1.00 87.94 373 SER A N 1
ATOM 2981 C CA . SER A 1 373 ? -20.195 -0.197 12.925 1.00 87.94 373 SER A CA 1
ATOM 2982 C C . SER A 1 373 ? -19.401 0.131 11.659 1.00 87.94 373 SER A C 1
ATOM 2984 O O . SER A 1 373 ? -19.809 0.999 10.892 1.00 87.94 373 SER A O 1
ATOM 2986 N N . LEU A 1 374 ? -18.254 -0.519 11.434 1.00 89.44 374 LEU A N 1
ATOM 2987 C CA . LEU A 1 374 ? -17.444 -0.246 10.255 1.00 89.44 374 LEU A CA 1
ATOM 2988 C C . LEU A 1 374 ? -18.113 -0.758 8.968 1.00 89.44 374 LEU A C 1
ATOM 2990 O O . LEU A 1 374 ? -18.696 -1.845 8.954 1.00 89.44 374 LEU A O 1
ATOM 2994 N N . PRO A 1 375 ? -17.965 -0.019 7.855 1.00 87.56 375 PRO A N 1
ATOM 2995 C CA . PRO A 1 375 ? -18.423 -0.448 6.542 1.00 87.56 375 PRO A CA 1
ATOM 2996 C C . PRO A 1 375 ? -17.898 -1.824 6.135 1.00 87.56 375 PRO A C 1
ATOM 2998 O O . PRO A 1 375 ? -16.686 -2.053 6.043 1.00 87.56 375 PRO A O 1
ATOM 3001 N N . LEU A 1 376 ? -18.820 -2.725 5.802 1.00 75.81 376 LEU A N 1
ATOM 3002 C CA . LEU A 1 376 ? -18.512 -4.018 5.199 1.00 75.81 376 LEU A CA 1
ATOM 3003 C C . LEU A 1 376 ? -18.725 -3.955 3.680 1.00 75.81 376 LEU A C 1
ATOM 3005 O O . LEU A 1 376 ? -19.770 -3.488 3.223 1.00 75.81 376 LEU A O 1
ATOM 3009 N N . PRO A 1 377 ? -17.785 -4.466 2.865 1.00 65.62 377 PRO A N 1
ATOM 3010 C CA . PRO A 1 377 ? -18.014 -4.616 1.435 1.00 65.62 377 PRO A CA 1
ATOM 3011 C C . PRO A 1 377 ? -19.240 -5.513 1.178 1.00 65.62 377 PRO A C 1
ATOM 3013 O O . PRO A 1 377 ? -19.343 -6.584 1.781 1.00 65.62 377 PRO A O 1
ATOM 3016 N N . PRO A 1 378 ? -20.153 -5.137 0.267 1.00 63.69 378 PRO A N 1
ATOM 3017 C CA . PRO A 1 378 ? -21.320 -5.958 -0.041 1.00 63.69 378 PRO A CA 1
ATOM 3018 C C . PRO A 1 378 ? -20.901 -7.283 -0.704 1.00 63.69 378 PRO A C 1
ATOM 3020 O O . PRO A 1 378 ? -20.077 -7.294 -1.623 1.00 63.69 378 PRO A O 1
ATOM 3023 N N . GLY A 1 379 ? -21.475 -8.409 -0.263 1.00 61.78 379 GLY A N 1
ATOM 3024 C CA . GLY A 1 379 ? -21.180 -9.735 -0.818 1.00 61.78 379 GLY A CA 1
ATOM 3025 C C . GLY A 1 379 ? -21.935 -10.887 -0.145 1.00 61.78 379 GLY A C 1
ATOM 3026 O O . GLY A 1 379 ? -22.576 -10.716 0.887 1.00 61.78 379 GLY A O 1
ATOM 3027 N N . HIS A 1 380 ? -21.867 -12.081 -0.739 1.00 47.31 380 HIS A N 1
ATOM 3028 C CA . HIS A 1 380 ? -22.452 -13.295 -0.162 1.00 47.31 380 HIS A CA 1
ATOM 3029 C C . HIS A 1 380 ? -21.659 -13.767 1.072 1.00 47.31 380 HIS A C 1
ATOM 3031 O O . HIS A 1 380 ? -20.432 -13.806 1.036 1.00 47.31 380 HIS A O 1
ATOM 3037 N N . GLY A 1 381 ? -22.354 -14.183 2.141 1.00 58.56 381 GLY A N 1
ATOM 3038 C CA . GLY A 1 381 ? -21.733 -14.719 3.365 1.00 58.56 381 GLY A CA 1
ATOM 3039 C C . GLY A 1 381 ? -21.500 -13.704 4.492 1.00 58.56 381 GLY A C 1
ATOM 3040 O O . GLY A 1 381 ? -20.811 -14.030 5.459 1.00 58.56 381 GLY A O 1
ATOM 3041 N N . THR A 1 382 ? -22.086 -12.507 4.397 1.00 64.25 382 THR A N 1
ATOM 3042 C CA . THR A 1 382 ? -22.005 -11.437 5.407 1.00 64.25 382 THR A CA 1
ATOM 3043 C C . THR A 1 382 ? -22.481 -11.862 6.798 1.00 64.25 382 THR A C 1
ATOM 3045 O O . THR A 1 382 ? -21.862 -11.460 7.774 1.00 64.25 382 THR A O 1
ATOM 3048 N N . GLU A 1 383 ? -23.496 -12.722 6.918 1.00 69.56 383 GLU A N 1
ATOM 3049 C CA . GLU A 1 383 ? -23.988 -13.198 8.227 1.00 69.56 383 GLU A CA 1
ATOM 3050 C C . GLU A 1 383 ? -22.946 -14.048 8.975 1.00 69.56 383 GLU A C 1
ATOM 3052 O O . GLU A 1 383 ? -22.566 -13.736 10.101 1.00 69.56 383 GLU A O 1
ATOM 3057 N N . ARG A 1 384 ? -22.390 -15.081 8.324 1.00 69.94 384 ARG A N 1
ATOM 3058 C CA . ARG A 1 384 ? -21.316 -15.909 8.914 1.00 69.94 384 ARG A CA 1
ATOM 3059 C C . ARG A 1 384 ? -20.054 -15.097 9.194 1.00 69.94 384 ARG A C 1
ATOM 3061 O O . ARG A 1 384 ? -19.322 -15.374 10.142 1.00 69.94 384 ARG A O 1
ATOM 3068 N N . LEU A 1 385 ? -19.786 -14.098 8.355 1.00 69.88 385 LEU A N 1
ATOM 3069 C CA . LEU A 1 385 ? -18.702 -13.154 8.576 1.00 69.88 385 LEU A CA 1
ATOM 3070 C C . LEU A 1 385 ? -18.939 -12.314 9.834 1.00 69.88 385 LEU A C 1
ATOM 3072 O O . LEU A 1 385 ? -18.021 -12.174 10.636 1.00 69.88 385 LEU A O 1
ATOM 3076 N N . GLN A 1 386 ? -20.148 -11.791 10.033 1.00 77.00 386 GLN A N 1
ATOM 3077 C CA . GLN A 1 386 ? -20.496 -11.039 11.236 1.00 77.00 386 GLN A CA 1
ATOM 3078 C C . GLN A 1 386 ? -20.310 -11.893 12.493 1.00 77.00 386 GLN A C 1
ATOM 3080 O O . GLN A 1 386 ? -19.661 -11.435 13.430 1.00 77.00 386 GLN A O 1
ATOM 3085 N N . GLU A 1 387 ? -20.765 -13.149 12.502 1.00 78.38 387 GLU A N 1
ATOM 3086 C CA . GLU A 1 387 ? -20.520 -14.075 13.621 1.00 78.38 387 GLU A CA 1
ATOM 3087 C C . GLU A 1 387 ? -19.021 -14.255 13.909 1.00 78.38 387 GLU A C 1
ATOM 3089 O O . GLU A 1 387 ? -18.581 -14.211 15.061 1.00 78.38 387 GLU A O 1
ATOM 3094 N N . PHE A 1 388 ? -18.207 -14.414 12.863 1.00 76.12 388 PHE A N 1
ATOM 3095 C CA . PHE A 1 388 ? -16.765 -14.580 13.010 1.00 76.12 388 PHE A CA 1
ATOM 3096 C C . PHE A 1 388 ? -16.066 -13.303 13.499 1.00 76.12 388 PHE A C 1
ATOM 3098 O O . PHE A 1 388 ? -15.173 -13.367 14.348 1.00 76.12 388 PHE A O 1
ATOM 3105 N N . VAL A 1 389 ? -16.488 -12.136 13.007 1.00 83.19 389 VAL A N 1
ATOM 3106 C CA . VAL A 1 389 ? -16.035 -10.825 13.491 1.00 83.19 389 VAL A CA 1
ATOM 3107 C C . VAL A 1 389 ? -16.364 -10.679 14.974 1.00 83.19 389 VAL A C 1
ATOM 3109 O O . VAL A 1 389 ? -15.475 -10.342 15.754 1.00 83.19 389 VAL A O 1
ATOM 3112 N N . GLN A 1 390 ? -17.587 -11.017 15.390 1.00 85.69 390 GLN A N 1
ATOM 3113 C CA . GLN A 1 390 ? -17.995 -10.987 16.796 1.00 85.69 390 GLN A CA 1
ATOM 3114 C C . GLN A 1 390 ? -17.136 -11.913 17.660 1.00 85.69 390 GLN A C 1
ATOM 3116 O O . GLN A 1 390 ? -16.630 -11.503 18.709 1.00 85.69 390 GLN A O 1
ATOM 3121 N N . LEU A 1 391 ? -16.891 -13.142 17.196 1.00 86.44 391 LEU A N 1
ATOM 3122 C CA . LEU A 1 391 ? -16.005 -14.089 17.868 1.00 86.44 391 LEU A CA 1
ATOM 3123 C C . LEU A 1 391 ? -14.601 -13.492 18.060 1.00 86.44 391 LEU A C 1
ATOM 3125 O O . LEU A 1 391 ? -14.077 -13.491 19.177 1.00 86.44 391 LEU A O 1
ATOM 3129 N N . ARG A 1 392 ? -13.995 -12.941 17.002 1.00 85.56 392 ARG A N 1
ATOM 3130 C CA . ARG A 1 392 ? -12.648 -12.352 17.061 1.00 85.56 392 ARG A CA 1
ATOM 3131 C C . ARG A 1 392 ? -12.585 -11.106 17.932 1.00 85.56 392 ARG A C 1
ATOM 3133 O O . ARG A 1 392 ? -11.661 -10.979 18.732 1.00 85.56 392 ARG A O 1
ATOM 3140 N N . LEU A 1 393 ? -13.581 -10.228 17.862 1.00 89.94 393 LEU A N 1
ATOM 3141 C CA . LEU A 1 393 ? -13.662 -9.059 18.737 1.00 89.94 393 LEU A CA 1
ATOM 3142 C C . LEU A 1 393 ? -13.807 -9.463 20.202 1.00 89.94 393 LEU A C 1
ATOM 3144 O O . LEU A 1 393 ? -13.145 -8.886 21.066 1.00 89.94 393 LEU A O 1
ATOM 3148 N N . SER A 1 394 ? -14.609 -10.490 20.497 1.00 88.75 394 SER A N 1
ATOM 3149 C CA . SER A 1 394 ? -14.729 -11.028 21.855 1.00 88.75 394 SER A CA 1
ATOM 3150 C C . SER A 1 394 ? -13.382 -11.546 22.381 1.00 88.75 394 SER A C 1
ATOM 3152 O O . SER A 1 394 ? -13.029 -11.289 23.537 1.00 88.75 394 SER A O 1
ATOM 3154 N N . GLU A 1 395 ? -12.582 -12.191 21.521 1.00 89.38 395 GLU A N 1
ATOM 3155 C CA . GLU A 1 395 ? -11.226 -12.643 21.839 1.00 89.38 395 GLU A CA 1
ATOM 3156 C C . GLU A 1 395 ? -10.303 -11.457 22.147 1.00 89.38 395 GLU A C 1
ATOM 3158 O O . GLU A 1 395 ? -9.654 -11.448 23.199 1.00 89.38 395 GLU A O 1
ATOM 3163 N N . VAL A 1 396 ? -10.272 -10.447 21.271 1.00 92.75 396 VAL A N 1
ATOM 3164 C CA . VAL A 1 396 ? -9.450 -9.236 21.430 1.00 92.75 396 VAL A CA 1
ATOM 3165 C C . VAL A 1 396 ? -9.816 -8.497 22.716 1.00 92.75 396 VAL A C 1
ATOM 3167 O O . VAL A 1 396 ? -8.931 -8.197 23.519 1.00 92.75 396 VAL A O 1
ATOM 3170 N N . ARG A 1 397 ? -11.110 -8.274 22.979 1.00 92.38 397 ARG A N 1
ATOM 3171 C CA . ARG A 1 397 ? -11.608 -7.629 24.208 1.00 92.38 397 ARG A CA 1
ATOM 3172 C C . ARG A 1 397 ? -11.218 -8.413 25.457 1.00 92.38 397 ARG A C 1
ATOM 3174 O O . ARG A 1 397 ? -10.723 -7.845 26.429 1.00 92.38 397 ARG A O 1
ATOM 3181 N N . ARG A 1 398 ? -11.422 -9.736 25.453 1.00 92.19 398 ARG A N 1
ATOM 3182 C CA . ARG A 1 398 ? -11.066 -10.605 26.584 1.00 92.19 398 ARG A CA 1
ATOM 3183 C C . ARG A 1 398 ? -9.565 -10.558 26.873 1.00 92.19 398 ARG A C 1
ATOM 3185 O O . ARG A 1 398 ? -9.185 -10.463 28.037 1.00 92.19 398 ARG A O 1
ATOM 3192 N N . ARG A 1 399 ? -8.722 -10.630 25.839 1.00 91.19 399 ARG A N 1
ATOM 3193 C CA . ARG A 1 399 ? -7.259 -10.611 25.993 1.00 91.19 399 ARG A CA 1
ATOM 3194 C C . ARG A 1 399 ? -6.738 -9.232 26.400 1.00 91.19 399 ARG A C 1
ATOM 3196 O O . ARG A 1 399 ? -5.878 -9.179 27.269 1.00 91.19 399 ARG A O 1
ATOM 3203 N N . SER A 1 400 ? -7.306 -8.152 25.868 1.00 91.50 400 SER A N 1
ATOM 3204 C CA . SER A 1 400 ? -6.956 -6.773 26.250 1.00 91.50 400 SER A CA 1
ATOM 3205 C C . SER A 1 400 ? -7.231 -6.520 27.733 1.00 91.50 400 SER A C 1
ATOM 3207 O O . SER A 1 400 ? -6.313 -6.175 28.472 1.00 91.50 400 SER A O 1
ATOM 3209 N N . ARG A 1 401 ? -8.430 -6.879 28.220 1.00 88.06 401 ARG A N 1
ATOM 3210 C CA . ARG A 1 401 ? -8.761 -6.816 29.657 1.00 88.06 401 ARG A CA 1
ATOM 3211 C C . ARG A 1 401 ? -7.830 -7.665 30.523 1.00 88.06 401 ARG A C 1
ATOM 3213 O O . ARG A 1 401 ? -7.494 -7.282 31.638 1.00 88.06 401 ARG A O 1
ATOM 3220 N N . ALA A 1 402 ? -7.404 -8.834 30.041 1.00 86.19 402 ALA A N 1
ATOM 3221 C CA . ALA A 1 402 ? -6.444 -9.662 30.771 1.00 86.19 402 ALA A CA 1
ATOM 3222 C C . ALA A 1 402 ? -5.061 -8.989 30.874 1.00 86.19 402 ALA A C 1
ATOM 3224 O O . ALA A 1 402 ? -4.426 -9.072 31.926 1.00 86.19 402 ALA A O 1
ATOM 3225 N N . CYS A 1 403 ? -4.613 -8.302 29.819 1.00 83.75 403 CYS A N 1
ATOM 3226 C CA . CYS A 1 403 ? -3.374 -7.523 29.816 1.00 83.75 403 CYS A CA 1
ATOM 3227 C C . CYS A 1 403 ? -3.450 -6.314 30.762 1.00 83.75 403 CYS A C 1
ATOM 3229 O O . CYS A 1 403 ? -2.524 -6.105 31.548 1.00 83.75 403 CYS A O 1
ATOM 3231 N N . GLU A 1 404 ? -4.559 -5.571 30.750 1.00 80.19 404 GLU A N 1
ATOM 3232 C CA . GLU A 1 404 ? -4.827 -4.466 31.687 1.00 80.19 404 GLU A CA 1
ATOM 3233 C C . GLU A 1 404 ? -4.799 -4.946 33.146 1.00 80.19 404 GLU A C 1
ATOM 3235 O O . GLU A 1 404 ? -4.141 -4.349 34.000 1.00 80.19 404 GLU A O 1
ATOM 3240 N N . ASN A 1 405 ? -5.396 -6.113 33.408 1.00 76.81 405 ASN A N 1
ATOM 3241 C CA . ASN A 1 405 ? -5.405 -6.772 34.715 1.00 76.81 405 ASN A CA 1
ATOM 3242 C C . ASN A 1 405 ? -4.088 -7.515 35.052 1.00 76.81 405 ASN A C 1
ATOM 3244 O O . ASN A 1 405 ? -4.065 -8.372 35.935 1.00 76.81 405 ASN A O 1
ATOM 3248 N N . LYS A 1 406 ? -2.973 -7.195 34.369 1.00 68.25 406 LYS A N 1
ATOM 3249 C CA . LYS A 1 406 ? -1.608 -7.728 34.602 1.00 68.25 406 LYS A CA 1
ATOM 3250 C C . LYS A 1 406 ? -1.475 -9.252 34.510 1.00 68.25 406 LYS A C 1
ATOM 3252 O O . LYS A 1 406 ? -0.611 -9.842 35.161 1.00 68.25 406 LYS A O 1
ATOM 3257 N N . TRP A 1 407 ? -2.325 -9.876 33.698 1.00 58.12 407 TRP A N 1
ATOM 3258 C CA . TRP A 1 407 ? -2.330 -11.289 33.302 1.00 58.12 407 TRP A CA 1
ATOM 3259 C C . TRP A 1 407 ? -2.181 -12.331 34.429 1.00 58.12 407 TRP A C 1
ATOM 3261 O O . TRP A 1 407 ? -1.961 -13.508 34.153 1.00 58.12 407 TRP A O 1
ATOM 3271 N N . SER A 1 408 ? -2.338 -11.947 35.698 1.00 44.16 408 SER A N 1
ATOM 3272 C CA . SER A 1 408 ? -2.190 -12.857 36.828 1.00 44.16 408 SER A CA 1
ATOM 3273 C C . SER A 1 408 ? -3.154 -12.518 37.960 1.00 44.16 408 SER A C 1
ATOM 3275 O O . SER A 1 408 ? -3.190 -11.406 38.478 1.00 44.16 408 SER A O 1
ATOM 3277 N N . LEU A 1 409 ? -3.859 -13.553 38.415 1.00 45.16 409 LEU A N 1
ATOM 3278 C CA . LEU A 1 409 ? -4.497 -13.651 39.731 1.00 45.16 409 LEU A CA 1
ATOM 3279 C C . LEU A 1 409 ? -3.463 -13.702 40.877 1.00 45.16 409 LEU A C 1
ATOM 3281 O O . LEU A 1 409 ? -3.810 -14.018 42.012 1.00 45.16 409 LEU A O 1
ATOM 3285 N N . ASN A 1 410 ? -2.191 -13.373 40.623 1.00 43.88 410 ASN A N 1
ATOM 3286 C CA . ASN A 1 410 ? -1.156 -13.348 41.647 1.00 43.88 410 ASN A CA 1
ATOM 3287 C C . ASN A 1 410 ? -1.169 -12.007 42.388 1.00 43.88 410 ASN A C 1
ATOM 3289 O O . ASN A 1 410 ? -0.221 -11.227 42.361 1.00 43.88 410 ASN A O 1
ATOM 3293 N N . TYR A 1 411 ? -2.236 -11.827 43.166 1.00 46.50 411 TYR A N 1
ATOM 3294 C CA . TYR A 1 411 ? -2.113 -11.285 44.518 1.00 46.50 411 TYR A CA 1
ATOM 3295 C C . TYR A 1 411 ? -1.653 -12.385 45.504 1.00 46.50 411 TYR A C 1
ATOM 3297 O O . TYR A 1 411 ? -1.909 -12.321 46.701 1.00 46.50 411 TYR A O 1
ATOM 3305 N N . ALA A 1 412 ? -0.954 -13.419 45.027 1.00 43.72 412 ALA A N 1
ATOM 3306 C CA . ALA A 1 412 ? -0.194 -14.320 45.874 1.00 43.72 412 ALA A CA 1
ATOM 3307 C C . ALA A 1 412 ? 1.174 -13.674 46.134 1.00 43.72 412 ALA A C 1
ATOM 3309 O O . ALA A 1 412 ? 2.104 -13.806 45.347 1.00 43.72 412 ALA A O 1
ATOM 3310 N N . GLN A 1 413 ? 1.228 -12.896 47.216 1.00 37.88 413 GLN A N 1
ATOM 3311 C CA . GLN A 1 413 ? 2.430 -12.473 47.938 1.00 37.88 413 GLN A CA 1
ATOM 3312 C C . GLN A 1 413 ? 3.627 -12.041 47.072 1.00 37.88 413 GLN A C 1
ATOM 3314 O O . GLN A 1 413 ? 4.548 -12.808 46.799 1.00 37.88 413 GLN A O 1
ATOM 3319 N N . LYS A 1 414 ? 3.733 -10.729 46.829 1.00 36.59 414 LYS A N 1
ATOM 3320 C CA . LYS A 1 414 ? 5.054 -10.085 46.784 1.00 36.59 414 LYS A CA 1
ATOM 3321 C C . LYS A 1 414 ? 5.720 -10.235 48.161 1.00 36.59 414 LYS A C 1
ATOM 3323 O O . LYS A 1 414 ? 5.683 -9.320 48.977 1.00 36.59 414 LYS A O 1
ATOM 3328 N N . LYS A 1 415 ? 6.338 -11.384 48.425 1.00 35.44 415 LYS A N 1
ATOM 3329 C CA . LYS A 1 415 ? 7.462 -11.488 49.354 1.00 35.44 415 LYS A CA 1
ATOM 3330 C C . LYS A 1 415 ? 8.703 -11.847 48.543 1.00 35.44 415 LYS A C 1
ATOM 3332 O O . LYS A 1 415 ? 8.825 -12.957 48.054 1.00 35.44 415 LYS A O 1
ATOM 3337 N N . GLY A 1 416 ? 9.578 -10.852 48.404 1.00 40.28 416 GLY A N 1
ATOM 3338 C CA . GLY A 1 416 ? 11.020 -11.010 48.221 1.00 40.28 416 GLY A CA 1
ATOM 3339 C C . GLY A 1 416 ? 11.500 -11.851 47.039 1.00 40.28 416 GLY A C 1
ATOM 3340 O O . GLY A 1 416 ? 11.843 -13.008 47.216 1.00 40.28 416 GLY A O 1
ATOM 3341 N N . PHE A 1 417 ? 11.674 -11.221 45.877 1.00 29.91 417 PHE A N 1
ATOM 3342 C CA . PHE A 1 417 ? 12.625 -11.686 44.850 1.00 29.91 417 PHE A CA 1
ATOM 3343 C C . PHE A 1 417 ? 13.471 -10.523 44.294 1.00 29.91 417 PHE A C 1
ATOM 3345 O O . PHE A 1 417 ? 13.891 -10.525 43.145 1.00 29.91 417 PHE A O 1
ATOM 3352 N N . GLY A 1 418 ? 13.689 -9.494 45.121 1.00 30.78 418 GLY A N 1
ATOM 3353 C CA . GLY A 1 418 ? 14.521 -8.323 44.812 1.00 30.78 418 GLY A CA 1
ATOM 3354 C C . GLY A 1 418 ? 15.478 -7.941 45.946 1.00 30.78 418 GLY A C 1
ATOM 3355 O O . GLY A 1 418 ? 15.905 -6.798 46.016 1.00 30.78 418 GLY A O 1
ATOM 3356 N N . SER A 1 419 ? 15.782 -8.876 46.855 1.00 30.06 419 SER A N 1
ATOM 3357 C CA . SER A 1 419 ? 16.804 -8.702 47.905 1.00 30.06 419 SER A CA 1
ATOM 3358 C C . SER A 1 419 ? 18.012 -9.614 47.720 1.00 30.06 419 SER A C 1
ATOM 3360 O O . SER A 1 419 ? 18.798 -9.764 48.647 1.00 30.06 419 SER A O 1
ATOM 3362 N N . PHE A 1 420 ? 18.198 -10.201 46.539 1.00 28.06 420 PHE A N 1
ATOM 3363 C CA . PHE A 1 420 ? 19.419 -10.938 46.260 1.00 28.06 420 PHE A CA 1
ATOM 3364 C C . PHE A 1 420 ? 20.008 -10.526 44.919 1.00 28.06 420 PHE A C 1
ATOM 3366 O O . PHE A 1 420 ? 19.547 -10.945 43.863 1.00 28.06 420 PHE A O 1
ATOM 3373 N N . ILE A 1 421 ? 21.097 -9.772 45.083 1.00 24.97 421 ILE A N 1
ATOM 3374 C CA . ILE A 1 421 ? 22.294 -9.717 44.246 1.00 24.97 421 ILE A CA 1
ATOM 3375 C C . ILE A 1 421 ? 22.362 -8.501 43.310 1.00 24.97 421 ILE A C 1
ATOM 3377 O O . ILE A 1 421 ? 21.872 -8.530 42.187 1.00 24.97 421 ILE A O 1
ATOM 3381 N N . PHE A 1 422 ? 22.973 -7.463 43.906 1.00 33.00 422 PHE A N 1
ATOM 3382 C CA . PHE A 1 422 ? 24.006 -6.535 43.413 1.00 33.00 422 PHE A CA 1
ATOM 3383 C C . PHE A 1 422 ? 23.916 -5.976 41.994 1.00 33.00 422 PHE A C 1
ATOM 3385 O O . PHE A 1 422 ? 24.107 -6.744 41.027 1.00 33.00 422 PHE A O 1
#

Organism: Onchocerca ochengi (NCBI:txid42157)

InterPro domains:
  IPR019035 Mediator complex, subunit Med12 [PF09497] (73-127)
  IPR019035 Mediator complex, subunit Med12 [SM01281] (65-127)
  IPR021990 Mediator complex, subunit Med12, LCEWAV-domain [PF12145] (306-418)

Radius of gyration: 25.82 Å; chains: 1; bounding box: 67×68×78 Å

Secondary structure (DSSP, 8-state):
---HHHHHHHHHHHHHHHHHHHHHHHHHHHHHHHHTTTTTS---------------------------SHHHHHHHHHHHHHHHHHHTT--HHHHTTSPPP-SSHHHHHHHHHHTT--HHHHHHHHHHHHHHSTT----TTS--S-HHHHHHHHHHHHHHHHHHHHHHHHHT-S-GGG-HIIIIIHHHHHHHHHHHHHTT-S-HHHHHHHHHHHHIIIIIS-GGGGGG-TTS-------SSS---HHHHHHHHHHHHHHHHHHGGGHHHHHT-HHHHHHHHHHHHHHHHHHHHHHHHHHTS---HHHHHHHHHHSTTTHHHHHHHHHHHHHHHHH-GGGGS-------TT-S-GGGGGGSS-GGGG-SS-GGGSPPPP-TTHHHHHHHHHHHHHHHHHHHHHHHTTT----S----SSSS--

pLDDT: mean 74.17, std 24.32, range [23.94, 98.25]

Foldseek 3Di:
DCDLVNLLVLLLVLLVVLVVVVVVVVVVVVVVVVVVVVPPDDDDDYDDDDDDDDDDDDDDDDDDDDDPDVVVVVLVVVQLVLLLCQQVCPDVVVSLVDPRDDPQVLVLLVSCQVNVGPLVSSLVSLVSCLVVPPDPPPPVVDDPDDPQVVQQAVVLVSLLVNLVVLLVQCLPDPDNVPRCSNPTRLVSSLVNVLVCVVVSSHDNVSNLVSLLVCLCQQQQDDQVVVVVPPPDDDHDDDPDDDDDDPVNVLSSLVSLSSSLSSSSSCLVVLLVDLLSLLSLLLSLLSSLLVLQVVVCVVVVHHDDSLVSQVVLCVDSSRVSVQSSSLSSNLSNLQRPLVSQAFAQDDDPPPDPDPSSVSSHTGSCVSHPDPNLSGDRSDDPPVVVSSVSSVVSVVVRVVRNVCNVVVVDPPVPDPDDPPPDDD